Protein AF-F7XV56-F1 (afdb_monomer)

Organism: Midichloria mitochondrii (strain IricVA) (NCBI:txid696127)

Nearest PDB structures (foldseek):
  5if9-assembly2_B  TM=9.444E-01  e=1.455E-21  Mycolicibacterium smegmatis MC2 155
  5ihp-assembly2_B  TM=9.430E-01  e=2.663E-21  Mycolicibacterium smegmatis MC2 155
  5if9-assembly1_A  TM=9.406E-01  e=2.678E-20  Mycolicibacterium smegmatis MC2 155
  6non-assembly2_B  TM=9.044E-01  e=5.265E-17  Cyanothece
  6nop-assembly1_A  TM=9.046E-01  e=1.276E-15  Cyanothece

pLDDT: mean 89.02, std 9.47, range [39.03, 98.56]

Foldseek 3Di:
DLVVLCVVCPPQADPQLSVLVVVLLVLCVVLCVPPVQADPPDDSVNCCVPAQSQLSVLLVPPPDLAFEEEEEDDFHYDSQVNSQSSPSQRYEYEYCDPSNLVSSVVSCVVSVGNYHYHNDQLQPDAQQAGLEYEYPGPDQPLVVCVSNVRHHDQNRKYKYKAFQVSVVVNCVVVDQQKDKDWDQDPVDRRIIIIIIGGPPFSQQQAAEEEEDFLDPPLCLLLLQQLLQLLCVVVPFQEEEEELAQVQLNCLLLPNDPVNLPQAVQCQLVVVDQPVVQWDDGPRPSYIYRTHHNSSVCSLVVCVPPPPSLCSLLVRCVVVSVPGNYYYYRHDSDPGSSVSNSLLNGLEYEYRAELDPCRVVRVVVVVVSNVVCCVPRNVNYYHLAYEYEQQDPVDPSSVVSVVVCCVVPPPRHDPQHQHNDVLSVVSSVVSYRSCVVPVPDPRNVSSSVVSVRSCVVVVPD

Structure (mmCIF, N/CA/C/O backbone):
data_AF-F7XV56-F1
#
_entry.id   AF-F7XV56-F1
#
loop_
_atom_site.group_PDB
_atom_site.id
_atom_site.type_symbol
_atom_site.label_atom_id
_atom_site.label_alt_id
_atom_site.label_comp_id
_atom_site.label_asym_id
_atom_site.label_entity_id
_atom_site.label_seq_id
_atom_site.pdbx_PDB_ins_code
_atom_site.Cartn_x
_atom_site.Cartn_y
_atom_site.Cartn_z
_atom_site.occupancy
_atom_site.B_iso_or_equiv
_atom_site.auth_seq_id
_atom_site.auth_comp_id
_atom_site.auth_asym_id
_atom_site.auth_atom_id
_atom_site.pdbx_PDB_model_num
ATOM 1 N N . MET A 1 1 ? -40.550 28.234 28.111 1.00 57.59 1 MET A N 1
ATOM 2 C CA . MET A 1 1 ? -39.164 27.733 28.331 1.00 57.59 1 MET A CA 1
ATOM 3 C C . MET A 1 1 ? -38.966 26.262 27.997 1.00 57.59 1 MET A C 1
ATOM 5 O O . MET A 1 1 ? -38.316 25.983 27.000 1.00 57.59 1 MET A O 1
ATOM 9 N N . ALA A 1 2 ? -39.512 25.310 28.771 1.00 59.66 2 ALA A N 1
ATOM 10 C CA . ALA A 1 2 ? -39.648 23.938 28.262 1.00 59.66 2 ALA A CA 1
ATOM 11 C C . ALA A 1 2 ? -40.475 23.962 26.962 1.00 59.66 2 ALA A C 1
ATOM 13 O O . ALA A 1 2 ? -40.123 23.301 25.998 1.00 59.66 2 ALA A O 1
ATOM 14 N N . GLU A 1 3 ? -41.492 24.828 26.917 1.00 62.72 3 GLU A N 1
ATOM 15 C CA . GLU A 1 3 ? -42.260 25.170 25.715 1.00 62.72 3 GLU A CA 1
ATOM 16 C C . GLU A 1 3 ? -41.397 25.760 24.583 1.00 62.72 3 GLU A C 1
ATOM 18 O O . GLU A 1 3 ? -41.528 25.311 23.462 1.00 62.72 3 GLU A O 1
ATOM 23 N N . ASP A 1 4 ? -40.446 26.661 24.846 1.00 65.69 4 ASP A N 1
ATOM 24 C CA . ASP A 1 4 ? -39.546 27.210 23.808 1.00 65.69 4 ASP A CA 1
ATOM 25 C C . ASP A 1 4 ? -38.617 26.130 23.220 1.00 65.69 4 ASP A C 1
ATOM 27 O O . ASP A 1 4 ? -38.325 26.111 22.027 1.00 65.69 4 ASP A O 1
ATOM 31 N N . VAL A 1 5 ? -38.151 25.193 24.056 1.00 66.38 5 VAL A N 1
ATOM 32 C CA . VAL A 1 5 ? -37.400 24.017 23.585 1.00 66.38 5 VAL A CA 1
ATOM 33 C C . VAL A 1 5 ? -38.323 23.054 22.847 1.00 66.38 5 VAL A C 1
ATOM 35 O O . VAL A 1 5 ? -37.904 22.474 21.850 1.00 66.38 5 VAL A O 1
ATOM 38 N N . PHE A 1 6 ? -39.572 22.910 23.298 1.00 68.06 6 PHE A N 1
ATOM 39 C CA . PHE A 1 6 ? -40.604 22.160 22.594 1.00 68.06 6 PHE A CA 1
ATOM 40 C C . PHE A 1 6 ? -40.866 22.756 21.214 1.00 68.06 6 PHE A C 1
ATOM 42 O O . PHE A 1 6 ? -40.892 21.995 20.265 1.00 68.06 6 PHE A O 1
ATOM 49 N N . GLU A 1 7 ? -40.975 24.080 21.073 1.00 69.75 7 GLU A N 1
ATOM 50 C CA . GLU A 1 7 ? -41.120 24.777 19.790 1.00 69.75 7 GLU A CA 1
ATOM 51 C C . GLU A 1 7 ? -39.936 24.505 18.859 1.00 69.75 7 GLU A C 1
ATOM 53 O O . GLU A 1 7 ? -40.137 24.221 17.680 1.00 69.75 7 GLU A O 1
ATOM 58 N N . ILE A 1 8 ? -38.715 24.502 19.400 1.00 67.81 8 ILE A N 1
ATOM 59 C CA . ILE A 1 8 ? -37.486 24.162 18.671 1.00 67.81 8 ILE A CA 1
ATOM 60 C C . ILE A 1 8 ? -37.504 22.717 18.140 1.00 67.81 8 ILE A C 1
ATOM 62 O O . ILE A 1 8 ? -37.039 22.461 17.030 1.00 67.81 8 ILE A O 1
ATOM 66 N N . ILE A 1 9 ? -38.027 21.763 18.914 1.00 68.56 9 ILE A N 1
ATOM 67 C CA . ILE A 1 9 ? -38.087 20.338 18.532 1.00 68.56 9 ILE A CA 1
ATOM 68 C C . ILE A 1 9 ? -39.458 19.920 17.978 1.00 68.56 9 ILE A C 1
ATOM 70 O O . ILE A 1 9 ? -39.672 18.734 17.701 1.00 68.56 9 ILE A O 1
ATOM 74 N N . ASN A 1 10 ? -40.386 20.868 17.822 1.00 64.75 10 ASN A N 1
ATOM 75 C CA . ASN A 1 10 ? -41.766 20.611 17.436 1.00 64.75 10 ASN A CA 1
ATOM 76 C C . ASN A 1 10 ? -41.783 20.033 16.018 1.00 64.75 10 ASN A C 1
ATOM 78 O O . ASN A 1 10 ? -41.181 20.591 15.104 1.00 64.75 10 ASN A O 1
ATOM 82 N N . GLY A 1 11 ? -42.429 18.879 15.846 1.00 63.25 11 GLY A N 1
ATOM 83 C CA . GLY A 1 11 ? -42.388 18.091 14.607 1.00 63.25 11 GLY A CA 1
ATOM 84 C C . GLY A 1 11 ? -41.407 16.912 14.620 1.00 63.25 11 GLY A C 1
ATOM 85 O O . GLY A 1 11 ? -41.588 15.987 13.835 1.00 63.25 11 GLY A O 1
ATOM 86 N N . ASN A 1 12 ? -40.437 16.877 15.544 1.00 68.44 12 ASN A N 1
ATOM 87 C CA . ASN A 1 12 ? -39.504 15.749 15.711 1.00 68.44 12 ASN A CA 1
ATOM 88 C C . ASN A 1 12 ? -39.785 14.891 16.958 1.00 68.44 12 ASN A C 1
ATOM 90 O O . ASN A 1 12 ? -39.274 13.775 17.066 1.00 68.44 12 ASN A O 1
ATOM 94 N N . VAL A 1 13 ? -40.572 15.400 17.913 1.00 81.00 13 VAL A N 1
ATOM 95 C CA . VAL A 1 13 ? -40.872 14.736 19.191 1.00 81.00 13 VAL A CA 1
ATOM 96 C C . VAL A 1 13 ? -42.371 14.837 19.498 1.00 81.00 13 VAL A C 1
ATOM 98 O O . VAL A 1 13 ? -42.956 15.912 19.385 1.00 81.00 13 VAL A O 1
ATOM 101 N N . SER A 1 14 ? -43.000 13.719 19.885 1.00 86.56 14 SER A N 1
ATOM 102 C CA . SER A 1 14 ? -44.418 13.681 20.288 1.00 86.56 14 SER A CA 1
ATOM 103 C C . SER A 1 14 ? -44.651 14.375 21.640 1.00 86.56 14 SER A C 1
ATOM 105 O O . SER A 1 14 ? -43.715 14.556 22.424 1.00 86.56 14 SER A O 1
ATOM 107 N N . ARG A 1 15 ? -45.903 14.736 21.957 1.00 85.75 15 ARG A N 1
ATOM 108 C CA . ARG A 1 15 ? -46.239 15.324 23.270 1.00 85.75 15 ARG A CA 1
ATOM 109 C C . ARG A 1 15 ? -45.987 14.341 24.411 1.00 85.75 15 ARG A C 1
ATOM 111 O O . ARG A 1 15 ? -45.510 14.742 25.469 1.00 85.75 15 ARG A O 1
ATOM 118 N N . GLU A 1 16 ? -46.259 13.062 24.181 1.00 88.81 16 GLU A N 1
ATOM 119 C CA . GLU A 1 16 ? -46.002 11.980 25.125 1.00 88.81 16 GLU A CA 1
ATOM 120 C C . GLU A 1 16 ? -44.501 11.871 25.409 1.00 88.81 16 GLU A C 1
ATOM 122 O O . GLU A 1 16 ? -44.075 11.927 26.561 1.00 88.81 16 GLU A O 1
ATOM 127 N N . THR A 1 17 ? -43.677 11.810 24.359 1.00 90.56 17 THR A N 1
ATOM 128 C CA . THR A 1 17 ? -42.215 11.772 24.489 1.00 90.56 17 THR A CA 1
ATOM 129 C C . THR A 1 17 ? -41.681 13.018 25.194 1.00 90.56 17 THR A C 1
ATOM 131 O O . THR A 1 17 ? -40.795 12.917 26.043 1.00 90.56 17 THR A O 1
ATOM 134 N N . PHE A 1 18 ? -42.227 14.196 24.886 1.00 90.19 18 PHE A N 1
ATOM 135 C CA . PHE A 1 18 ? -41.841 15.435 25.551 1.00 90.19 18 PHE A CA 1
ATOM 136 C C . PHE A 1 18 ? -42.140 15.405 27.056 1.00 90.19 18 PHE A C 1
ATOM 138 O O . PHE A 1 18 ? -41.299 15.816 27.854 1.00 90.19 18 PHE A O 1
ATOM 145 N N . SER A 1 19 ? -43.284 14.849 27.461 1.00 91.12 19 SER A N 1
ATOM 146 C CA . SER A 1 19 ? -43.619 14.656 28.876 1.00 91.12 19 SER A CA 1
ATOM 147 C C . SER A 1 19 ? -42.608 13.747 29.590 1.00 91.12 19 SER A C 1
ATOM 149 O O . SER A 1 19 ? -42.156 14.067 30.691 1.00 91.12 19 SER A O 1
ATOM 151 N N . VAL A 1 20 ? -42.159 12.670 28.935 1.00 94.12 20 VAL A N 1
ATOM 152 C CA . VAL A 1 20 ? -41.110 11.787 29.479 1.00 94.12 20 VAL A CA 1
ATOM 153 C C . VAL A 1 20 ? -39.766 12.518 29.599 1.00 94.12 20 VAL A C 1
ATOM 155 O O . VAL A 1 20 ? -39.068 12.358 30.600 1.00 94.12 20 VAL A O 1
ATOM 158 N N . LEU A 1 21 ? -39.408 13.375 28.635 1.00 93.19 21 LEU A N 1
ATOM 159 C CA . LEU A 1 21 ? -38.209 14.221 28.728 1.00 93.19 21 LEU A CA 1
ATOM 160 C C . LEU A 1 21 ? -38.288 15.206 29.903 1.00 93.19 21 LEU A C 1
ATOM 162 O O . LEU A 1 21 ? -37.294 15.398 30.606 1.00 93.19 21 LEU A O 1
ATOM 166 N N . GLN A 1 22 ? -39.457 15.803 30.152 1.00 92.25 22 GLN A N 1
ATOM 167 C CA . GLN A 1 22 ? -39.662 16.666 31.319 1.00 92.25 22 GLN A CA 1
ATOM 168 C C . GLN A 1 22 ? -39.442 15.898 32.622 1.00 92.25 22 GLN A C 1
ATOM 170 O O . GLN A 1 22 ? -38.785 16.406 33.532 1.00 92.25 22 GLN A O 1
ATOM 175 N N . GLU A 1 23 ? -39.950 14.670 32.710 1.00 94.00 23 GLU A N 1
ATOM 176 C CA . GLU A 1 23 ? -39.747 13.841 33.893 1.00 94.00 23 GLU A CA 1
ATOM 177 C C . GLU A 1 23 ? -38.274 13.450 34.061 1.00 94.00 23 GLU A C 1
ATOM 179 O O . GLU A 1 23 ? -37.721 13.594 35.152 1.00 94.00 23 GLU A O 1
ATOM 184 N N . PHE A 1 24 ? -37.579 13.102 32.974 1.00 94.19 24 PHE A N 1
ATOM 185 C CA . PHE A 1 24 ? -36.136 12.862 33.000 1.00 94.19 24 PHE A CA 1
ATOM 186 C C . PHE A 1 24 ? -35.351 14.052 33.571 1.00 94.19 24 PHE A C 1
ATOM 188 O O . PHE A 1 24 ? -34.493 13.865 34.439 1.00 94.19 24 PHE A O 1
ATOM 195 N N . VAL A 1 25 ? -35.659 15.282 33.145 1.00 92.12 25 VAL A N 1
ATOM 196 C CA . VAL A 1 25 ? -34.990 16.491 33.656 1.00 92.12 25 VAL A CA 1
ATOM 197 C C . VAL A 1 25 ? -35.233 16.675 35.157 1.00 92.12 25 VAL A C 1
ATOM 199 O O . VAL A 1 25 ? -34.292 16.993 35.892 1.00 92.12 25 VAL A O 1
ATOM 202 N N . LYS A 1 26 ? -36.448 16.408 35.656 1.00 91.38 26 LYS A N 1
ATOM 203 C CA . LYS A 1 26 ? -36.740 16.451 37.101 1.00 91.38 26 LYS A CA 1
ATOM 204 C C . LYS A 1 26 ? -35.945 15.401 37.874 1.00 91.38 26 LYS A C 1
ATOM 206 O O . LYS A 1 26 ? -35.361 15.719 38.916 1.00 91.38 26 LYS A O 1
ATOM 211 N N . VAL A 1 27 ? -35.888 14.166 37.369 1.00 92.19 27 VAL A N 1
ATOM 212 C CA . VAL A 1 27 ? -35.114 13.072 37.975 1.00 92.19 27 VAL A CA 1
ATOM 213 C C . VAL A 1 27 ? -33.632 13.442 38.031 1.00 92.19 27 VAL A C 1
ATOM 215 O O . VAL A 1 27 ? -33.013 13.332 39.096 1.00 92.19 27 VAL A O 1
ATOM 218 N N . LEU A 1 28 ? -33.086 13.975 36.935 1.00 90.69 28 LEU A N 1
ATOM 219 C CA . LEU A 1 28 ? -31.708 14.451 36.850 1.00 90.69 28 LEU A CA 1
ATOM 220 C C . LEU A 1 28 ? -31.430 15.569 37.864 1.00 90.69 28 LEU A C 1
ATOM 222 O O . LEU A 1 28 ? -30.472 15.466 38.626 1.00 90.69 28 LEU A O 1
ATOM 226 N N . LEU A 1 29 ? -32.278 16.599 37.943 1.00 89.56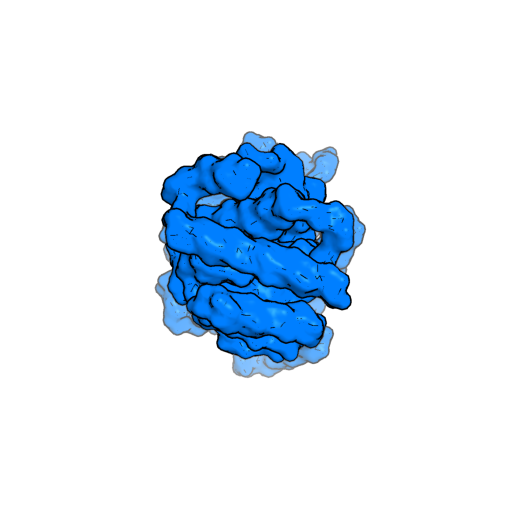 29 LEU A N 1
ATOM 227 C CA . LEU A 1 29 ? -32.139 17.706 38.900 1.00 89.56 29 LEU A CA 1
ATOM 228 C C . LEU A 1 29 ? -32.172 17.229 40.357 1.00 89.56 29 LEU A C 1
ATOM 230 O O . LEU A 1 29 ? -31.346 17.646 41.176 1.00 89.56 29 LEU A O 1
ATOM 234 N N . ARG A 1 30 ? -33.111 16.335 40.686 1.00 90.19 30 ARG A N 1
ATOM 235 C CA . ARG A 1 30 ? -33.264 15.745 42.023 1.00 90.19 30 ARG A CA 1
ATOM 236 C C . ARG A 1 30 ? -31.997 15.008 42.453 1.00 90.19 30 ARG A C 1
ATOM 238 O O . ARG A 1 30 ? -31.543 15.179 43.585 1.00 90.19 30 ARG A O 1
ATOM 245 N N . TRP A 1 31 ? -31.412 14.220 41.555 1.00 90.44 31 TRP A N 1
ATOM 246 C CA . TRP A 1 31 ? -30.198 13.453 41.832 1.00 90.44 31 TRP A CA 1
ATOM 247 C C . TRP A 1 31 ? -28.923 14.296 41.789 1.00 90.44 31 TRP A C 1
ATOM 249 O O . TRP A 1 31 ? -28.021 14.087 42.607 1.00 90.44 31 TRP A O 1
ATOM 259 N N . ASN A 1 32 ? -28.853 15.290 40.902 1.00 88.69 32 ASN A N 1
ATOM 260 C CA . ASN A 1 32 ? -27.681 16.149 40.766 1.00 88.69 32 ASN A CA 1
ATOM 261 C C . ASN A 1 32 ? -27.366 16.895 42.072 1.00 88.69 32 ASN A C 1
ATOM 263 O O . ASN A 1 32 ? -26.199 16.998 42.445 1.00 88.69 32 ASN A O 1
ATOM 267 N N . LYS A 1 33 ? -28.401 17.298 42.830 1.00 86.38 33 LYS A N 1
ATOM 268 C CA . LYS A 1 33 ? -28.272 17.899 44.173 1.00 86.38 33 LYS A CA 1
ATOM 269 C C . LYS A 1 33 ? -27.533 17.013 45.185 1.00 86.38 33 LYS A C 1
ATOM 271 O O . LYS A 1 33 ? -26.964 17.535 46.138 1.00 86.38 33 LYS A O 1
ATOM 276 N N . ARG A 1 34 ? -27.562 15.687 45.011 1.00 86.25 34 ARG A N 1
ATOM 277 C CA . ARG A 1 34 ? -26.998 14.715 45.962 1.00 86.25 34 ARG A CA 1
ATOM 278 C C . ARG A 1 34 ? -25.623 14.209 45.550 1.00 86.25 34 ARG A C 1
ATOM 280 O O . ARG A 1 34 ? -24.757 14.051 46.405 1.00 86.25 34 ARG A O 1
ATOM 287 N N . ILE A 1 35 ? -25.428 13.918 44.264 1.00 84.19 35 ILE A N 1
ATOM 288 C CA . ILE A 1 35 ? -24.251 13.162 43.806 1.00 84.19 35 ILE A CA 1
ATOM 289 C C . ILE A 1 35 ? -23.468 13.812 42.658 1.00 84.19 35 ILE A C 1
ATOM 291 O O . ILE A 1 35 ? -22.511 13.203 42.191 1.00 84.19 35 ILE A O 1
ATOM 295 N N . ASN A 1 36 ? -23.804 15.043 42.249 1.00 82.88 36 ASN A N 1
ATOM 296 C CA . ASN A 1 36 ? -23.087 15.806 41.212 1.00 82.88 36 ASN A CA 1
ATOM 297 C C . ASN A 1 36 ? -22.906 15.016 39.906 1.00 82.88 36 ASN A C 1
ATOM 299 O O . ASN A 1 36 ? -21.788 14.749 39.466 1.00 82.88 36 ASN A O 1
ATOM 303 N N . LEU A 1 37 ? -24.027 14.622 39.304 1.00 84.00 37 LEU A N 1
ATOM 304 C CA . LEU A 1 37 ? -24.071 13.907 38.028 1.00 84.00 37 LEU A CA 1
ATOM 305 C C . LEU A 1 37 ? -23.491 14.740 36.879 1.00 84.00 37 LEU A C 1
ATOM 307 O O . LEU A 1 37 ? -22.766 14.217 36.033 1.00 84.00 37 LEU A O 1
ATOM 311 N N . VAL A 1 38 ? -23.815 16.032 36.875 1.00 82.62 38 VAL A N 1
ATOM 312 C CA . VAL A 1 38 ? -23.401 17.041 35.895 1.00 82.62 38 VAL A CA 1
ATOM 313 C C . VAL A 1 38 ? -22.924 18.299 36.634 1.00 82.62 38 VAL A C 1
ATOM 315 O O . VAL A 1 38 ? -23.024 18.385 37.860 1.00 82.62 38 VAL A O 1
ATOM 318 N N . SER A 1 39 ? -22.363 19.281 35.920 1.00 76.81 39 SER A N 1
ATOM 319 C CA . SER A 1 39 ? -21.805 20.491 36.546 1.00 76.81 39 SER A CA 1
ATOM 320 C C . SER A 1 39 ? -22.807 21.178 37.487 1.00 76.81 39 SER A C 1
ATOM 322 O O . SER A 1 39 ? -23.945 21.451 37.110 1.00 76.81 39 SER A O 1
ATOM 324 N N . LYS A 1 40 ? -22.365 21.512 38.711 1.00 62.28 40 LYS A N 1
ATOM 325 C CA . LYS A 1 40 ? -23.180 22.193 39.740 1.00 62.28 40 LYS A CA 1
ATOM 326 C C . LYS A 1 40 ? -23.666 23.586 39.326 1.00 62.28 40 LYS A C 1
ATOM 328 O O . LYS A 1 40 ? -24.562 24.120 39.966 1.00 62.28 40 LYS A O 1
ATOM 333 N N . ARG A 1 41 ? -23.036 24.188 38.311 1.00 63.75 41 ARG A N 1
ATOM 334 C CA . ARG A 1 41 ? -23.391 25.520 37.801 1.00 63.75 41 ARG A CA 1
ATOM 335 C C . ARG A 1 41 ? -24.572 25.488 36.829 1.00 63.75 41 ARG A C 1
ATOM 337 O O . ARG A 1 41 ? -25.063 26.557 36.501 1.00 63.75 41 ARG A O 1
ATOM 344 N N . LEU A 1 42 ? -25.005 24.297 36.402 1.00 66.00 42 LEU A N 1
ATOM 345 C CA . LEU A 1 42 ? -26.050 24.147 35.398 1.00 66.00 42 LEU A CA 1
ATOM 346 C C . LEU A 1 42 ? -27.432 24.436 35.986 1.00 66.00 42 LEU A C 1
ATOM 348 O O . LEU A 1 42 ? -27.890 23.728 36.888 1.00 66.00 42 LEU A O 1
ATOM 352 N N . ASN A 1 43 ? -28.096 25.462 35.462 1.00 77.06 43 ASN A N 1
ATOM 353 C CA . ASN A 1 43 ? -29.515 25.705 35.717 1.00 77.06 43 ASN A CA 1
ATOM 354 C C . ASN A 1 43 ? -30.396 24.824 34.804 1.00 77.06 43 ASN A C 1
ATOM 356 O O . ASN A 1 43 ? -29.908 24.151 33.895 1.00 77.06 43 ASN A O 1
ATOM 360 N N . GLU A 1 44 ? -31.710 24.800 35.044 1.00 81.69 44 GLU A N 1
ATOM 361 C CA . GLU A 1 44 ? -32.644 23.971 34.264 1.00 81.69 44 GLU A CA 1
ATOM 362 C C . GLU A 1 44 ? -32.605 24.278 32.756 1.00 81.69 44 GLU A C 1
ATOM 364 O O . GLU A 1 44 ? -32.696 23.365 31.937 1.00 81.69 44 GLU A O 1
ATOM 369 N N . ILE A 1 45 ? -32.392 25.541 32.375 1.00 80.50 45 ILE A N 1
ATOM 370 C CA . ILE A 1 45 ? -32.299 25.962 30.969 1.00 80.50 45 ILE A CA 1
ATOM 371 C C . ILE A 1 45 ? -31.086 25.314 30.304 1.00 80.50 45 ILE A C 1
ATOM 373 O O . ILE A 1 45 ? -31.182 24.789 29.194 1.00 80.50 45 ILE A O 1
ATOM 377 N N . GLU A 1 46 ? -29.939 25.339 30.978 1.00 80.25 46 GLU A N 1
ATOM 378 C CA . GLU A 1 46 ? -28.713 24.736 30.465 1.00 80.25 46 GLU A CA 1
ATOM 379 C C . GLU A 1 46 ? -28.832 23.210 30.402 1.00 80.25 46 GLU A C 1
ATOM 381 O O . GLU A 1 46 ? -28.305 22.610 29.474 1.00 80.25 46 GLU A O 1
ATOM 386 N N . LEU A 1 47 ? -29.590 22.564 31.297 1.00 84.94 47 LEU A N 1
ATOM 387 C CA . LEU A 1 47 ? -29.887 21.132 31.168 1.00 84.94 47 LEU A CA 1
ATOM 388 C C . LEU A 1 47 ? -30.679 20.818 29.899 1.00 84.94 47 LEU A C 1
ATOM 390 O O . LEU A 1 47 ? -30.317 19.900 29.165 1.00 84.94 47 LEU A O 1
ATOM 394 N N . TRP A 1 48 ? -31.728 21.586 29.611 1.00 87.44 48 TRP A N 1
ATOM 395 C CA . TRP A 1 48 ? -32.498 21.387 28.388 1.00 87.44 48 TRP A CA 1
ATOM 396 C C . TRP A 1 48 ? -31.663 21.640 27.133 1.00 87.44 48 TRP A C 1
ATOM 398 O O . TRP A 1 48 ? -31.697 20.830 26.211 1.00 87.44 48 TRP A O 1
ATOM 408 N N . LYS A 1 49 ? -30.882 22.722 27.092 1.00 83.75 49 LYS A N 1
ATOM 409 C CA . LYS A 1 49 ? -30.067 23.064 25.916 1.00 83.75 49 LYS A CA 1
ATOM 410 C C . LYS A 1 49 ? -28.888 22.115 25.723 1.00 83.75 49 LYS A C 1
ATOM 412 O O . LYS A 1 49 ? -28.680 21.597 24.631 1.00 83.75 49 LYS A O 1
ATOM 417 N N . GLU A 1 50 ? -28.112 21.896 26.777 1.00 82.25 50 GLU A N 1
ATOM 418 C CA . GLU A 1 50 ? -26.892 21.105 26.707 1.00 82.25 50 GLU A CA 1
ATOM 419 C C . GLU A 1 50 ? -27.217 19.613 26.731 1.00 82.25 50 GLU A C 1
ATOM 421 O O . GLU A 1 50 ? -26.768 18.882 25.869 1.00 82.25 50 GLU A O 1
ATOM 426 N N . HIS A 1 51 ? -28.024 19.109 27.660 1.00 86.50 51 HIS A N 1
ATOM 427 C CA . HIS A 1 51 ? -28.177 17.657 27.813 1.00 86.50 51 HIS A CA 1
ATOM 428 C C . HIS A 1 51 ? -29.295 17.058 26.962 1.00 86.50 51 HIS A C 1
ATOM 430 O O . HIS A 1 51 ? -29.140 15.937 26.478 1.00 86.50 51 HIS A O 1
ATOM 436 N N . VAL A 1 52 ? -30.402 17.777 26.773 1.00 89.25 52 VAL A N 1
ATOM 437 C CA . VAL A 1 52 ? -31.559 17.248 26.040 1.00 89.25 52 VAL A CA 1
ATOM 438 C C . VAL A 1 52 ? -31.477 17.595 24.556 1.00 89.25 52 VAL A C 1
ATOM 440 O O . VAL A 1 52 ? -31.407 16.691 23.728 1.00 89.25 52 VAL A O 1
ATOM 443 N N . LEU A 1 53 ? -31.426 18.881 24.207 1.00 86.88 53 LEU A N 1
ATOM 444 C CA . LEU A 1 53 ? -31.495 19.342 22.821 1.00 86.88 53 LEU A CA 1
ATOM 445 C C . LEU A 1 53 ? -30.311 18.849 21.980 1.00 86.88 53 LEU A C 1
ATOM 447 O O . LEU A 1 53 ? -30.535 18.301 20.905 1.00 86.88 53 LEU A O 1
ATOM 451 N N . ASP A 1 54 ? -29.071 18.962 22.470 1.00 86.25 54 ASP A N 1
ATOM 452 C CA . ASP A 1 54 ? -27.905 18.437 21.737 1.00 86.25 54 ASP A CA 1
ATOM 453 C C . ASP A 1 54 ? -28.038 16.931 21.442 1.00 86.25 54 ASP A C 1
ATOM 455 O O . ASP A 1 54 ? -27.661 16.472 20.364 1.00 86.25 54 ASP A O 1
ATOM 459 N N . SER A 1 55 ? -28.603 16.167 22.382 1.00 89.25 55 SER A N 1
ATOM 460 C CA . SER A 1 55 ? -28.822 14.724 22.229 1.00 89.25 55 SER A CA 1
ATOM 461 C C . SER A 1 55 ? -29.957 14.421 21.244 1.00 89.25 55 SER A C 1
ATOM 463 O O . SER A 1 55 ? -29.844 13.498 20.441 1.00 89.25 55 SER A O 1
ATOM 465 N N . ILE A 1 56 ? -31.030 15.219 21.241 1.00 88.75 56 ILE A N 1
ATOM 466 C CA . ILE A 1 56 ? -32.110 15.110 20.246 1.00 88.75 56 ILE A CA 1
ATOM 467 C C . ILE A 1 56 ? -31.576 15.399 18.844 1.00 88.75 56 ILE A C 1
ATOM 469 O O . ILE A 1 56 ? -31.910 14.677 17.908 1.00 88.75 56 ILE A O 1
ATOM 473 N N . LEU A 1 57 ? -30.717 16.406 18.682 1.00 86.62 57 LEU A N 1
ATOM 474 C CA . LEU A 1 57 ? -30.154 16.741 17.376 1.00 86.62 57 LEU A CA 1
ATOM 475 C C . LEU A 1 57 ? -29.315 15.596 16.795 1.00 86.62 57 LEU A C 1
ATOM 477 O O . LEU A 1 57 ? -29.410 15.334 15.601 1.00 86.62 57 LEU A O 1
ATOM 481 N N . ILE A 1 58 ? -28.559 14.867 17.626 1.00 86.94 58 ILE A N 1
ATOM 482 C CA . ILE A 1 58 ? -27.846 13.646 17.203 1.00 86.94 58 ILE A CA 1
ATOM 483 C C . ILE A 1 58 ? -28.821 12.629 16.584 1.00 86.94 58 ILE A C 1
ATOM 485 O O . ILE A 1 58 ? -28.516 12.013 15.564 1.00 86.94 58 ILE A O 1
ATOM 489 N N . SER A 1 59 ? -30.022 12.491 17.152 1.00 86.38 59 SER A N 1
ATOM 490 C CA . SER A 1 59 ? -31.029 11.519 16.702 1.00 86.38 59 SER A CA 1
ATOM 491 C C . SER A 1 59 ? -31.598 11.770 15.307 1.00 86.38 59 SER A C 1
ATOM 493 O O . SER A 1 59 ? -32.158 10.847 14.714 1.00 86.38 59 SER A O 1
ATOM 495 N N . LEU A 1 60 ? -31.464 12.995 14.784 1.00 83.25 60 LEU A N 1
ATOM 496 C CA . LEU A 1 60 ? -31.883 13.347 13.424 1.00 83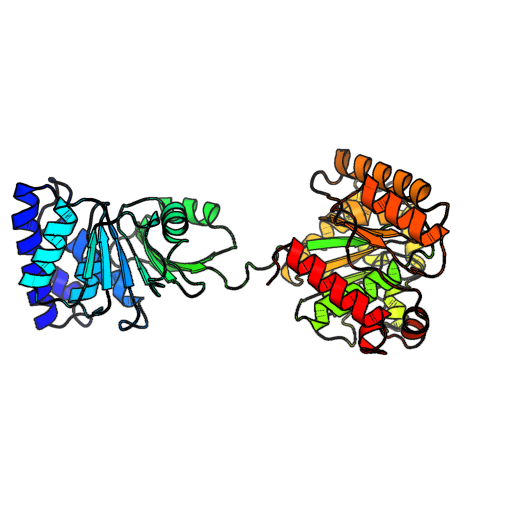.25 60 LEU A CA 1
ATOM 497 C C . LEU A 1 60 ? -30.999 12.676 12.365 1.00 83.25 60 LEU A C 1
ATOM 499 O O . LEU A 1 60 ? -31.413 12.521 11.220 1.00 83.25 60 LEU A O 1
ATOM 503 N N . TYR A 1 61 ? -29.795 12.255 12.758 1.00 83.62 61 TYR A N 1
ATOM 504 C CA . TYR A 1 61 ? -28.804 11.638 11.877 1.00 83.62 61 TYR A CA 1
ATOM 505 C C . TYR A 1 61 ? -28.658 10.128 12.112 1.00 83.62 61 TYR A C 1
ATOM 507 O O . TYR A 1 61 ? -27.932 9.452 11.383 1.00 83.62 61 TYR A O 1
ATOM 515 N N . ILE A 1 62 ? -29.385 9.574 13.089 1.00 86.44 62 ILE A N 1
ATOM 516 C CA . ILE A 1 62 ? -29.511 8.128 13.292 1.00 86.44 62 ILE A CA 1
ATOM 517 C C . ILE A 1 62 ? -30.577 7.603 12.327 1.00 86.44 62 ILE A C 1
ATOM 519 O O . ILE A 1 62 ? -31.763 7.893 12.479 1.00 86.44 62 ILE A O 1
ATOM 523 N N . LYS A 1 63 ? -30.146 6.819 11.333 1.00 83.56 63 LYS A N 1
ATOM 524 C CA . LYS A 1 63 ? -31.015 6.304 10.261 1.00 83.56 63 LYS A CA 1
ATOM 525 C C . LYS A 1 63 ? -31.890 5.128 10.698 1.00 83.56 63 LYS A C 1
ATOM 527 O O . LYS A 1 63 ? -33.017 5.017 10.231 1.00 83.56 63 LYS A O 1
ATOM 532 N N . ASP A 1 64 ? -31.370 4.256 11.562 1.00 87.44 64 ASP A N 1
ATOM 533 C CA . ASP A 1 64 ? -32.028 3.012 11.982 1.00 87.44 64 ASP A CA 1
ATOM 534 C C . ASP A 1 64 ? -32.030 2.905 13.518 1.00 87.44 64 ASP A C 1
ATOM 536 O O . ASP A 1 64 ? -31.038 2.525 14.140 1.00 87.44 64 ASP A O 1
ATOM 540 N N . ARG A 1 65 ? -33.148 3.279 14.151 1.00 86.56 65 ARG A N 1
ATOM 541 C CA . ARG A 1 65 ? -33.261 3.343 15.621 1.00 86.56 65 ARG A CA 1
ATOM 542 C C . ARG A 1 65 ? -33.399 1.974 16.302 1.00 86.56 65 ARG A C 1
ATOM 544 O O . ARG A 1 65 ? -33.329 1.903 17.529 1.00 86.56 65 ARG A O 1
ATOM 551 N N . ASP A 1 66 ? -33.553 0.895 15.534 1.00 88.31 66 ASP A N 1
ATOM 552 C CA . ASP A 1 66 ? -33.666 -0.470 16.067 1.00 88.31 66 ASP A CA 1
ATOM 553 C C . ASP A 1 66 ? -32.292 -1.123 16.291 1.00 88.31 66 ASP A C 1
ATOM 555 O O . ASP A 1 66 ? -32.135 -2.074 17.071 1.00 88.31 66 ASP A O 1
ATOM 559 N N . ARG A 1 67 ? -31.256 -0.597 15.630 1.00 94.06 67 ARG A N 1
ATOM 560 C CA . ARG A 1 67 ? -29.877 -1.066 15.786 1.00 94.06 67 ARG A CA 1
ATOM 561 C C . ARG A 1 67 ? -29.331 -0.741 17.166 1.00 94.06 67 ARG A C 1
ATOM 563 O O . ARG A 1 67 ? -29.709 0.243 17.790 1.00 94.06 67 ARG A O 1
ATOM 570 N N . LEU A 1 68 ? -28.377 -1.547 17.624 1.00 95.38 68 LEU A N 1
ATOM 571 C CA . LEU A 1 68 ? -27.748 -1.330 18.920 1.00 95.38 68 LEU A CA 1
ATOM 572 C C . LEU A 1 68 ? -26.982 0.003 18.943 1.00 95.38 68 LEU A C 1
ATOM 574 O O . LEU A 1 68 ? -26.025 0.187 18.185 1.00 95.38 68 LEU A O 1
ATOM 578 N N . LEU A 1 69 ? -27.390 0.889 19.850 1.00 96.19 69 LEU A N 1
ATOM 579 C CA . LEU A 1 69 ? -26.666 2.095 20.240 1.00 96.19 69 LEU A CA 1
ATOM 580 C C . LEU A 1 69 ? -25.907 1.834 21.537 1.00 96.19 69 LEU A C 1
ATOM 582 O O . LEU A 1 69 ? -26.463 1.308 22.501 1.00 96.19 69 LEU A O 1
ATOM 586 N N . MET A 1 70 ? -24.655 2.262 21.582 1.00 96.31 70 MET A N 1
ATOM 587 C CA . MET A 1 70 ? -23.859 2.274 22.798 1.00 96.31 70 MET A CA 1
ATOM 588 C C . MET A 1 70 ? -23.495 3.711 23.169 1.00 96.31 70 MET A C 1
ATOM 590 O O . MET A 1 70 ? -22.855 4.420 22.393 1.00 96.31 70 MET A O 1
ATOM 594 N N . ASP A 1 71 ? -23.908 4.132 24.361 1.00 96.19 71 ASP A N 1
ATOM 595 C CA . ASP A 1 71 ? -23.499 5.401 24.964 1.00 96.19 71 ASP A CA 1
ATOM 596 C C . ASP A 1 71 ? -22.374 5.146 25.962 1.00 96.19 71 ASP A C 1
ATOM 598 O O . ASP A 1 71 ? -22.486 4.272 26.823 1.00 96.19 71 ASP A O 1
ATOM 602 N N . ILE A 1 72 ? -21.282 5.892 25.833 1.00 93.88 72 ILE A N 1
ATOM 603 C CA . ILE A 1 72 ? -20.095 5.742 26.672 1.00 93.88 72 ILE A CA 1
ATOM 604 C C . ILE A 1 72 ? -20.079 6.874 27.702 1.00 93.88 72 ILE A C 1
ATOM 606 O O . ILE A 1 72 ? -19.938 8.043 27.351 1.00 93.88 72 ILE A O 1
ATOM 610 N N . GLY A 1 73 ? -20.176 6.518 28.981 1.00 83.38 73 GLY A N 1
ATOM 611 C CA . GLY A 1 73 ? -20.039 7.383 30.157 1.00 83.38 73 GLY A CA 1
ATOM 612 C C . GLY A 1 73 ? -18.623 7.315 30.742 1.00 83.38 73 GLY A C 1
ATOM 613 O O . GLY A 1 73 ? -17.967 6.276 30.746 1.00 83.38 73 GLY A O 1
ATOM 614 N N . SER A 1 74 ? -18.020 8.428 31.157 1.00 69.88 74 SER A N 1
ATOM 615 C CA . SER A 1 74 ? -18.244 9.044 32.476 1.00 69.88 74 SER A CA 1
ATOM 616 C C . SER A 1 74 ? -18.025 10.568 32.467 1.00 69.88 74 SER A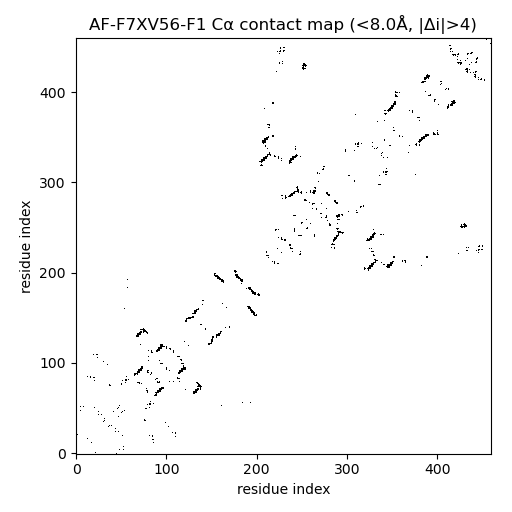 C 1
ATOM 618 O O . SER A 1 74 ? -17.758 11.186 33.504 1.00 69.88 74 SER A O 1
ATOM 620 N N . GLY A 1 75 ? -18.182 11.180 31.291 1.00 69.94 75 GLY A N 1
ATOM 621 C CA . GLY A 1 75 ? -18.127 12.621 31.047 1.00 69.94 75 GLY A CA 1
ATOM 622 C C . GLY A 1 75 ? -19.337 13.399 31.579 1.00 69.94 75 GLY A C 1
ATOM 623 O O . GLY A 1 75 ? -20.094 12.933 32.438 1.00 69.94 75 GLY A O 1
ATOM 624 N N . ALA A 1 76 ? -19.514 14.629 31.097 1.00 70.19 76 ALA A N 1
ATOM 625 C CA . ALA A 1 76 ? -20.598 15.520 31.511 1.00 70.19 76 ALA A CA 1
ATOM 626 C C . ALA A 1 76 ? -21.839 15.358 30.615 1.00 70.19 76 ALA A C 1
ATOM 628 O O . ALA A 1 76 ? -22.133 16.222 29.793 1.00 70.19 76 ALA A O 1
ATOM 629 N N . GLY A 1 77 ? -22.586 14.262 30.784 1.00 81.44 77 GLY A N 1
ATOM 630 C CA . GLY A 1 77 ? -23.933 14.102 30.229 1.00 81.44 77 GLY A CA 1
ATOM 631 C C . GLY A 1 77 ? -24.358 12.664 29.973 1.00 81.44 77 GLY A C 1
ATOM 632 O O . GLY A 1 77 ? -23.642 11.735 30.324 1.00 81.44 77 GLY A O 1
ATOM 633 N N . PHE A 1 78 ? -25.555 12.521 29.395 1.00 87.69 78 PHE A N 1
ATOM 634 C CA . PHE A 1 78 ? -26.242 11.239 29.213 1.00 87.69 78 PHE A CA 1
ATOM 635 C C . PHE A 1 78 ? -26.993 11.218 27.868 1.00 87.69 78 PHE A C 1
ATOM 637 O O . PHE A 1 78 ? -28.224 11.211 27.854 1.00 87.69 78 PHE A O 1
ATOM 644 N N . PRO A 1 79 ? -26.304 11.304 26.718 1.00 90.94 79 PRO A N 1
ATOM 645 C CA . PRO A 1 79 ? -26.997 11.343 25.434 1.00 90.94 79 PRO A CA 1
ATOM 646 C C . PRO A 1 79 ? -27.801 10.063 25.173 1.00 90.94 79 PRO A C 1
ATOM 648 O O . PRO A 1 79 ? -28.919 10.144 24.674 1.00 90.94 79 PRO A O 1
ATOM 651 N N . GLY A 1 80 ? -27.315 8.891 25.589 1.00 92.56 80 GLY A N 1
ATOM 652 C CA . GLY A 1 80 ? -27.977 7.611 25.337 1.00 92.56 80 GLY A CA 1
ATOM 653 C C . GLY A 1 80 ? -29.340 7.459 26.009 1.00 92.56 80 GLY A C 1
ATOM 654 O O . GLY A 1 80 ? -30.258 6.916 25.394 1.00 92.56 80 GLY A O 1
ATOM 655 N N . ILE A 1 81 ? -29.524 7.971 27.233 1.00 94.50 81 ILE A N 1
ATOM 656 C CA . ILE A 1 81 ? -30.841 7.910 27.893 1.00 94.50 81 ILE A CA 1
ATOM 657 C C . ILE A 1 81 ? -31.847 8.843 27.209 1.00 94.50 81 ILE A C 1
ATOM 659 O O . ILE A 1 81 ? -32.999 8.463 27.027 1.00 94.50 81 ILE A O 1
ATOM 663 N N . VAL A 1 82 ? -31.408 10.018 26.743 1.00 94.31 82 VAL A N 1
ATOM 664 C CA . VAL A 1 82 ? -32.258 10.937 25.968 1.00 94.31 82 VAL A CA 1
ATOM 665 C C . VAL A 1 82 ? -32.644 10.306 24.630 1.00 94.31 82 VAL A C 1
ATOM 667 O O . VAL A 1 82 ? -33.821 10.308 24.275 1.00 94.31 82 VAL A O 1
ATOM 670 N N . LEU A 1 83 ? -31.681 9.700 23.928 1.00 93.44 83 LEU A N 1
ATOM 671 C CA . LEU A 1 83 ? -31.920 8.951 22.691 1.00 93.44 83 LEU A CA 1
ATOM 672 C C . LEU A 1 83 ? -32.904 7.788 22.911 1.00 93.44 83 LEU A C 1
ATOM 674 O O . LEU A 1 83 ? -33.773 7.543 22.074 1.00 93.44 83 LEU A O 1
ATOM 678 N N . SER A 1 84 ? -32.828 7.123 24.066 1.00 94.12 84 SER A N 1
ATOM 679 C CA . SER A 1 84 ? -33.762 6.055 24.443 1.00 94.12 84 SER A CA 1
ATOM 680 C C . SER A 1 84 ? -35.189 6.570 24.645 1.00 94.12 84 SER A C 1
ATOM 682 O O . SER A 1 84 ? -36.134 5.937 24.179 1.00 94.12 84 SER A O 1
ATOM 684 N N . ILE A 1 85 ? -35.353 7.733 25.289 1.00 94.19 85 ILE A N 1
ATOM 685 C CA . ILE A 1 85 ? -36.665 8.371 25.502 1.00 94.19 85 ILE A CA 1
ATOM 686 C C . ILE A 1 85 ? -37.338 8.702 24.164 1.00 94.19 85 ILE A C 1
ATOM 688 O O . ILE A 1 85 ? -38.537 8.486 24.005 1.00 94.19 85 ILE A O 1
ATOM 692 N N . ILE A 1 86 ? -36.572 9.178 23.181 1.00 90.50 86 ILE A N 1
ATOM 693 C CA . ILE A 1 86 ? -37.096 9.561 21.859 1.00 90.50 86 ILE A CA 1
ATOM 694 C C . ILE A 1 86 ? -37.191 8.393 20.862 1.00 90.50 86 ILE A C 1
ATOM 696 O O . ILE A 1 86 ? -37.393 8.613 19.666 1.00 90.50 86 ILE A O 1
ATOM 700 N N . GLY A 1 87 ? -37.072 7.151 21.339 1.00 87.50 87 GLY A N 1
ATOM 701 C CA . GLY A 1 87 ? -37.416 5.952 20.573 1.00 87.50 87 GLY A CA 1
ATOM 702 C C . GLY A 1 87 ? -36.251 5.040 20.195 1.00 87.50 87 GLY A C 1
ATOM 703 O O . GLY A 1 87 ? -36.489 4.026 19.546 1.00 87.50 87 GLY A O 1
ATOM 704 N N . HIS A 1 88 ? -35.011 5.328 20.606 1.00 90.06 88 HIS A N 1
ATOM 705 C CA . HIS A 1 88 ? -33.885 4.405 20.412 1.00 90.06 88 HIS A CA 1
ATOM 706 C C . HIS A 1 88 ? -33.904 3.298 21.474 1.00 90.06 88 HIS A C 1
ATOM 708 O O . HIS A 1 88 ? -33.176 3.332 22.463 1.00 90.06 88 HIS A O 1
ATOM 714 N N . THR A 1 89 ? -34.801 2.327 21.316 1.00 87.88 89 THR A N 1
ATOM 715 C CA . THR A 1 89 ? -35.100 1.365 22.393 1.00 87.88 89 THR A CA 1
ATOM 716 C C . THR A 1 89 ? -33.984 0.350 22.660 1.00 87.88 89 THR A C 1
ATOM 718 O O . THR A 1 89 ? -33.887 -0.165 23.775 1.00 87.88 89 THR A O 1
ATOM 721 N N . ASN A 1 90 ? -33.129 0.080 21.670 1.00 94.12 90 ASN A N 1
ATOM 722 C CA . ASN A 1 90 ? -31.998 -0.838 21.776 1.00 94.12 90 ASN A CA 1
ATOM 723 C C . ASN A 1 90 ? -30.708 -0.082 22.132 1.00 94.12 90 ASN A C 1
ATOM 725 O O . ASN A 1 90 ? -29.849 0.153 21.278 1.00 94.12 90 ASN A O 1
ATOM 729 N N . ALA A 1 91 ? -30.598 0.340 23.392 1.00 95.00 91 ALA A N 1
ATOM 730 C CA . ALA A 1 91 ? -29.474 1.129 23.889 1.00 95.00 91 ALA A CA 1
ATOM 731 C C . ALA A 1 91 ? -28.763 0.456 25.073 1.00 95.00 91 ALA A C 1
ATOM 733 O O . ALA A 1 91 ? -29.405 -0.044 26.001 1.00 95.00 91 ALA A O 1
ATOM 734 N N . VAL A 1 92 ? -27.430 0.492 25.062 1.00 96.75 92 VAL A N 1
ATOM 735 C CA . VAL A 1 92 ? -26.563 0.100 26.182 1.00 96.75 92 VAL A CA 1
ATOM 736 C C . VAL A 1 92 ? -25.796 1.330 26.661 1.00 96.75 92 VAL A C 1
ATOM 738 O O . VAL A 1 92 ? -25.039 1.934 25.906 1.00 96.75 92 VAL A O 1
ATOM 741 N N . LEU A 1 93 ? -26.003 1.705 27.920 1.00 96.75 93 LEU A N 1
ATOM 742 C CA . LEU A 1 93 ? -25.375 2.845 28.580 1.00 96.75 93 LEU A CA 1
ATOM 743 C C . LEU A 1 93 ? -24.209 2.332 29.431 1.00 96.75 93 LEU A C 1
ATOM 745 O O . LEU A 1 93 ? -24.412 1.793 30.520 1.00 96.75 93 LEU A O 1
ATOM 749 N N . VAL A 1 94 ? -22.990 2.457 28.918 1.00 96.38 94 VAL A N 1
ATOM 750 C CA . VAL A 1 94 ? -21.768 1.994 29.585 1.00 96.38 94 VAL A CA 1
ATOM 751 C C . VAL A 1 94 ? -21.283 3.084 30.528 1.00 96.38 94 VAL A C 1
ATOM 753 O O . VAL A 1 94 ? -21.025 4.195 30.091 1.00 96.38 94 VAL A O 1
ATOM 756 N N . GLU A 1 95 ? -21.134 2.803 31.818 1.00 95.62 95 GLU A N 1
ATOM 757 C CA . GLU A 1 95 ? -20.736 3.816 32.799 1.00 95.62 95 GLU A CA 1
ATOM 758 C C . GLU A 1 95 ? -19.831 3.210 33.870 1.00 95.62 95 GLU A C 1
ATOM 760 O O . GLU A 1 95 ? -20.261 2.380 34.668 1.00 95.62 95 GLU A O 1
ATOM 765 N N . ILE A 1 96 ? -18.580 3.665 33.928 1.00 93.69 96 ILE A N 1
ATOM 766 C CA . ILE A 1 96 ? -17.592 3.175 34.896 1.00 93.69 96 ILE A CA 1
ATOM 767 C C . ILE A 1 96 ? -17.859 3.694 36.322 1.00 93.69 96 ILE A C 1
ATOM 769 O O . ILE A 1 96 ? -17.522 3.037 37.306 1.00 93.69 96 ILE A O 1
ATOM 773 N N . ASN A 1 97 ? -18.491 4.862 36.476 1.00 94.06 97 ASN A N 1
ATOM 774 C CA . ASN A 1 97 ? -18.820 5.429 37.780 1.00 94.06 97 ASN A CA 1
ATOM 775 C C . ASN A 1 97 ? -20.094 4.793 38.355 1.00 94.06 97 ASN A C 1
ATOM 777 O O . ASN A 1 97 ? -21.208 5.075 37.912 1.00 94.06 97 ASN A O 1
ATOM 781 N N . SER A 1 98 ? -19.944 4.012 39.424 1.00 92.94 98 SER A N 1
ATOM 782 C CA . SER A 1 98 ? -21.051 3.291 40.068 1.00 92.94 98 SER A CA 1
ATOM 783 C C . SER A 1 98 ? -22.224 4.174 40.511 1.00 92.94 98 SER A C 1
ATOM 785 O O . SER A 1 98 ? -23.375 3.749 40.425 1.00 92.94 98 SER A O 1
ATOM 787 N N . LYS A 1 99 ? -21.983 5.428 40.926 1.00 92.81 99 LYS A N 1
ATOM 788 C CA . LYS A 1 99 ? -23.062 6.354 41.321 1.00 92.81 99 LYS A CA 1
ATOM 789 C C . LYS A 1 99 ? -23.863 6.842 40.113 1.00 92.81 99 LYS A C 1
ATOM 791 O O . LYS A 1 99 ? -25.087 6.921 40.194 1.00 92.81 99 LYS A O 1
ATOM 796 N N . LYS A 1 100 ? -23.191 7.154 38.997 1.00 93.38 100 LYS A N 1
ATOM 797 C CA . LYS A 1 100 ? -23.857 7.523 37.736 1.00 93.38 100 LYS A CA 1
ATOM 798 C C . LYS A 1 100 ? -24.605 6.330 37.138 1.00 93.38 100 LYS A C 1
ATOM 800 O O . LYS A 1 100 ? -25.744 6.491 36.715 1.00 93.38 100 LYS A O 1
ATOM 805 N N . ALA A 1 101 ? -24.028 5.131 37.193 1.00 94.88 101 ALA A N 1
ATOM 806 C CA . ALA A 1 101 ? -24.697 3.912 36.747 1.00 94.88 101 ALA A CA 1
ATOM 807 C C . ALA A 1 101 ? -25.955 3.603 37.579 1.00 94.88 101 ALA A C 1
ATOM 809 O O . ALA A 1 101 ? -26.993 3.247 37.023 1.00 94.88 101 ALA A O 1
ATOM 810 N N . ALA A 1 102 ? -25.907 3.790 38.903 1.00 94.69 102 ALA A N 1
ATOM 811 C CA . ALA A 1 102 ? -27.085 3.650 39.762 1.00 94.69 102 ALA A CA 1
ATOM 812 C C . ALA A 1 102 ? -28.187 4.660 39.397 1.00 94.69 102 ALA A C 1
ATOM 814 O O . ALA A 1 102 ? -29.355 4.289 39.298 1.00 94.69 102 ALA A O 1
ATOM 815 N N . PHE A 1 103 ? -27.813 5.918 39.134 1.00 95.31 103 PHE A N 1
ATOM 816 C CA . PHE A 1 103 ? -28.744 6.925 38.624 1.00 95.31 103 PHE A CA 1
ATOM 817 C C . PHE A 1 103 ? -29.387 6.496 37.299 1.00 95.31 103 PHE A C 1
ATOM 819 O O . PHE A 1 103 ? -30.606 6.570 37.179 1.00 95.31 103 PHE A O 1
ATOM 826 N N . LEU A 1 104 ? -28.595 6.022 36.331 1.00 95.81 104 LEU A N 1
ATOM 827 C CA . LEU A 1 104 ? -29.106 5.587 35.029 1.00 95.81 104 LEU A CA 1
ATOM 828 C C . LEU A 1 104 ? -30.114 4.441 35.166 1.00 95.81 104 LEU A C 1
ATOM 830 O O . LEU A 1 104 ? -31.167 4.493 34.540 1.00 95.81 104 LEU A O 1
ATOM 834 N N . ASN A 1 105 ? -29.838 3.455 36.024 1.00 96.44 105 ASN A N 1
ATOM 835 C CA . ASN A 1 105 ? -30.769 2.353 36.287 1.00 96.44 105 ASN A CA 1
ATOM 836 C C . ASN A 1 105 ? -32.103 2.850 36.860 1.00 96.44 105 ASN A C 1
ATOM 838 O O . ASN A 1 105 ? -33.168 2.402 36.441 1.00 96.44 105 ASN A O 1
ATOM 842 N N . ILE A 1 106 ? -32.053 3.801 37.795 1.00 95.19 106 ILE A N 1
ATOM 843 C CA . ILE A 1 106 ? -33.256 4.372 38.412 1.00 95.19 106 ILE A CA 1
ATOM 844 C C . ILE A 1 106 ? -34.031 5.220 37.409 1.00 95.19 106 ILE A C 1
ATOM 846 O O . ILE A 1 106 ? -35.245 5.087 37.324 1.00 95.19 106 ILE A O 1
ATOM 850 N N . ALA A 1 107 ? -33.344 6.038 36.613 1.00 95.50 107 ALA A N 1
ATOM 851 C CA . ALA A 1 107 ? -33.979 6.820 35.563 1.00 95.50 107 ALA A CA 1
ATOM 852 C C . ALA A 1 107 ? -34.641 5.913 34.511 1.00 95.50 107 ALA A C 1
ATOM 854 O O . ALA A 1 107 ? -35.772 6.168 34.122 1.00 95.50 107 ALA A O 1
ATOM 855 N N . ILE A 1 108 ? -33.991 4.820 34.099 1.00 96.12 108 ILE A N 1
ATOM 856 C CA . ILE A 1 108 ? -34.581 3.830 33.185 1.00 96.12 108 ILE A CA 1
ATOM 857 C C . ILE A 1 108 ? -35.852 3.214 33.777 1.00 96.12 108 ILE A C 1
ATOM 859 O O . ILE A 1 108 ? -36.860 3.131 33.078 1.00 96.12 108 ILE A O 1
ATOM 863 N N . ALA A 1 109 ? -35.823 2.822 35.053 1.00 95.88 109 ALA A N 1
ATOM 864 C CA . ALA A 1 109 ? -36.972 2.221 35.723 1.00 95.88 109 ALA A CA 1
ATOM 865 C C . ALA A 1 109 ? -38.135 3.212 35.909 1.00 95.88 109 ALA A C 1
ATOM 867 O O . ALA A 1 109 ? -39.270 2.884 35.575 1.00 95.88 109 ALA A O 1
ATOM 868 N N . GLU A 1 110 ? -37.860 4.425 36.403 1.00 96.06 110 GLU A N 1
ATOM 869 C CA . GLU A 1 110 ? -38.879 5.461 36.636 1.00 96.06 110 GLU A CA 1
ATOM 870 C C . GLU A 1 110 ? -39.527 5.943 35.330 1.00 96.06 110 GLU A C 1
ATOM 872 O O . GLU A 1 110 ? -40.717 6.247 35.310 1.00 96.06 110 GLU A O 1
ATOM 877 N N . LEU A 1 111 ? -38.762 5.987 34.235 1.00 95.75 111 LEU A N 1
ATOM 878 C CA . LEU A 1 111 ? -39.232 6.449 32.925 1.00 95.75 111 LEU A CA 1
ATOM 879 C C . LEU A 1 111 ? -39.754 5.311 32.029 1.00 95.75 111 LEU A C 1
ATOM 881 O O . LEU A 1 111 ? -40.181 5.573 30.906 1.00 95.75 111 LEU A O 1
ATOM 885 N N . GLY A 1 112 ? -39.703 4.054 32.487 1.00 94.81 112 GLY A N 1
ATOM 886 C CA . GLY A 1 112 ? -40.186 2.890 31.734 1.00 94.81 112 GLY A CA 1
ATOM 887 C C . GLY A 1 112 ? -39.404 2.593 30.447 1.00 94.81 112 GLY A C 1
ATOM 888 O O . GLY A 1 112 ? -39.990 2.170 29.449 1.00 94.81 112 GLY A O 1
ATOM 889 N N . LEU A 1 113 ? -38.090 2.832 30.436 1.00 95.12 113 LEU A N 1
ATOM 890 C CA . LEU A 1 113 ? -37.242 2.663 29.250 1.00 95.12 113 LEU A CA 1
ATOM 891 C C . LEU A 1 113 ? -36.745 1.217 29.092 1.00 95.12 113 LEU A C 1
ATOM 893 O O . LEU A 1 113 ? -36.619 0.470 30.057 1.00 95.12 113 LEU A O 1
ATOM 897 N N . LYS A 1 114 ? -36.407 0.829 27.855 1.00 94.44 114 LYS A N 1
ATOM 898 C CA . LYS A 1 114 ? -35.846 -0.500 27.522 1.00 94.44 114 LYS A CA 1
ATOM 899 C C . LYS A 1 114 ? -34.313 -0.553 27.503 1.00 94.44 114 LYS A C 1
ATOM 901 O O . LYS A 1 114 ? -33.742 -1.623 27.294 1.00 94.44 114 LYS A O 1
ATOM 906 N N . ALA A 1 115 ? -33.656 0.590 27.693 1.00 94.88 115 ALA A N 1
ATOM 907 C CA . ALA A 1 115 ? -32.203 0.679 27.708 1.00 94.88 115 A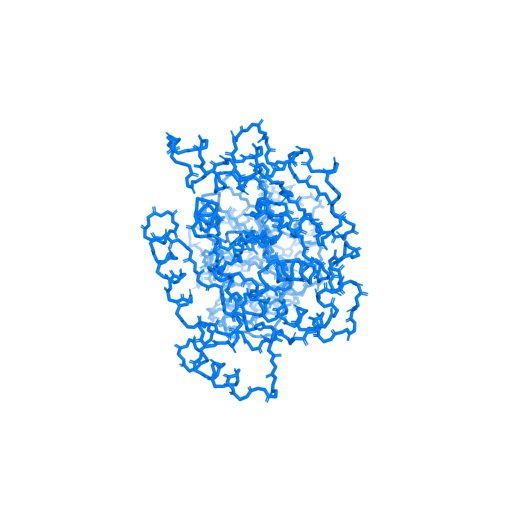LA A CA 1
ATOM 908 C C . ALA A 1 115 ? -31.600 -0.156 28.848 1.00 94.88 115 ALA A C 1
ATOM 910 O O . ALA A 1 115 ? -32.233 -0.382 29.880 1.00 94.88 115 ALA A O 1
ATOM 911 N N . LYS A 1 116 ? -30.354 -0.593 28.669 1.00 96.12 116 LYS A N 1
ATOM 912 C CA . LYS A 1 116 ? -29.592 -1.346 29.672 1.00 96.12 116 LYS A CA 1
ATOM 913 C C . LYS A 1 116 ? -28.412 -0.522 30.156 1.00 96.12 116 LYS A C 1
ATOM 915 O O . LYS A 1 116 ? -27.820 0.208 29.370 1.00 96.12 116 LYS A O 1
ATOM 920 N N . VAL A 1 117 ? -28.045 -0.666 31.425 1.00 96.94 117 VAL A N 1
ATOM 921 C CA . VAL A 1 117 ? -26.838 -0.043 31.982 1.00 96.94 117 VAL A CA 1
ATOM 922 C C . VAL A 1 117 ? -25.776 -1.106 32.184 1.00 96.94 117 VAL A C 1
ATOM 924 O O . VAL A 1 117 ? -26.034 -2.110 32.841 1.00 96.94 117 VAL A O 1
ATOM 927 N N . GLU A 1 118 ? -24.578 -0.844 31.676 1.00 96.56 118 GLU A N 1
ATOM 928 C CA . GLU A 1 118 ? -23.404 -1.682 31.887 1.00 96.56 118 GLU A CA 1
ATOM 929 C C . GLU A 1 118 ? -22.415 -0.931 32.787 1.00 96.56 118 GLU A C 1
ATOM 931 O O . GLU A 1 118 ? -21.756 0.018 32.354 1.00 96.56 118 GLU A O 1
ATOM 936 N N . ASN A 1 119 ? -22.314 -1.323 34.062 1.00 96.50 119 ASN A N 1
ATOM 937 C CA . ASN A 1 119 ? -21.353 -0.711 34.984 1.00 96.50 119 ASN A CA 1
ATOM 938 C C . ASN A 1 119 ? -19.965 -1.344 34.823 1.00 96.50 119 ASN A C 1
ATOM 940 O O . ASN A 1 119 ? -19.578 -2.220 35.591 1.00 96.50 119 ASN A O 1
ATOM 944 N N . SER A 1 120 ? -19.235 -0.933 33.789 1.00 93.88 120 SER A N 1
ATOM 945 C CA . SER A 1 120 ? -17.926 -1.492 33.447 1.00 93.88 120 SER A CA 1
ATOM 946 C C . SER A 1 120 ? -17.049 -0.464 32.730 1.00 93.88 120 SER A C 1
ATOM 948 O O . SER A 1 120 ? -17.530 0.567 32.256 1.00 93.88 120 SER A O 1
ATOM 950 N N . ASP A 1 121 ? -15.749 -0.745 32.636 1.00 92.50 121 ASP A N 1
ATOM 951 C CA . ASP A 1 121 ? -14.866 -0.027 31.716 1.00 92.50 121 ASP A CA 1
ATOM 952 C C . ASP A 1 121 ? -15.144 -0.518 30.287 1.00 92.50 121 ASP A C 1
ATOM 954 O O . ASP A 1 121 ? -15.055 -1.714 30.001 1.00 92.50 121 ASP A O 1
ATOM 958 N N . ILE A 1 122 ? -15.437 0.411 29.374 1.00 92.56 122 ILE A N 1
ATOM 959 C CA . ILE A 1 122 ? -15.672 0.135 27.950 1.00 92.56 122 ILE A CA 1
ATOM 960 C C . ILE A 1 122 ? -14.561 -0.715 27.315 1.00 92.56 122 ILE A C 1
ATOM 962 O O . ILE A 1 122 ? -14.842 -1.545 26.454 1.00 92.56 122 ILE A O 1
ATOM 966 N N . LYS A 1 123 ? -13.311 -0.579 27.778 1.00 90.44 123 LYS A N 1
ATOM 967 C CA . LYS A 1 123 ? -12.163 -1.351 27.272 1.00 90.44 123 LYS A CA 1
ATOM 968 C C . LYS A 1 123 ? -12.257 -2.850 27.567 1.00 90.44 123 LYS A C 1
ATOM 970 O O . LYS A 1 123 ? -11.560 -3.638 26.930 1.00 90.44 123 LYS A O 1
ATOM 975 N N . LEU A 1 124 ? -13.057 -3.240 28.560 1.00 90.88 124 LEU A N 1
ATOM 976 C CA . LEU A 1 124 ? -13.252 -4.633 28.966 1.00 90.88 124 LEU A CA 1
ATOM 977 C C . LEU A 1 124 ? -14.411 -5.299 28.218 1.00 90.88 124 LEU A C 1
ATOM 979 O O . LEU A 1 124 ? -14.507 -6.526 28.216 1.00 90.88 124 LEU A O 1
ATOM 983 N N . LEU A 1 125 ? -15.277 -4.513 27.575 1.00 89.00 125 LEU A N 1
ATOM 984 C CA . LEU A 1 125 ? -16.431 -5.032 26.854 1.00 89.00 125 LEU A CA 1
ATOM 985 C C . LEU A 1 125 ? -16.010 -5.649 25.518 1.00 89.00 125 LEU A C 1
ATOM 987 O O . LEU A 1 125 ? -15.194 -5.098 24.779 1.00 89.00 125 LEU A O 1
ATOM 991 N N . LYS A 1 126 ? -16.601 -6.802 25.195 1.00 87.56 126 LYS A N 1
ATOM 992 C CA . LYS A 1 126 ? -16.383 -7.531 23.940 1.00 87.56 126 LYS A CA 1
ATOM 993 C C . LYS A 1 126 ? -17.702 -8.064 23.400 1.00 87.56 126 LYS A C 1
ATOM 995 O O . LYS A 1 126 ? -18.595 -8.391 24.174 1.00 87.56 126 LYS A O 1
ATOM 1000 N N . GLY A 1 127 ? -17.817 -8.163 22.077 1.00 81.00 127 GLY A N 1
ATOM 1001 C CA . GLY A 1 127 ? -18.929 -8.854 21.410 1.00 81.00 127 GLY A CA 1
ATOM 1002 C C . GLY A 1 127 ? -20.284 -8.139 21.423 1.00 81.00 127 GLY A C 1
ATOM 1003 O O . GLY A 1 127 ? -21.255 -8.703 20.930 1.00 81.00 127 GLY A O 1
ATOM 1004 N N . TYR A 1 128 ? -20.364 -6.909 21.941 1.00 88.75 128 TYR A N 1
ATOM 1005 C CA . TYR A 1 128 ? -21.585 -6.099 21.866 1.00 88.75 128 TYR A CA 1
ATOM 1006 C C . TYR A 1 128 ? -21.904 -5.674 20.428 1.00 88.75 128 TYR A C 1
ATOM 1008 O O . TYR A 1 128 ? -23.071 -5.649 20.060 1.00 88.75 128 TYR A O 1
ATOM 1016 N N . ASN A 1 129 ? -20.884 -5.385 19.611 1.00 91.50 129 ASN A N 1
ATOM 1017 C CA . ASN A 1 129 ? -21.012 -5.034 18.194 1.00 91.50 129 ASN A CA 1
ATOM 1018 C C . ASN A 1 129 ? -22.046 -3.915 17.937 1.00 91.50 129 ASN A C 1
ATOM 1020 O O . ASN A 1 129 ? -22.968 -4.107 17.138 1.00 91.50 129 ASN A O 1
ATOM 1024 N N . PRO A 1 130 ? -21.946 -2.755 18.619 1.00 93.50 130 PRO A N 1
ATOM 1025 C CA . PRO A 1 130 ? -22.900 -1.677 18.430 1.00 93.50 130 PRO A CA 1
ATOM 1026 C C . PRO A 1 130 ? -22.793 -1.124 17.011 1.00 93.50 130 PRO A C 1
ATOM 1028 O O . PRO A 1 130 ? -21.699 -0.962 16.463 1.00 93.50 130 PRO A O 1
ATOM 1031 N N . PHE A 1 131 ? -23.940 -0.808 16.421 1.00 93.56 131 PHE A N 1
ATOM 1032 C CA . PHE A 1 131 ? -23.974 -0.131 15.131 1.00 93.56 131 PHE A CA 1
ATOM 1033 C C . PHE A 1 131 ? -23.721 1.365 15.307 1.00 93.56 131 PHE A C 1
ATOM 1035 O O . PHE A 1 131 ? -23.031 1.959 14.491 1.00 93.56 131 PHE A O 1
ATOM 1042 N N . TYR A 1 132 ? -24.229 1.954 16.393 1.00 95.62 132 TYR A N 1
ATOM 1043 C CA . TYR A 1 132 ? -24.013 3.357 16.726 1.00 95.62 132 TYR A CA 1
ATOM 1044 C C . TYR A 1 132 ? -23.247 3.497 18.035 1.00 95.62 132 TYR A C 1
ATOM 1046 O O . TYR A 1 132 ? -23.578 2.840 19.023 1.00 95.62 132 TYR A O 1
ATOM 1054 N N . ILE A 1 133 ? -22.263 4.392 18.067 1.00 95.38 133 ILE A N 1
ATOM 1055 C CA . ILE A 1 133 ? -21.597 4.810 19.303 1.00 95.38 133 ILE A CA 1
ATOM 1056 C C . ILE A 1 133 ? -21.746 6.311 19.481 1.00 95.38 133 ILE A C 1
ATOM 1058 O O . ILE A 1 133 ? -21.488 7.081 18.558 1.00 95.38 133 ILE A O 1
ATOM 1062 N N . THR A 1 134 ? -22.105 6.730 20.690 1.00 94.75 134 THR A N 1
ATOM 1063 C CA . THR A 1 134 ? -22.112 8.139 21.076 1.00 94.75 134 THR A CA 1
ATOM 1064 C C . THR A 1 134 ? -21.513 8.341 22.464 1.00 94.75 134 THR A C 1
ATOM 1066 O O . THR A 1 134 ? -21.240 7.388 23.194 1.00 94.75 134 THR A O 1
ATOM 1069 N N . SER A 1 135 ? -21.225 9.594 22.797 1.00 93.12 135 SER A N 1
ATOM 1070 C CA . SER A 1 135 ? -20.761 10.002 24.121 1.00 93.12 135 SER A CA 1
ATOM 1071 C C . SER A 1 135 ? -20.829 11.521 24.263 1.00 93.12 135 SER A C 1
ATOM 1073 O O . SER A 1 135 ? -20.970 12.244 23.271 1.00 93.12 135 SER A O 1
ATOM 1075 N N . ARG A 1 136 ? -20.657 12.022 25.492 1.00 87.62 136 ARG A N 1
ATOM 1076 C CA . ARG A 1 136 ? -20.510 13.460 25.751 1.00 87.62 136 ARG A CA 1
ATOM 1077 C C . ARG A 1 136 ? -19.390 13.757 26.742 1.00 87.62 136 ARG A C 1
ATOM 1079 O O . ARG A 1 136 ? -19.432 13.312 27.886 1.00 87.62 136 ARG A O 1
ATOM 1086 N N . ALA A 1 137 ? -18.433 14.584 26.313 1.00 79.38 137 ALA A N 1
ATOM 1087 C CA . ALA A 1 137 ? -17.346 15.121 27.141 1.00 79.38 137 ALA A CA 1
ATOM 1088 C C . ALA A 1 137 ? -16.564 14.047 27.932 1.00 79.38 137 ALA A C 1
ATOM 1090 O O . ALA A 1 137 ? -16.206 14.261 29.089 1.00 79.38 137 ALA A O 1
ATOM 1091 N N . VAL A 1 138 ? -16.343 12.879 27.320 1.00 81.62 138 VAL A N 1
ATOM 1092 C CA . VAL A 1 138 ? -15.601 11.758 27.924 1.00 81.62 138 VAL A CA 1
ATOM 1093 C C . VAL A 1 138 ? -14.106 11.886 27.654 1.00 81.62 138 VAL A C 1
ATOM 1095 O O . VAL A 1 138 ? -13.297 11.857 28.575 1.00 81.62 138 VAL A O 1
ATOM 1098 N N . ALA A 1 139 ? -13.750 12.002 26.377 1.00 86.00 139 ALA A N 1
ATOM 1099 C CA . ALA A 1 139 ? -12.387 12.055 25.875 1.00 86.00 139 ALA A CA 1
ATOM 1100 C C . ALA A 1 139 ? -12.405 12.599 24.431 1.00 86.00 139 ALA A C 1
ATOM 1102 O O . ALA A 1 139 ? -13.480 12.660 23.826 1.00 86.00 139 ALA A O 1
ATOM 1103 N N . PRO A 1 140 ? -11.242 12.962 23.865 1.00 89.94 140 PRO A N 1
ATOM 1104 C CA . PRO A 1 140 ? -11.085 13.162 22.426 1.00 89.94 140 PRO A CA 1
ATOM 1105 C C . PRO A 1 140 ? -11.658 11.982 21.621 1.00 89.94 140 PRO A C 1
ATOM 1107 O O . PRO A 1 140 ? -11.588 10.824 22.047 1.00 89.94 140 PRO A O 1
ATOM 1110 N N . ILE A 1 141 ? -12.215 12.259 20.445 1.00 91.25 141 ILE A N 1
ATOM 1111 C CA . ILE A 1 141 ? -12.913 11.283 19.596 1.00 91.25 141 ILE A CA 1
ATOM 1112 C C . ILE A 1 141 ? -11.988 10.133 19.210 1.00 91.25 141 ILE A C 1
ATOM 1114 O O . ILE A 1 141 ? -12.334 8.963 19.377 1.00 91.25 141 ILE A O 1
ATOM 1118 N N . SER A 1 142 ? -10.783 10.453 18.746 1.00 89.06 142 SER A N 1
ATOM 1119 C CA . SER A 1 142 ? -9.734 9.476 18.441 1.00 89.06 142 SER A CA 1
ATOM 1120 C C . SER A 1 142 ? -9.441 8.523 19.608 1.00 89.06 142 SER A C 1
ATOM 1122 O O . SER A 1 142 ? -9.227 7.323 19.405 1.00 89.06 142 SER A O 1
ATOM 1124 N N . GLN A 1 143 ? -9.493 9.016 20.847 1.00 89.62 143 GLN A N 1
ATOM 1125 C CA . GLN A 1 143 ? -9.319 8.192 22.040 1.00 89.62 143 GLN A CA 1
ATOM 1126 C C . GLN A 1 143 ? -10.541 7.303 22.307 1.00 89.62 143 GLN A C 1
ATOM 1128 O O . GLN A 1 143 ? -10.362 6.131 22.639 1.00 89.62 143 GLN A O 1
ATOM 1133 N N . ILE A 1 144 ? -11.764 7.808 22.116 1.00 91.25 144 ILE A N 1
ATOM 1134 C CA . ILE A 1 144 ? -12.999 7.013 22.236 1.00 91.25 144 ILE A CA 1
ATOM 1135 C C . ILE A 1 144 ? -12.998 5.857 21.229 1.00 91.25 144 ILE A C 1
ATOM 1137 O O . ILE A 1 144 ? -13.260 4.709 21.597 1.00 91.25 144 ILE A O 1
ATOM 1141 N N . ILE A 1 145 ? -12.627 6.128 19.975 1.00 90.56 145 ILE A N 1
ATOM 1142 C CA . ILE A 1 145 ? -12.498 5.095 18.939 1.00 90.56 145 ILE A CA 1
ATOM 1143 C C . ILE A 1 145 ? -11.490 4.028 19.375 1.00 90.56 145 ILE A C 1
ATOM 1145 O O . ILE A 1 145 ? -11.755 2.838 19.237 1.00 90.56 145 ILE A O 1
ATOM 1149 N N . LYS A 1 146 ? -10.352 4.423 19.961 1.00 88.31 146 LYS A N 1
ATOM 1150 C CA . LYS A 1 146 ? -9.356 3.475 20.485 1.00 88.31 146 LYS A CA 1
ATOM 1151 C C . LYS A 1 146 ? -9.893 2.640 21.652 1.00 88.31 146 LYS A C 1
ATOM 1153 O O . LYS A 1 146 ? -9.632 1.443 21.718 1.00 88.31 146 LYS A O 1
ATOM 1158 N N . MET A 1 147 ? -10.633 3.255 22.572 1.00 89.50 147 MET A N 1
ATOM 1159 C CA . MET A 1 147 ? -11.188 2.589 23.757 1.00 89.50 147 MET A CA 1
ATOM 1160 C C . MET A 1 147 ? -12.268 1.554 23.421 1.00 89.50 147 MET A C 1
ATOM 1162 O O . MET A 1 147 ? -12.462 0.618 24.188 1.00 89.50 147 MET A O 1
ATOM 1166 N N . THR A 1 148 ? -12.938 1.706 22.280 1.00 91.31 148 THR A N 1
ATOM 1167 C CA . THR A 1 148 ? -14.070 0.869 21.848 1.00 91.31 148 THR A CA 1
ATOM 1168 C C . THR A 1 148 ? -13.678 -0.246 20.878 1.00 91.31 148 THR A C 1
ATOM 1170 O O . THR A 1 148 ? -14.518 -1.058 20.506 1.00 91.31 148 THR A O 1
ATOM 1173 N N . GLN A 1 149 ? -12.402 -0.350 20.490 1.00 86.44 149 GLN A N 1
ATOM 1174 C CA . GLN A 1 149 ? -11.932 -1.340 19.506 1.00 86.44 149 GLN A CA 1
ATOM 1175 C C . GLN A 1 149 ? -12.265 -2.794 19.868 1.00 86.44 149 GLN A C 1
ATOM 1177 O O . GLN A 1 149 ? -12.400 -3.624 18.977 1.00 86.44 149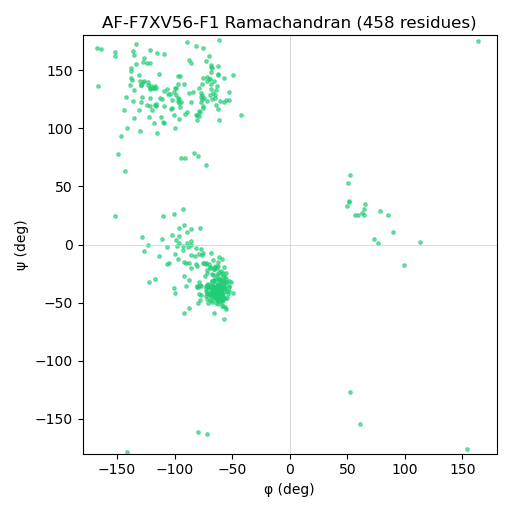 GLN A O 1
ATOM 1182 N N . GLY A 1 150 ? -12.384 -3.114 21.161 1.00 82.62 150 GLY A N 1
ATOM 1183 C CA . GLY A 1 150 ? -12.708 -4.465 21.626 1.00 82.62 150 GLY A CA 1
ATOM 1184 C C . GLY A 1 150 ? -14.161 -4.888 21.389 1.00 82.62 150 GLY A C 1
ATOM 1185 O O . GLY A 1 150 ? -14.456 -6.082 21.448 1.00 82.62 150 GLY A O 1
ATOM 1186 N N . CYS A 1 151 ? -15.058 -3.935 21.119 1.00 87.94 151 CYS A N 1
ATOM 1187 C CA . CYS A 1 151 ? -16.489 -4.186 20.989 1.00 87.94 151 CYS A CA 1
ATOM 1188 C C . CYS A 1 151 ? -17.111 -3.684 19.681 1.00 87.94 151 CYS A C 1
ATOM 1190 O O . CYS A 1 151 ? -18.286 -3.967 19.473 1.00 87.94 151 CYS A O 1
ATOM 1192 N N . THR A 1 152 ? -16.373 -2.972 18.822 1.00 88.75 152 THR A N 1
ATOM 1193 C CA . THR A 1 152 ? -16.872 -2.425 17.548 1.00 88.75 152 THR A CA 1
ATOM 1194 C C . THR A 1 152 ? -16.751 -3.399 16.374 1.00 88.75 152 THR A C 1
ATOM 1196 O O . THR A 1 152 ? -15.936 -4.321 16.377 1.00 88.75 152 THR A O 1
ATOM 1199 N N . ILE A 1 153 ? -17.558 -3.157 15.339 1.00 84.50 153 ILE A N 1
ATOM 1200 C CA . ILE A 1 153 ? -17.517 -3.836 14.036 1.00 84.50 153 ILE A CA 1
ATOM 1201 C C . ILE A 1 153 ? -17.148 -2.831 12.929 1.00 84.50 153 ILE A C 1
ATOM 1203 O O . ILE A 1 153 ? -17.212 -1.623 13.162 1.00 84.50 153 ILE A O 1
ATOM 1207 N N . PRO A 1 154 ? -16.747 -3.277 11.721 1.00 79.88 154 PRO A N 1
ATOM 1208 C CA . PRO A 1 154 ? -16.404 -2.369 10.620 1.00 79.88 154 PRO A CA 1
ATOM 1209 C C . PRO A 1 154 ? -17.521 -1.382 10.255 1.00 79.88 154 PRO A C 1
ATOM 1211 O O . PRO A 1 154 ? -17.240 -0.257 9.858 1.00 79.88 154 PRO A O 1
ATOM 1214 N N . GLU A 1 155 ? -18.779 -1.793 10.409 1.00 85.38 155 GLU A N 1
ATOM 1215 C CA . GLU A 1 155 ? -19.969 -0.982 10.150 1.00 85.38 155 GLU A CA 1
ATOM 1216 C C . GLU A 1 155 ? -20.300 0.019 11.266 1.00 85.38 155 GLU A C 1
ATOM 1218 O O . GLU A 1 155 ? -21.206 0.829 11.074 1.00 85.38 155 GLU A O 1
ATOM 1223 N N . THR A 1 156 ? -19.614 -0.026 12.416 1.00 91.50 156 THR A N 1
ATOM 1224 C CA . THR A 1 156 ? -19.913 0.871 13.536 1.00 91.50 156 THR A CA 1
ATOM 1225 C C . THR A 1 156 ? -19.723 2.333 13.121 1.00 91.50 156 THR A C 1
ATOM 1227 O O . THR A 1 156 ? -18.644 2.755 12.698 1.00 91.50 156 THR A O 1
ATOM 1230 N N . GLU A 1 157 ? -20.785 3.112 13.289 1.00 94.38 157 GLU A N 1
ATOM 1231 C CA . GLU A 1 157 ? -20.860 4.544 13.040 1.00 94.38 157 GLU A CA 1
ATOM 1232 C C . GLU A 1 157 ? -20.782 5.297 14.371 1.00 94.38 157 GLU A C 1
ATOM 1234 O O . GLU A 1 157 ? -21.569 5.070 15.293 1.00 94.38 157 GLU A O 1
ATOM 1239 N N . PHE A 1 158 ? -19.822 6.208 14.487 1.00 94.56 158 PHE A N 1
ATOM 1240 C CA . PHE A 1 158 ? -19.677 7.051 15.665 1.00 94.56 158 PHE A CA 1
ATOM 1241 C C . PHE A 1 158 ? -20.355 8.389 15.408 1.00 94.56 158 PHE A C 1
ATOM 1243 O O . PHE A 1 158 ? -20.023 9.059 14.434 1.00 94.56 158 PHE A O 1
ATOM 1250 N N . ILE A 1 159 ? -21.282 8.793 16.273 1.00 94.38 159 ILE A N 1
ATOM 1251 C CA . ILE A 1 159 ? -22.025 10.043 16.114 1.00 94.38 159 ILE A CA 1
ATOM 1252 C C . ILE A 1 159 ? -21.849 10.884 17.371 1.00 94.38 159 ILE A C 1
ATOM 1254 O O . ILE A 1 159 ? -22.220 10.474 18.474 1.00 94.38 159 ILE A O 1
ATOM 1258 N N . PHE A 1 160 ? -21.284 12.075 17.200 1.00 92.25 160 PHE A N 1
ATOM 1259 C CA . PHE A 1 160 ? -20.945 12.970 18.300 1.00 92.25 160 PHE A CA 1
ATOM 1260 C C . PHE A 1 160 ? -21.389 14.400 18.029 1.00 92.25 160 PHE A C 1
ATOM 1262 O O . PHE A 1 160 ? -21.480 14.853 16.888 1.00 92.25 160 PHE A O 1
ATOM 1269 N N . HIS A 1 161 ? -21.585 15.130 19.120 1.00 89.50 161 HIS A N 1
ATOM 1270 C CA . HIS A 1 161 ? -21.628 16.584 19.122 1.00 89.50 161 HIS A CA 1
ATOM 1271 C C . HIS A 1 161 ? -20.245 17.108 19.523 1.00 89.50 161 HIS A C 1
ATOM 1273 O O . HIS A 1 161 ? -19.683 16.657 20.523 1.00 89.50 161 HIS A O 1
ATOM 1279 N N . VAL A 1 162 ? -19.663 17.984 18.704 1.00 88.12 162 VAL A N 1
ATOM 1280 C CA . VAL A 1 162 ? -18.238 18.344 18.765 1.00 88.12 162 VAL A CA 1
ATOM 1281 C C . VAL A 1 162 ? -18.068 19.848 18.567 1.00 88.12 162 VAL A C 1
ATOM 1283 O O . VAL A 1 162 ? -18.693 20.443 17.687 1.00 88.12 162 VAL A O 1
ATOM 1286 N N . GLY A 1 163 ? -17.196 20.481 19.354 1.00 88.44 163 GLY A N 1
ATOM 1287 C CA . GLY A 1 163 ? -16.804 21.872 19.126 1.00 88.44 163 GLY A CA 1
ATOM 1288 C C . GLY A 1 163 ? -15.948 22.016 17.864 1.00 88.44 163 GLY A C 1
ATOM 1289 O O . GLY A 1 163 ? -15.093 21.177 17.587 1.00 88.44 163 GLY A O 1
ATOM 1290 N N . GLU A 1 164 ? -16.118 23.101 17.103 1.00 84.69 164 GLU A N 1
ATOM 1291 C CA . GLU A 1 164 ? -15.392 23.293 15.831 1.00 84.69 164 GLU A CA 1
ATOM 1292 C C . GLU A 1 164 ? -13.863 23.220 15.974 1.00 84.69 164 GLU A C 1
ATOM 1294 O O . GLU A 1 164 ? -13.176 22.670 15.114 1.00 84.69 164 GLU A O 1
ATOM 1299 N N . LYS A 1 165 ? -13.319 23.750 17.077 1.00 85.25 165 LYS A N 1
ATOM 1300 C CA . LYS A 1 165 ? -11.874 23.721 17.350 1.00 85.25 165 LYS A CA 1
ATOM 1301 C C . LYS A 1 165 ? -11.355 22.300 17.557 1.00 85.25 165 LYS A C 1
ATOM 1303 O O . LYS A 1 165 ? -10.300 21.960 17.023 1.00 85.25 165 LYS A O 1
ATOM 1308 N N . ASP A 1 166 ? -12.101 21.489 18.300 1.00 85.06 166 ASP A N 1
ATOM 1309 C CA . ASP A 1 166 ? -11.737 20.101 18.579 1.00 85.06 166 ASP A CA 1
ATOM 1310 C C . ASP A 1 166 ? -11.799 19.279 17.291 1.00 85.06 166 ASP A C 1
ATOM 1312 O O . ASP A 1 166 ? -10.898 18.495 17.004 1.00 85.06 166 ASP A O 1
ATOM 1316 N N . LEU A 1 167 ? -12.790 19.548 16.438 1.00 85.88 167 LEU A N 1
ATOM 1317 C CA . LEU A 1 167 ? -12.957 18.852 15.168 1.00 85.88 167 LEU A CA 1
ATOM 1318 C C . LEU A 1 167 ? -11.787 19.063 14.194 1.00 85.88 167 LEU A C 1
ATOM 1320 O O . LEU A 1 167 ? -11.383 18.128 13.503 1.00 85.88 167 LEU A O 1
ATOM 1324 N N . ILE A 1 168 ? -11.193 20.262 14.162 1.00 85.75 168 ILE A N 1
ATOM 1325 C CA . ILE A 1 168 ? -9.983 20.531 13.362 1.00 85.75 168 ILE A CA 1
ATOM 1326 C C . ILE A 1 168 ? -8.816 19.651 13.829 1.00 85.75 168 ILE A C 1
ATOM 1328 O O . ILE A 1 168 ? -8.038 19.164 13.004 1.00 85.75 168 ILE A O 1
ATOM 1332 N N . HIS A 1 169 ? -8.677 19.455 15.142 1.00 85.81 169 HIS A N 1
ATOM 1333 C CA . HIS A 1 169 ? -7.649 18.584 15.700 1.00 85.81 169 HIS A CA 1
ATOM 1334 C C . HIS A 1 169 ? -7.940 17.112 15.384 1.00 85.81 169 HIS A C 1
ATOM 1336 O O . HIS A 1 169 ? -7.070 16.422 14.858 1.00 85.81 169 HIS A O 1
ATOM 1342 N N . GLU A 1 170 ? -9.174 16.656 15.603 1.00 86.69 170 GLU A N 1
ATOM 1343 C CA . GLU A 1 170 ? -9.582 15.270 15.347 1.00 86.69 170 GLU A CA 1
ATOM 1344 C C . GLU A 1 170 ? -9.429 14.880 13.877 1.00 86.69 170 GLU A C 1
ATOM 1346 O O . GLU A 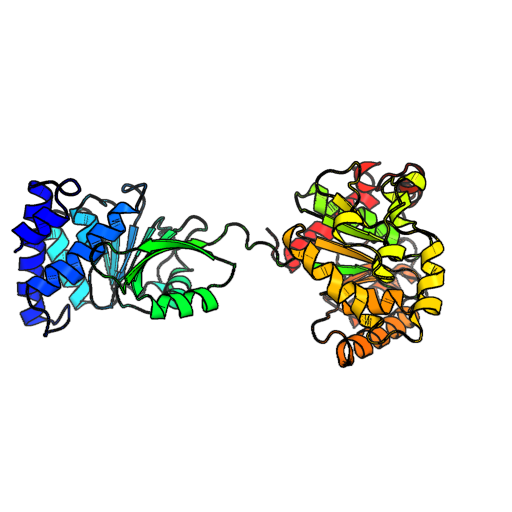1 170 ? -8.915 13.804 13.591 1.00 86.69 170 GLU A O 1
ATOM 1351 N N . ARG A 1 171 ? -9.751 15.768 12.926 1.00 84.62 171 ARG A N 1
ATOM 1352 C CA . ARG A 1 171 ? -9.512 15.527 11.490 1.00 84.62 171 ARG A CA 1
ATOM 1353 C C . ARG A 1 171 ? -8.053 15.179 11.190 1.00 84.62 171 ARG A C 1
ATOM 1355 O O . ARG A 1 171 ? -7.785 14.296 10.380 1.00 84.62 171 ARG A O 1
ATOM 1362 N N . LYS A 1 172 ? -7.104 15.852 11.849 1.00 81.31 172 LYS A N 1
ATOM 1363 C CA . LYS A 1 172 ? -5.670 15.574 11.673 1.00 81.31 172 LYS A CA 1
ATOM 1364 C C . LYS A 1 172 ? -5.261 14.238 12.292 1.00 81.31 172 LYS A C 1
ATOM 1366 O O . LYS A 1 172 ? -4.397 13.571 11.737 1.00 81.31 172 LYS A O 1
ATOM 1371 N N . VAL A 1 173 ? -5.850 13.872 13.431 1.00 83.06 173 VAL A N 1
ATOM 1372 C CA . VAL A 1 173 ? -5.502 12.649 14.174 1.00 83.06 173 VAL A CA 1
ATOM 1373 C C . VAL A 1 173 ? -6.133 11.403 13.549 1.00 83.06 173 VAL A C 1
ATOM 1375 O O . VAL A 1 173 ? -5.465 10.380 13.428 1.00 83.06 173 VAL A O 1
ATOM 1378 N N . LEU A 1 174 ? -7.402 11.481 13.143 1.00 80.12 174 LEU A N 1
ATOM 1379 C CA . LEU A 1 174 ? -8.132 10.381 12.506 1.00 80.12 174 LEU A CA 1
ATOM 1380 C C . LEU A 1 174 ? -7.597 10.085 11.099 1.00 80.12 174 LEU A C 1
ATOM 1382 O O . LEU A 1 174 ? -7.526 8.921 10.700 1.00 80.12 174 LEU A O 1
ATOM 1386 N N . GLY A 1 175 ? -7.173 11.126 10.376 1.00 76.94 175 GLY A N 1
ATOM 1387 C CA . GLY A 1 175 ? -6.596 10.998 9.042 1.00 76.94 175 GLY A CA 1
ATOM 1388 C C . GLY A 1 175 ? -7.565 10.382 8.029 1.00 76.94 175 GLY A C 1
ATOM 1389 O O . GLY A 1 175 ? -8.781 10.463 8.169 1.00 76.94 175 GLY A O 1
ATOM 1390 N N . GLU A 1 176 ? -7.012 9.750 6.995 1.00 70.69 176 GLU A N 1
ATOM 1391 C CA . GLU A 1 176 ? -7.767 9.218 5.847 1.00 70.69 176 GLU A CA 1
ATOM 1392 C C . GLU A 1 176 ? -8.414 7.848 6.112 1.00 70.69 176 GLU A C 1
ATOM 1394 O O . GLU A 1 176 ? -9.113 7.320 5.258 1.00 70.69 176 GLU A O 1
ATOM 1399 N N . SER A 1 177 ? -8.195 7.241 7.285 1.00 67.38 177 SER A N 1
ATOM 1400 C CA . SER A 1 177 ? -8.795 5.941 7.641 1.00 67.38 177 SER A CA 1
ATOM 1401 C C . SER A 1 177 ? -10.273 6.026 8.037 1.00 67.38 177 SER A C 1
ATOM 1403 O O . SER A 1 177 ? -10.923 4.992 8.226 1.00 67.38 177 SER A O 1
ATOM 1405 N N . PHE A 1 178 ? -10.797 7.241 8.189 1.00 80.00 178 PHE A N 1
ATOM 1406 C CA . PHE A 1 178 ? -12.166 7.497 8.604 1.00 80.00 178 PHE A CA 1
ATOM 1407 C C . PHE A 1 178 ? -12.844 8.471 7.642 1.00 80.00 178 PHE A C 1
ATOM 1409 O O . PHE A 1 178 ? -12.268 9.484 7.253 1.00 80.00 178 PHE A O 1
ATOM 1416 N N . GLU A 1 179 ? -14.090 8.174 7.291 1.00 85.31 179 GLU A N 1
ATOM 1417 C CA . GLU A 1 179 ? -14.983 9.121 6.632 1.00 85.31 179 GLU A CA 1
ATOM 1418 C C . GLU A 1 179 ? -15.634 9.998 7.700 1.00 85.31 179 GLU A C 1
ATOM 1420 O O . GLU A 1 179 ? -16.147 9.471 8.689 1.00 85.31 179 GLU A O 1
ATOM 1425 N N . LEU A 1 180 ? -15.617 11.319 7.503 1.00 90.12 180 LEU A N 1
ATOM 1426 C CA . LEU A 1 180 ? -16.283 12.277 8.382 1.00 90.12 180 LEU A CA 1
ATOM 1427 C C . LEU A 1 180 ? -17.374 13.017 7.606 1.00 90.12 180 LEU A C 1
ATOM 1429 O O . LEU A 1 180 ? -17.081 13.728 6.645 1.00 90.12 180 LEU A O 1
ATOM 1433 N N . GLN A 1 181 ? -18.614 12.894 8.069 1.00 90.88 181 GLN A N 1
ATOM 1434 C CA . GLN A 1 181 ? -19.740 13.712 7.622 1.00 90.88 181 GLN A CA 1
ATOM 1435 C C . GLN A 1 181 ? -20.086 14.716 8.719 1.00 90.88 181 GLN A C 1
ATOM 1437 O O . GLN A 1 181 ? -20.144 14.360 9.895 1.00 90.88 181 GLN A O 1
ATOM 1442 N N . GLU A 1 182 ? -20.283 15.977 8.342 1.00 91.31 182 GLU A N 1
ATOM 1443 C CA . GLU A 1 182 ? -20.524 17.072 9.279 1.00 91.31 182 GLU A CA 1
ATOM 1444 C C . GLU A 1 182 ? -21.837 17.773 8.975 1.00 91.31 182 GLU A C 1
ATOM 1446 O O . GLU A 1 182 ? -22.137 18.087 7.823 1.00 91.31 182 GLU A O 1
ATOM 1451 N N . TRP A 1 183 ? -22.556 18.116 10.035 1.00 89.19 183 TRP A N 1
ATOM 1452 C CA . TRP A 1 183 ? -23.745 18.945 9.973 1.00 89.19 183 TRP A CA 1
ATOM 1453 C C . TRP A 1 183 ? -23.620 20.102 10.954 1.00 89.19 183 TRP A C 1
ATOM 1455 O O . TRP A 1 183 ? -23.118 19.948 12.073 1.00 89.19 183 TRP A O 1
ATOM 1465 N N . GLN A 1 184 ? -24.074 21.277 10.526 1.00 85.94 184 GLN A N 1
ATOM 1466 C CA . GLN A 1 184 ? -24.096 22.460 11.375 1.00 85.94 184 GLN A CA 1
ATOM 1467 C C . GLN A 1 184 ? -25.122 22.273 12.495 1.00 85.94 184 GLN A C 1
ATOM 1469 O O . GLN A 1 184 ? -26.225 21.784 12.246 1.00 85.94 184 GLN A O 1
ATOM 1474 N N . ASN A 1 185 ? -24.789 22.684 13.722 1.00 82.56 185 ASN A N 1
ATOM 1475 C CA . ASN A 1 185 ? -25.801 22.774 14.765 1.00 82.56 185 ASN A CA 1
ATOM 1476 C C . ASN A 1 185 ? -26.678 24.019 14.511 1.00 82.56 185 ASN A C 1
ATOM 1478 O O . ASN A 1 185 ? -26.150 25.132 14.544 1.00 82.56 185 ASN A O 1
ATOM 1482 N N . PRO A 1 186 ? -27.998 23.863 14.303 1.00 77.88 186 PRO A N 1
ATOM 1483 C CA . PRO A 1 186 ? -28.886 24.978 13.962 1.00 77.88 186 PRO A CA 1
ATOM 1484 C C . PRO A 1 186 ? -29.056 26.024 15.077 1.00 77.88 186 PRO A C 1
ATOM 1486 O O . PRO A 1 186 ? -29.566 27.107 14.812 1.00 77.88 186 PRO A O 1
ATOM 1489 N N . TYR A 1 187 ? -28.628 25.727 16.309 1.00 77.44 187 TYR A N 1
ATOM 1490 C CA . TYR A 1 187 ? -28.786 26.610 17.473 1.00 77.44 187 TYR A CA 1
ATOM 1491 C C . TYR A 1 187 ? -27.457 26.955 18.168 1.00 77.44 187 TYR A C 1
ATOM 1493 O O . TYR A 1 187 ? -27.461 27.674 19.170 1.00 77.44 187 TYR A O 1
ATOM 1501 N N . LYS A 1 188 ? -26.320 26.433 17.681 1.00 79.06 188 LYS A N 1
ATOM 1502 C CA . LYS A 1 188 ? -24.980 26.675 18.245 1.00 79.06 188 LYS A CA 1
ATOM 1503 C C . LYS A 1 188 ? -23.935 26.817 17.140 1.00 79.06 188 LYS A C 1
ATOM 1505 O O . LYS A 1 188 ? -23.381 25.824 16.681 1.00 79.06 188 LYS A O 1
ATOM 1510 N N . ASP A 1 189 ? -23.570 28.052 16.812 1.00 73.94 189 ASP A N 1
ATOM 1511 C CA . ASP A 1 189 ? -22.647 28.352 15.704 1.00 73.94 189 ASP A CA 1
ATOM 1512 C C . ASP A 1 189 ? -21.272 27.679 15.823 1.00 73.94 189 ASP A C 1
ATOM 1514 O O . ASP A 1 189 ? -20.664 27.332 14.820 1.00 73.94 189 ASP A O 1
ATOM 1518 N N . ARG A 1 190 ? -20.781 27.461 17.050 1.00 82.56 190 ARG A N 1
ATOM 1519 C CA . ARG A 1 190 ? -19.438 26.905 17.321 1.00 82.56 190 ARG A CA 1
ATOM 1520 C C . ARG A 1 190 ? -19.426 25.397 17.572 1.00 82.56 190 ARG A C 1
ATOM 1522 O O . ARG A 1 190 ? -18.457 24.875 18.130 1.00 82.56 190 ARG A O 1
ATOM 1529 N N . CYS A 1 191 ? -20.511 24.706 17.243 1.00 84.00 191 CYS A N 1
ATOM 1530 C CA . CYS A 1 191 ? -20.651 23.268 17.436 1.00 84.00 191 CYS A CA 1
ATOM 1531 C C . CYS A 1 191 ? -21.159 22.604 16.159 1.00 84.00 191 CYS A C 1
ATOM 1533 O O . CYS A 1 191 ? -21.989 23.151 15.435 1.00 84.00 191 CYS A O 1
ATOM 1535 N N . LYS A 1 192 ? -20.695 21.381 15.924 1.00 89.31 192 LYS A N 1
ATOM 1536 C CA . LYS A 1 192 ? -21.119 20.542 14.810 1.00 89.31 192 LYS A CA 1
ATOM 1537 C C . LYS A 1 192 ? -21.561 19.180 15.304 1.00 89.31 192 LYS A C 1
ATOM 1539 O O . LYS A 1 192 ? -21.153 18.718 16.369 1.00 89.31 192 LYS A O 1
ATOM 1544 N N . ILE A 1 193 ? -22.385 18.538 14.495 1.00 90.25 193 ILE A N 1
ATOM 1545 C CA . ILE A 1 193 ? -22.704 17.124 14.636 1.00 90.25 193 ILE A CA 1
ATOM 1546 C C . ILE A 1 193 ? -21.857 16.398 13.609 1.00 90.25 193 ILE A C 1
ATOM 1548 O O . ILE A 1 193 ? -21.784 16.820 12.455 1.00 90.25 193 ILE A O 1
ATOM 1552 N N . VAL A 1 194 ? -21.177 15.347 14.045 1.00 92.38 194 VAL A N 1
ATOM 1553 C CA . VAL A 1 194 ? -20.224 14.625 13.210 1.00 92.38 194 VAL A CA 1
ATOM 1554 C C . VAL A 1 194 ? -20.566 13.151 13.252 1.00 92.38 194 VAL A C 1
ATOM 1556 O O . VAL A 1 194 ? -20.682 12.577 14.334 1.00 92.38 194 VAL A O 1
ATOM 1559 N N . SER A 1 195 ? -20.715 12.557 12.072 1.00 92.69 195 SER A N 1
ATOM 1560 C CA . SER A 1 195 ? -20.709 11.110 11.887 1.00 92.69 195 SER A CA 1
ATOM 1561 C C . SER A 1 195 ? -19.335 10.688 11.392 1.00 92.69 195 SER A C 1
ATOM 1563 O O . SER A 1 195 ? -18.760 11.325 10.508 1.00 92.69 195 SER A O 1
ATOM 1565 N N . ILE A 1 196 ? -18.807 9.623 11.985 1.00 91.69 196 ILE A N 1
ATOM 1566 C CA . ILE A 1 196 ? -17.491 9.084 11.684 1.00 91.69 196 ILE A CA 1
ATOM 1567 C C . ILE A 1 196 ? -17.639 7.597 11.424 1.00 91.69 196 ILE A C 1
ATOM 1569 O O . ILE A 1 196 ? -18.102 6.845 12.284 1.00 91.69 196 ILE A O 1
ATOM 1573 N N . LYS A 1 197 ? -17.208 7.165 10.244 1.00 88.62 197 LYS A N 1
ATOM 1574 C CA . LYS A 1 197 ? -17.199 5.755 9.857 1.00 88.62 197 LYS A CA 1
ATOM 1575 C C . LYS A 1 197 ? -15.787 5.317 9.590 1.00 88.62 197 LYS A C 1
ATOM 1577 O O . LYS A 1 197 ? -15.037 6.002 8.898 1.00 88.62 197 LYS A O 1
ATOM 1582 N N . LYS A 1 198 ? -15.425 4.152 10.118 1.00 79.75 198 LYS A N 1
ATOM 1583 C CA . LYS A 1 198 ? -14.199 3.503 9.679 1.00 79.75 198 LYS A CA 1
ATOM 1584 C C . LYS A 1 198 ? -14.403 3.079 8.231 1.00 79.75 198 LYS A C 1
ATOM 1586 O O . LYS A 1 198 ? -15.366 2.381 7.920 1.00 79.75 198 LYS A O 1
ATOM 1591 N N . LEU A 1 199 ? -13.516 3.508 7.343 1.00 59.78 199 LEU A N 1
ATOM 1592 C CA . LEU A 1 199 ? -13.590 3.061 5.962 1.00 59.78 199 LEU A CA 1
ATOM 1593 C C . LEU A 1 199 ? -13.279 1.559 5.919 1.00 59.78 199 LEU A C 1
ATOM 1595 O O . LEU A 1 199 ? -12.293 1.107 6.508 1.00 59.78 199 LEU A O 1
ATOM 1599 N N . LYS A 1 200 ? -14.131 0.780 5.235 1.00 48.09 200 LYS A N 1
ATOM 1600 C CA . LYS A 1 200 ? -13.931 -0.673 5.033 1.00 48.09 200 LYS A CA 1
ATOM 1601 C C . LYS A 1 200 ? -12.578 -0.969 4.386 1.00 48.09 200 LYS A C 1
ATOM 1603 O O . LYS A 1 200 ? -11.956 -1.986 4.671 1.00 48.09 200 LYS A O 1
ATOM 1608 N N . THR A 1 201 ? -12.116 -0.020 3.587 1.00 42.16 201 THR A N 1
ATOM 1609 C CA . THR A 1 201 ? -10.794 0.058 2.992 1.00 42.16 201 THR A CA 1
ATOM 1610 C C . THR A 1 201 ? -10.277 1.461 3.268 1.00 42.16 201 THR A C 1
ATOM 1612 O O . THR A 1 201 ? -10.860 2.432 2.788 1.00 42.16 201 THR A O 1
ATOM 1615 N N . VAL A 1 202 ? -9.198 1.599 4.043 1.00 39.03 202 VAL A N 1
ATOM 1616 C CA . VAL A 1 202 ? -8.414 2.841 3.980 1.00 39.03 202 VAL A CA 1
ATOM 1617 C C . VAL A 1 202 ? -8.039 2.989 2.504 1.00 39.03 202 VAL A C 1
ATOM 1619 O O . VAL A 1 202 ? -7.513 2.008 1.964 1.00 39.03 202 VAL A O 1
ATOM 1622 N N . PRO A 1 203 ? -8.360 4.107 1.823 1.00 41.19 203 PRO A N 1
ATOM 1623 C CA . PRO A 1 203 ? -7.902 4.298 0.459 1.00 41.19 203 PRO A CA 1
ATOM 1624 C C . PRO A 1 203 ? -6.402 4.082 0.499 1.00 41.19 203 PRO A C 1
ATOM 1626 O O . PRO A 1 203 ? -5.695 4.630 1.352 1.00 41.19 203 PRO A O 1
ATOM 1629 N N . PHE A 1 204 ? -5.945 3.158 -0.330 1.00 46.44 204 PHE A N 1
ATOM 1630 C CA . PHE A 1 204 ? -4.550 2.816 -0.356 1.00 46.44 204 PHE A CA 1
ATOM 1631 C C . PHE A 1 204 ? -3.791 4.108 -0.647 1.00 46.44 204 PHE A C 1
ATOM 1633 O O . PHE A 1 204 ? -4.070 4.794 -1.631 1.00 46.44 204 PHE A O 1
ATOM 1640 N N . LYS A 1 205 ? -2.859 4.501 0.229 1.00 60.22 205 LYS A N 1
ATOM 1641 C CA . LYS A 1 205 ? -1.919 5.549 -0.154 1.00 60.22 205 LYS A CA 1
ATOM 1642 C C . LYS A 1 205 ? -1.171 4.965 -1.335 1.00 60.22 205 LYS A C 1
ATOM 1644 O O . LYS A 1 205 ? -0.378 4.054 -1.111 1.00 60.22 205 LYS A O 1
ATOM 1649 N N . SER A 1 206 ? -1.460 5.461 -2.539 1.00 83.19 206 SER A N 1
ATOM 1650 C CA . SER A 1 206 ? -0.894 4.929 -3.774 1.00 83.19 206 SER A CA 1
ATOM 1651 C C . SER A 1 206 ? 0.585 4.629 -3.589 1.00 83.19 206 SER A C 1
ATOM 1653 O O . SER A 1 206 ? 1.392 5.541 -3.321 1.00 83.19 206 SER A O 1
ATOM 1655 N N . LYS A 1 207 ? 0.896 3.331 -3.601 1.00 90.62 207 LYS A N 1
ATOM 1656 C CA . LYS A 1 207 ? 2.218 2.809 -3.269 1.00 90.62 207 LYS A CA 1
ATOM 1657 C C . LYS A 1 207 ? 2.958 2.592 -4.563 1.00 90.62 207 LYS A C 1
ATOM 1659 O O . LYS A 1 207 ? 2.504 1.860 -5.441 1.00 90.62 207 LYS A O 1
ATOM 1664 N N . ILE A 1 208 ? 4.116 3.226 -4.646 1.00 96.06 208 ILE A N 1
ATOM 1665 C CA . ILE A 1 208 ? 5.004 3.097 -5.785 1.00 96.06 208 ILE A CA 1
ATOM 1666 C C . ILE A 1 208 ? 6.040 2.018 -5.466 1.00 96.06 208 ILE A C 1
ATOM 1668 O O . ILE A 1 208 ? 6.830 2.167 -4.527 1.00 96.06 208 ILE A O 1
ATOM 1672 N N . ILE A 1 209 ? 6.054 0.946 -6.250 1.00 97.25 209 ILE A N 1
ATOM 1673 C CA . ILE A 1 209 ? 6.999 -0.163 -6.123 1.00 97.25 209 ILE A CA 1
ATOM 1674 C C . ILE A 1 209 ? 7.924 -0.156 -7.342 1.00 97.25 209 ILE A C 1
ATOM 1676 O O . ILE A 1 209 ? 7.511 -0.454 -8.462 1.00 97.25 209 ILE A O 1
ATOM 1680 N N . GLY A 1 210 ? 9.192 0.189 -7.126 1.00 97.69 210 GLY A N 1
ATOM 1681 C CA . GLY A 1 210 ? 10.223 0.050 -8.154 1.00 97.69 210 GLY A CA 1
ATOM 1682 C C . GLY A 1 210 ? 10.683 -1.401 -8.258 1.00 97.69 210 GLY A C 1
ATOM 1683 O O . GLY A 1 210 ? 10.935 -2.032 -7.235 1.00 97.69 210 GLY A O 1
ATOM 1684 N N . ILE A 1 211 ? 10.816 -1.930 -9.472 1.00 97.94 211 ILE A N 1
ATOM 1685 C CA . ILE A 1 211 ? 11.319 -3.284 -9.722 1.00 97.94 211 ILE A CA 1
ATOM 1686 C C . ILE A 1 211 ? 12.704 -3.159 -10.338 1.00 97.94 211 ILE A C 1
ATOM 1688 O O . ILE A 1 211 ? 12.843 -2.788 -11.502 1.00 97.94 211 ILE A O 1
ATOM 1692 N N . ALA A 1 212 ? 13.738 -3.435 -9.544 1.00 95.19 212 ALA A N 1
ATOM 1693 C CA . ALA A 1 212 ? 15.110 -3.109 -9.914 1.00 95.19 212 ALA A CA 1
ATOM 1694 C C . ALA A 1 212 ? 16.093 -4.234 -9.592 1.00 95.19 212 ALA A C 1
ATOM 1696 O O . ALA A 1 212 ? 16.011 -4.897 -8.561 1.00 95.19 212 ALA A O 1
ATOM 1697 N N . ASN A 1 213 ? 17.050 -4.414 -10.501 1.00 91.75 213 ASN A N 1
ATOM 1698 C CA . ASN A 1 213 ? 18.238 -5.245 -10.355 1.00 91.75 213 ASN A CA 1
ATOM 1699 C C . ASN A 1 213 ? 19.226 -4.905 -11.482 1.00 91.75 213 ASN A C 1
ATOM 1701 O O . ASN A 1 213 ? 18.827 -4.805 -12.646 1.00 91.75 213 ASN A O 1
ATOM 1705 N N . GLN A 1 214 ? 20.508 -4.778 -11.141 1.00 83.94 214 GLN A N 1
ATOM 1706 C CA . GLN A 1 214 ? 21.600 -4.512 -12.077 1.00 83.94 214 GLN A CA 1
ATOM 1707 C C . GLN A 1 214 ? 21.778 -5.634 -13.115 1.00 83.94 214 GLN A C 1
ATOM 1709 O O . GLN A 1 214 ? 22.174 -5.388 -14.251 1.00 83.94 214 GLN A O 1
ATOM 1714 N N . LYS A 1 215 ? 21.471 -6.889 -12.763 1.00 83.06 215 LYS A N 1
ATOM 1715 C CA . LYS A 1 215 ? 21.634 -8.010 -13.697 1.00 83.06 215 LYS A CA 1
ATOM 1716 C C . LYS A 1 215 ? 20.494 -8.044 -14.725 1.00 83.06 215 LYS A C 1
ATOM 1718 O O . LYS A 1 215 ? 19.306 -7.988 -14.387 1.00 83.06 215 LYS A O 1
ATOM 1723 N N . GLY A 1 216 ? 20.848 -8.144 -16.006 1.00 82.75 216 GLY A N 1
ATOM 1724 C CA . GLY A 1 216 ? 19.900 -8.423 -17.089 1.00 82.75 216 GLY A CA 1
ATOM 1725 C C . GLY A 1 216 ? 19.328 -9.843 -16.991 1.00 82.75 216 GLY A C 1
ATOM 1726 O O . GLY A 1 216 ? 19.971 -10.739 -16.457 1.00 82.75 216 GLY A O 1
ATOM 1727 N N . GLY A 1 217 ? 18.107 -10.060 -17.485 1.00 85.00 217 GLY A N 1
ATOM 1728 C CA . GLY A 1 217 ? 17.529 -11.409 -17.588 1.00 85.00 217 GLY A CA 1
ATOM 1729 C C . GLY A 1 217 ? 17.007 -12.040 -16.288 1.00 85.00 217 GLY A C 1
ATOM 1730 O O . GLY A 1 217 ? 16.459 -13.130 -16.340 1.00 85.00 217 GLY A O 1
ATOM 1731 N N . VAL A 1 218 ? 17.068 -11.355 -15.143 1.00 90.31 218 VAL A N 1
ATOM 1732 C CA . VAL A 1 218 ? 16.553 -11.856 -13.843 1.00 90.31 218 VAL A CA 1
ATOM 1733 C C . VAL A 1 218 ? 15.027 -11.754 -13.678 1.00 90.31 218 VAL A C 1
ATOM 1735 O O . VAL A 1 218 ? 14.510 -11.822 -12.572 1.00 90.31 218 VAL A O 1
ATOM 1738 N N . GLY A 1 219 ? 14.286 -11.511 -14.760 1.00 93.62 219 GLY A N 1
ATOM 1739 C CA . GLY A 1 219 ? 12.822 -11.446 -14.719 1.00 93.62 219 GLY A CA 1
ATOM 1740 C C . GLY A 1 219 ? 12.216 -10.148 -14.166 1.00 93.62 219 GLY A C 1
ATOM 1741 O O . GLY A 1 219 ? 11.105 -10.206 -13.647 1.00 93.62 219 GLY A O 1
ATOM 1742 N N . LYS A 1 220 ? 12.886 -8.988 -14.286 1.00 95.81 220 LYS A N 1
ATOM 1743 C CA . LYS A 1 220 ? 12.333 -7.665 -13.900 1.00 95.81 220 LYS A CA 1
ATOM 1744 C C . LYS A 1 220 ? 11.029 -7.338 -14.625 1.00 95.81 220 LYS A C 1
ATOM 1746 O O . LYS A 1 220 ? 9.978 -7.354 -13.996 1.00 95.81 220 LYS A O 1
ATOM 1751 N N . THR A 1 221 ? 11.087 -7.210 -15.949 1.00 96.88 221 THR A N 1
ATOM 1752 C CA . THR A 1 221 ? 9.915 -6.955 -16.792 1.00 96.88 221 THR A CA 1
ATOM 1753 C C . THR A 1 221 ? 8.855 -8.039 -16.659 1.00 96.88 221 THR A C 1
ATOM 1755 O O . THR A 1 221 ? 7.675 -7.738 -16.518 1.00 96.88 221 THR A O 1
ATOM 1758 N N . THR A 1 222 ? 9.259 -9.315 -16.635 1.00 97.25 222 THR A N 1
ATOM 1759 C CA . THR A 1 222 ? 8.327 -10.434 -16.427 1.00 97.25 222 THR A CA 1
ATOM 1760 C C . THR A 1 222 ? 7.587 -10.298 -15.097 1.00 97.25 222 THR A C 1
ATOM 1762 O O . THR A 1 222 ? 6.383 -10.533 -15.045 1.00 97.25 222 THR A O 1
ATOM 1765 N N . THR A 1 223 ? 8.282 -9.881 -14.039 1.00 98.12 223 THR A N 1
ATOM 1766 C CA . THR A 1 223 ? 7.676 -9.607 -12.735 1.00 98.12 223 THR A CA 1
ATOM 1767 C C . THR A 1 223 ? 6.785 -8.379 -12.793 1.00 98.12 223 THR A C 1
ATOM 1769 O O . THR A 1 223 ? 5.663 -8.461 -12.316 1.00 98.12 223 THR A O 1
ATOM 1772 N N . ALA A 1 224 ? 7.219 -7.292 -13.431 1.00 98.25 224 ALA A N 1
ATOM 1773 C CA . ALA A 1 224 ? 6.435 -6.071 -13.572 1.00 98.25 224 ALA A CA 1
ATOM 1774 C C . ALA A 1 224 ? 5.071 -6.333 -14.212 1.00 98.25 224 ALA A C 1
ATOM 1776 O O . ALA A 1 224 ? 4.044 -6.048 -13.602 1.00 98.25 224 ALA A O 1
ATOM 1777 N N . ILE A 1 225 ? 5.052 -6.952 -15.396 1.00 98.00 225 ILE A N 1
ATOM 1778 C CA . ILE A 1 225 ? 3.807 -7.177 -16.136 1.00 98.00 225 ILE A CA 1
ATOM 1779 C C . ILE A 1 225 ? 2.892 -8.174 -15.417 1.00 98.00 225 ILE A C 1
ATOM 1781 O O . ILE A 1 225 ? 1.689 -7.942 -15.320 1.00 98.00 225 ILE A O 1
ATOM 1785 N N . ASN A 1 226 ? 3.433 -9.275 -14.880 1.00 98.38 226 ASN A N 1
ATOM 1786 C CA . ASN A 1 226 ? 2.606 -10.333 -14.297 1.00 98.38 226 ASN A CA 1
ATOM 1787 C C . ASN A 1 226 ? 2.140 -9.995 -12.883 1.00 98.38 226 ASN A C 1
ATOM 1789 O O . ASN A 1 226 ? 1.010 -10.320 -12.539 1.00 98.38 226 ASN A O 1
ATOM 1793 N N . LEU A 1 227 ? 2.966 -9.322 -12.080 1.00 98.06 227 LEU A N 1
ATOM 1794 C CA . LEU A 1 227 ? 2.558 -8.865 -10.757 1.00 98.06 227 LEU A CA 1
ATOM 1795 C C . LEU A 1 227 ? 1.519 -7.744 -10.866 1.00 98.06 227 LEU A C 1
ATOM 1797 O O . LEU A 1 227 ? 0.503 -7.812 -10.183 1.00 98.06 227 LEU A O 1
ATOM 1801 N N . ALA A 1 228 ? 1.716 -6.774 -11.769 1.00 98.12 228 ALA A N 1
ATOM 1802 C CA . ALA A 1 228 ? 0.720 -5.736 -12.037 1.00 98.12 228 ALA A CA 1
ATOM 1803 C C . ALA A 1 228 ? -0.619 -6.342 -12.485 1.00 98.12 228 ALA A C 1
ATOM 1805 O O . ALA A 1 228 ? -1.666 -6.020 -11.927 1.00 98.12 228 ALA A O 1
ATOM 1806 N N . THR A 1 229 ? -0.573 -7.306 -13.410 1.00 97.94 229 THR A N 1
ATOM 1807 C CA . THR A 1 229 ? -1.767 -8.040 -13.854 1.00 97.94 229 THR A CA 1
ATOM 1808 C C . THR A 1 229 ? -2.419 -8.816 -12.711 1.00 97.94 229 THR A C 1
ATOM 1810 O O . THR A 1 229 ? -3.637 -8.792 -12.575 1.00 97.94 229 THR A O 1
ATOM 1813 N N . ALA A 1 230 ? -1.636 -9.486 -11.860 1.00 97.31 230 ALA A N 1
ATOM 1814 C CA . ALA A 1 230 ? -2.169 -10.215 -10.712 1.00 97.31 230 ALA A CA 1
ATOM 1815 C C . ALA A 1 230 ? -2.900 -9.283 -9.730 1.00 97.31 230 ALA A C 1
ATOM 1817 O O . ALA A 1 230 ? -3.964 -9.650 -9.239 1.00 97.31 230 ALA A O 1
ATOM 1818 N N . PHE A 1 231 ? -2.375 -8.074 -9.491 1.00 96.19 231 PHE A N 1
ATOM 1819 C CA . PHE A 1 231 ? -3.039 -7.057 -8.670 1.00 96.19 231 PHE A CA 1
ATOM 1820 C C . PHE A 1 231 ? -4.319 -6.497 -9.311 1.00 96.19 231 PHE A C 1
ATOM 1822 O O . PHE A 1 231 ? -5.310 -6.298 -8.609 1.00 96.19 231 PHE A O 1
ATOM 1829 N N . SER A 1 232 ? -4.338 -6.300 -10.629 1.00 94.94 232 SER A N 1
ATOM 1830 C CA . SER A 1 232 ? -5.553 -5.881 -11.344 1.00 94.94 232 SER A CA 1
ATOM 1831 C C . SER A 1 232 ? -6.644 -6.961 -11.288 1.00 94.94 232 SER A C 1
ATOM 1833 O O . SER A 1 232 ? -7.793 -6.671 -10.957 1.00 94.94 232 SER A O 1
ATOM 1835 N N . VAL A 1 233 ? -6.281 -8.237 -11.473 1.00 90.69 233 VAL A N 1
ATOM 1836 C CA . VAL A 1 233 ? -7.217 -9.376 -11.396 1.00 90.69 233 VAL A CA 1
ATOM 1837 C C . VAL A 1 233 ? -7.870 -9.511 -10.014 1.00 90.69 233 VAL A C 1
ATOM 1839 O O . VAL A 1 233 ? -9.009 -9.964 -9.917 1.00 90.69 233 VAL A O 1
ATOM 1842 N N . ILE A 1 234 ? -7.186 -9.099 -8.944 1.00 88.06 234 ILE A N 1
ATOM 1843 C CA . ILE A 1 234 ? -7.733 -9.077 -7.574 1.00 88.06 234 ILE A CA 1
ATOM 1844 C C . ILE A 1 234 ? -8.394 -7.734 -7.209 1.00 88.06 234 ILE A C 1
ATOM 1846 O O . ILE A 1 234 ? -8.644 -7.470 -6.033 1.00 88.06 234 ILE A O 1
ATOM 1850 N N . GLY A 1 235 ? -8.713 -6.906 -8.209 1.00 89.38 235 GLY A N 1
ATOM 1851 C CA . GLY A 1 235 ? -9.563 -5.722 -8.079 1.00 89.38 235 GLY A CA 1
ATOM 1852 C C . GLY A 1 235 ? -8.850 -4.447 -7.633 1.00 89.38 235 GLY A C 1
ATOM 1853 O O . GLY A 1 235 ? -9.492 -3.599 -7.017 1.00 89.38 235 GLY A O 1
ATOM 1854 N N . LYS A 1 236 ? -7.539 -4.320 -7.878 1.00 91.81 236 LYS A N 1
ATOM 1855 C CA . LYS A 1 236 ? -6.789 -3.077 -7.631 1.00 91.81 236 LYS A CA 1
ATOM 1856 C C . LYS A 1 236 ? -6.650 -2.259 -8.909 1.00 91.81 236 LYS A C 1
ATOM 1858 O O . LYS A 1 236 ? -6.450 -2.824 -9.979 1.00 91.81 236 LYS A O 1
ATOM 1863 N N . GLU A 1 237 ? -6.680 -0.939 -8.773 1.00 94.75 237 GLU A N 1
ATOM 1864 C CA . GLU A 1 237 ? -6.327 -0.025 -9.862 1.00 94.75 237 GLU A CA 1
ATOM 1865 C C . GLU A 1 237 ? -4.801 0.057 -9.971 1.00 94.75 237 GLU A C 1
ATOM 1867 O O . GLU A 1 237 ? -4.123 0.507 -9.038 1.00 94.75 237 GLU A O 1
ATOM 1872 N N . VAL A 1 238 ? -4.240 -0.409 -11.089 1.00 97.25 238 VAL A N 1
ATOM 1873 C CA . VAL A 1 238 ? -2.791 -0.564 -11.265 1.00 97.25 238 VAL A CA 1
ATOM 1874 C C . VAL A 1 238 ? -2.275 0.263 -12.436 1.00 97.25 238 VAL A C 1
ATOM 1876 O O . VAL A 1 238 ? -2.834 0.245 -13.528 1.00 97.25 238 VAL A O 1
ATOM 1879 N N . LEU A 1 239 ? -1.141 0.926 -12.223 1.00 98.06 239 LEU A N 1
ATOM 1880 C CA . LEU A 1 239 ? -0.363 1.578 -13.268 1.00 98.06 239 LEU A CA 1
ATOM 1881 C C . LEU A 1 239 ? 1.030 0.952 -13.359 1.00 98.06 239 LEU A C 1
ATOM 1883 O O . LEU A 1 239 ? 1.707 0.787 -12.345 1.00 98.06 239 LEU A O 1
ATOM 1887 N N . LEU A 1 240 ? 1.501 0.669 -14.571 1.00 98.56 240 LEU A N 1
ATOM 1888 C CA . LEU A 1 240 ? 2.895 0.303 -14.828 1.00 98.56 240 LEU A CA 1
ATOM 1889 C C . LEU A 1 240 ? 3.620 1.424 -15.576 1.00 98.56 240 LEU A C 1
ATOM 1891 O O . LEU A 1 240 ? 3.129 1.940 -16.570 1.00 98.56 240 LEU A O 1
ATOM 1895 N N . LEU A 1 241 ? 4.809 1.799 -15.123 1.00 98.50 241 LEU A N 1
ATOM 1896 C CA . LEU A 1 241 ? 5.724 2.658 -15.868 1.00 98.50 241 LEU A CA 1
ATOM 1897 C C . LEU A 1 241 ? 6.812 1.779 -16.470 1.00 98.50 241 LEU A C 1
ATOM 1899 O O . LEU A 1 241 ? 7.582 1.163 -15.731 1.00 98.50 241 LEU A O 1
ATOM 1903 N N . ASP A 1 242 ? 6.887 1.743 -17.795 1.00 97.94 242 ASP A N 1
ATOM 1904 C CA . ASP A 1 242 ? 8.002 1.124 -18.502 1.00 97.94 242 ASP A CA 1
ATOM 1905 C C . ASP A 1 242 ? 9.171 2.118 -18.518 1.00 97.94 242 ASP A C 1
ATOM 1907 O O . ASP A 1 242 ? 9.099 3.157 -19.169 1.00 97.94 242 ASP A O 1
ATOM 1911 N N . LEU A 1 243 ? 10.216 1.852 -17.732 1.00 96.88 243 LEU A N 1
ATOM 1912 C CA . LEU A 1 243 ? 11.409 2.696 -17.621 1.00 96.88 243 LEU A CA 1
ATOM 1913 C C . LEU A 1 243 ? 12.645 2.031 -18.252 1.00 96.88 243 LEU A C 1
ATOM 1915 O O . LEU A 1 243 ? 13.782 2.345 -17.891 1.00 96.88 243 LEU A O 1
ATOM 1919 N N . ASP A 1 244 ? 12.433 1.112 -19.197 1.00 95.12 244 ASP A N 1
ATOM 1920 C CA . ASP A 1 244 ? 13.481 0.493 -20.005 1.00 95.12 244 ASP A CA 1
ATOM 1921 C C . ASP A 1 244 ? 13.359 0.976 -21.463 1.00 95.12 244 ASP A C 1
ATOM 1923 O O . ASP A 1 244 ? 12.295 0.826 -22.071 1.00 95.12 244 ASP A O 1
ATOM 1927 N N . PRO A 1 245 ? 14.417 1.536 -22.080 1.00 92.75 245 PRO A N 1
ATOM 1928 C CA . PRO A 1 245 ? 14.379 1.916 -23.493 1.00 92.75 245 PRO A CA 1
ATOM 1929 C C . PRO A 1 245 ? 14.044 0.766 -24.456 1.00 92.75 245 PRO A C 1
ATOM 1931 O O . PRO A 1 245 ? 13.627 1.013 -25.584 1.00 92.75 245 PRO A O 1
ATOM 1934 N N . GLN A 1 246 ? 14.199 -0.496 -24.038 1.00 93.44 246 GLN A N 1
ATOM 1935 C CA . GLN A 1 246 ? 13.774 -1.649 -24.839 1.00 93.44 246 GLN A CA 1
ATOM 1936 C C . GLN A 1 246 ? 12.247 -1.772 -24.959 1.00 93.44 246 GLN A C 1
ATOM 1938 O O . GLN A 1 246 ? 11.756 -2.447 -25.862 1.00 93.44 246 GLN A O 1
ATOM 1943 N N . GLY A 1 247 ? 11.478 -1.140 -24.067 1.00 94.62 247 GLY A N 1
ATOM 1944 C CA . GLY A 1 247 ? 10.017 -1.131 -24.136 1.00 94.62 247 GLY A CA 1
ATOM 1945 C C . GLY A 1 247 ? 9.379 -2.518 -23.994 1.00 94.62 247 GLY A C 1
ATOM 1946 O O . GLY A 1 247 ? 8.315 -2.774 -24.569 1.00 94.62 247 GLY A O 1
ATOM 1947 N N . ASN A 1 248 ? 10.054 -3.440 -23.299 1.00 95.88 248 ASN A N 1
ATOM 1948 C CA . ASN A 1 248 ? 9.634 -4.836 -23.186 1.00 95.88 248 ASN A CA 1
ATOM 1949 C C . ASN A 1 248 ? 8.339 -4.979 -22.380 1.00 95.88 248 ASN A C 1
ATOM 1951 O O . ASN A 1 248 ? 7.516 -5.829 -22.719 1.00 95.88 248 ASN A O 1
ATOM 1955 N N . ALA A 1 249 ? 8.131 -4.153 -21.347 1.00 97.44 249 ALA A N 1
ATOM 1956 C CA . ALA A 1 249 ? 6.884 -4.168 -20.590 1.00 97.44 249 ALA A CA 1
ATOM 1957 C C . ALA A 1 249 ? 5.720 -3.715 -21.475 1.00 97.44 249 ALA A C 1
ATOM 1959 O O . ALA A 1 249 ? 4.700 -4.397 -21.540 1.00 97.44 249 ALA A O 1
ATOM 1960 N N . SER A 1 250 ? 5.923 -2.629 -22.227 1.00 97.31 250 SER A N 1
ATOM 1961 C CA . SER A 1 250 ? 4.953 -2.088 -23.184 1.00 97.31 250 SER A CA 1
ATOM 1962 C C . SER A 1 250 ? 4.532 -3.125 -24.222 1.00 97.31 250 SER A C 1
ATOM 1964 O O . SER A 1 250 ? 3.343 -3.301 -24.481 1.00 97.31 250 SER A O 1
ATOM 1966 N N . THR A 1 251 ? 5.496 -3.855 -24.790 1.00 96.56 251 THR A N 1
ATOM 1967 C CA . THR A 1 251 ? 5.213 -4.945 -25.736 1.00 96.56 251 THR A CA 1
ATOM 1968 C C . THR A 1 251 ? 4.509 -6.111 -25.045 1.00 96.56 251 THR A C 1
ATOM 1970 O O . THR A 1 251 ? 3.535 -6.638 -25.573 1.00 96.56 251 THR A O 1
ATOM 1973 N N . GLY A 1 252 ? 4.962 -6.495 -23.848 1.00 95.88 252 GLY A N 1
ATOM 1974 C CA . GLY A 1 252 ? 4.437 -7.641 -23.106 1.00 95.88 252 GLY A CA 1
ATOM 1975 C C . GLY A 1 252 ? 2.986 -7.499 -22.640 1.00 95.88 252 GLY A C 1
ATOM 1976 O O . GLY A 1 252 ? 2.340 -8.515 -22.393 1.00 95.88 252 GLY A O 1
ATOM 1977 N N . VAL A 1 253 ? 2.466 -6.270 -22.552 1.00 96.75 253 VAL A N 1
ATOM 1978 C CA . VAL A 1 253 ? 1.045 -5.986 -22.267 1.00 96.75 253 VAL A CA 1
ATOM 1979 C C . VAL A 1 253 ? 0.238 -5.601 -23.517 1.00 96.75 253 VAL A C 1
ATOM 1981 O O . VAL A 1 253 ? -0.912 -5.190 -23.396 1.00 96.75 253 VAL A O 1
ATOM 1984 N N . GLY A 1 254 ? 0.829 -5.717 -24.711 1.00 96.19 254 GLY A N 1
ATOM 1985 C CA . GLY A 1 254 ? 0.115 -5.576 -25.983 1.00 96.19 254 GLY A CA 1
ATOM 1986 C C . GLY A 1 254 ? 0.046 -4.160 -26.561 1.00 96.19 254 GLY A C 1
ATOM 1987 O O . GLY A 1 254 ? -0.668 -3.945 -27.536 1.00 96.19 254 GLY A O 1
ATOM 1988 N N . ILE A 1 255 ? 0.796 -3.185 -26.031 1.00 97.06 255 ILE A N 1
ATOM 1989 C CA . ILE A 1 255 ? 0.811 -1.830 -26.604 1.00 97.06 255 ILE A CA 1
ATOM 1990 C C . ILE A 1 255 ? 1.685 -1.804 -27.858 1.00 97.06 255 ILE A C 1
ATOM 1992 O O . ILE A 1 255 ? 2.909 -1.939 -27.776 1.00 97.06 255 ILE A O 1
ATOM 1996 N N . SER A 1 256 ? 1.083 -1.579 -29.026 1.00 93.25 256 SER A N 1
ATOM 1997 C CA . SER A 1 256 ? 1.821 -1.467 -30.290 1.00 93.25 256 SER A CA 1
ATOM 1998 C C . SER A 1 256 ? 2.685 -0.195 -30.342 1.00 93.25 256 SER A C 1
ATOM 2000 O O . SER A 1 256 ? 2.355 0.781 -29.664 1.00 93.25 256 SER A O 1
ATOM 2002 N N . PRO A 1 257 ? 3.780 -0.155 -31.126 1.00 90.94 257 PRO A N 1
ATOM 2003 C CA . PRO A 1 257 ? 4.624 1.039 -31.265 1.00 90.94 257 PRO A CA 1
ATOM 2004 C C . PRO A 1 257 ? 3.855 2.313 -31.656 1.00 90.94 257 PRO A C 1
ATOM 2006 O O . PRO A 1 257 ? 4.152 3.395 -31.153 1.00 90.94 257 PRO A O 1
ATOM 2009 N N . GLU A 1 258 ? 2.824 2.195 -32.495 1.00 90.19 258 GLU A N 1
ATOM 2010 C CA . GLU A 1 258 ? 2.005 3.316 -32.979 1.00 90.19 258 GLU A CA 1
ATOM 2011 C C . GLU A 1 258 ? 1.184 3.971 -31.860 1.00 90.19 258 GLU A C 1
ATOM 2013 O O . GLU A 1 258 ? 0.872 5.164 -31.932 1.00 90.19 258 GLU A O 1
ATOM 2018 N N . SER A 1 259 ? 0.870 3.201 -30.817 1.00 91.38 259 SER A N 1
ATOM 2019 C CA . SER A 1 259 ? 0.151 3.646 -29.622 1.00 91.38 259 SER A CA 1
ATOM 2020 C C . SER A 1 259 ? 1.071 4.264 -28.560 1.00 91.38 259 SER A C 1
ATOM 2022 O O . SER A 1 259 ? 0.585 4.732 -27.536 1.00 91.38 259 SER A O 1
ATOM 2024 N N . ARG A 1 260 ? 2.392 4.329 -28.795 1.00 93.88 260 ARG A N 1
ATOM 2025 C CA . ARG A 1 260 ? 3.392 4.875 -27.849 1.00 93.88 260 ARG A CA 1
ATOM 2026 C C . ARG A 1 260 ? 3.828 6.307 -28.177 1.00 93.88 260 ARG A C 1
ATOM 2028 O O . ARG A 1 260 ? 4.936 6.708 -27.831 1.00 93.88 260 ARG A O 1
ATOM 2035 N N . LYS A 1 261 ? 2.980 7.092 -28.853 1.00 90.81 261 LYS A N 1
ATOM 2036 C CA . LYS A 1 261 ? 3.300 8.480 -29.258 1.00 90.81 261 LYS A CA 1
ATOM 2037 C C . LYS A 1 261 ? 3.639 9.376 -28.071 1.00 90.81 261 LYS A C 1
ATOM 2039 O O . LYS A 1 261 ? 4.634 10.086 -28.110 1.00 90.81 261 LYS A O 1
ATOM 2044 N N . ASN A 1 262 ? 2.815 9.310 -27.029 1.00 94.38 262 ASN A N 1
ATOM 2045 C CA . ASN A 1 262 ? 3.062 9.968 -25.755 1.00 94.38 262 ASN A CA 1
ATOM 2046 C C . ASN A 1 262 ? 3.588 8.912 -24.794 1.00 94.38 262 ASN A C 1
ATOM 2048 O O . ASN A 1 262 ? 2.858 7.991 -24.434 1.00 94.38 262 ASN A O 1
ATOM 2052 N N . ASN A 1 263 ? 4.852 9.017 -24.409 1.00 96.25 263 ASN A N 1
ATOM 2053 C CA . ASN A 1 263 ? 5.500 7.972 -23.632 1.00 96.25 263 ASN A CA 1
ATOM 2054 C C . ASN A 1 263 ? 6.434 8.566 -22.568 1.00 96.25 263 ASN A C 1
ATOM 2056 O O . ASN A 1 263 ? 6.533 9.789 -22.400 1.00 96.25 263 ASN A O 1
ATOM 2060 N N . ILE A 1 264 ? 7.105 7.693 -21.821 1.00 97.00 264 ILE A N 1
ATOM 2061 C CA . ILE A 1 264 ? 7.985 8.094 -20.725 1.00 97.00 264 ILE A CA 1
ATOM 2062 C C . ILE A 1 264 ? 9.127 9.026 -21.171 1.00 97.00 264 ILE A C 1
ATOM 2064 O O . ILE A 1 264 ? 9.523 9.900 -20.404 1.00 97.00 264 ILE A O 1
ATOM 2068 N N . TYR A 1 265 ? 9.618 8.917 -22.411 1.00 96.75 265 TYR A N 1
ATOM 2069 C CA . TYR A 1 265 ? 10.636 9.814 -22.969 1.00 96.75 265 TYR A CA 1
ATOM 2070 C C . TYR A 1 265 ? 10.164 11.273 -22.937 1.00 96.75 265 TYR A C 1
ATOM 2072 O O . TYR A 1 265 ? 10.824 12.131 -22.346 1.00 96.75 265 TYR A O 1
ATOM 2080 N N . ASN A 1 266 ? 8.972 11.549 -23.481 1.00 95.50 266 ASN A N 1
ATOM 2081 C CA . ASN A 1 266 ? 8.396 12.898 -23.499 1.00 95.50 266 ASN A CA 1
ATOM 2082 C C . ASN A 1 266 ? 8.130 13.413 -22.078 1.00 95.50 266 ASN A C 1
ATOM 2084 O O . ASN A 1 266 ? 8.322 14.598 -21.790 1.00 95.50 266 ASN A O 1
ATOM 2088 N N . LEU A 1 267 ? 7.713 12.520 -21.171 1.00 96.00 267 LEU A N 1
ATOM 2089 C CA . LEU A 1 267 ? 7.504 12.861 -19.765 1.00 96.00 267 LEU A CA 1
ATOM 2090 C C . LEU A 1 267 ? 8.810 13.291 -19.087 1.00 96.00 267 LEU A C 1
ATOM 2092 O O . LEU A 1 267 ? 8.831 14.301 -18.381 1.00 96.00 267 LEU A O 1
ATOM 2096 N N . MET A 1 268 ? 9.892 12.541 -19.307 1.00 96.31 268 MET A N 1
ATOM 2097 C CA . MET A 1 268 ? 11.215 12.816 -18.740 1.00 96.31 268 MET A CA 1
ATOM 2098 C C . MET A 1 268 ? 11.813 14.119 -19.277 1.00 96.31 268 MET A C 1
ATOM 2100 O O . MET A 1 268 ? 12.503 14.828 -18.544 1.00 96.31 268 MET A O 1
ATOM 2104 N N . ARG A 1 269 ? 11.488 14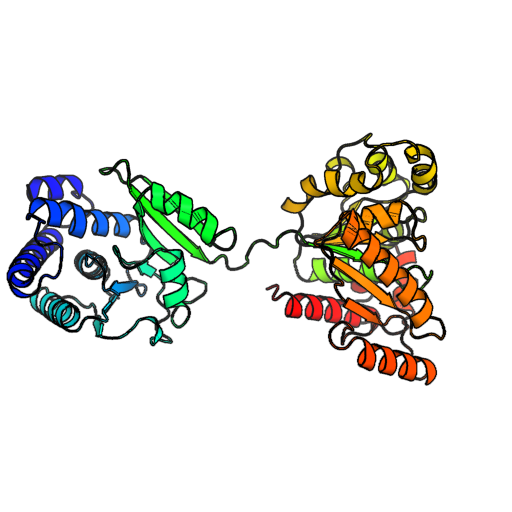.492 -20.518 1.00 95.06 269 ARG A N 1
ATOM 2105 C CA . ARG A 1 269 ? 11.832 15.802 -21.097 1.00 95.06 269 ARG A CA 1
ATOM 2106 C C . ARG A 1 269 ? 10.928 16.940 -20.612 1.00 95.06 269 ARG A C 1
ATOM 2108 O O . ARG A 1 269 ? 11.197 18.102 -20.895 1.00 95.06 269 ARG A O 1
ATOM 2115 N N . GLU A 1 270 ? 9.910 16.620 -19.812 1.00 91.62 270 GLU A N 1
ATOM 2116 C CA . GLU A 1 270 ? 8.891 17.540 -19.296 1.00 91.62 270 GLU A CA 1
ATOM 2117 C C . GLU A 1 270 ? 8.085 18.249 -20.404 1.00 91.62 270 GLU A C 1
ATOM 2119 O O . GLU A 1 270 ? 7.519 19.313 -20.162 1.00 91.62 270 GLU A O 1
ATOM 2124 N N . GLU A 1 271 ? 7.985 17.641 -21.592 1.00 92.50 271 GLU A N 1
ATOM 2125 C CA . GLU A 1 271 ? 7.273 18.186 -22.763 1.00 92.50 271 GLU A CA 1
ATOM 2126 C C . GLU A 1 271 ? 5.757 17.960 -22.702 1.00 92.50 271 GLU A C 1
ATOM 2128 O O . GLU A 1 271 ? 4.991 18.619 -23.403 1.00 92.50 271 GLU A O 1
ATOM 2133 N N . ILE A 1 272 ? 5.313 17.026 -21.861 1.00 94.62 272 ILE A N 1
ATOM 2134 C CA . ILE A 1 272 ? 3.914 16.617 -21.759 1.00 94.62 272 ILE A CA 1
ATOM 2135 C C . ILE A 1 272 ? 3.480 16.438 -20.298 1.00 94.62 272 ILE A C 1
ATOM 2137 O O . ILE A 1 272 ? 4.288 16.144 -19.409 1.00 94.62 272 ILE A O 1
ATOM 2141 N N . ASN A 1 273 ? 2.187 16.646 -20.029 1.00 93.62 273 ASN A N 1
ATOM 2142 C CA . ASN A 1 273 ? 1.589 16.300 -18.740 1.00 93.62 273 ASN A CA 1
ATOM 2143 C C . ASN A 1 273 ? 1.463 14.772 -18.608 1.00 93.62 273 ASN A C 1
ATOM 2145 O O . ASN A 1 273 ? 1.108 14.087 -19.565 1.00 93.62 273 ASN A O 1
ATOM 2149 N N . ILE A 1 274 ? 1.720 14.248 -17.409 1.00 94.19 274 ILE A N 1
ATOM 2150 C CA . ILE A 1 274 ? 1.746 12.806 -17.149 1.00 94.19 274 ILE A CA 1
ATOM 2151 C C . ILE A 1 274 ? 0.409 12.113 -17.447 1.00 94.19 274 ILE A C 1
ATOM 2153 O O . ILE A 1 274 ? 0.407 10.995 -17.958 1.00 94.19 274 ILE A O 1
ATOM 2157 N N . ASN A 1 275 ? -0.724 12.790 -17.241 1.00 92.62 275 ASN A N 1
ATOM 2158 C CA . ASN A 1 275 ? -2.050 12.233 -17.518 1.00 92.62 275 ASN A CA 1
ATOM 2159 C C . ASN A 1 275 ? -2.252 11.920 -19.011 1.00 92.62 275 ASN A C 1
ATOM 2161 O O . ASN A 1 275 ? -3.031 11.040 -19.348 1.00 92.62 275 ASN A O 1
ATOM 2165 N N . HIS A 1 276 ? -1.532 12.600 -19.911 1.00 94.50 276 HIS A N 1
ATOM 2166 C CA . HIS A 1 276 ? -1.603 12.351 -21.357 1.00 94.50 276 HIS A CA 1
ATOM 2167 C C . HIS A 1 276 ? -0.630 11.265 -21.843 1.00 94.50 276 HIS A C 1
ATOM 2169 O O . HIS A 1 276 ? -0.595 10.974 -23.039 1.00 94.50 276 HIS A O 1
ATOM 2175 N N . THR A 1 277 ? 0.187 10.708 -20.944 1.00 96.00 277 THR A N 1
ATOM 2176 C CA . THR A 1 277 ? 1.109 9.596 -21.242 1.00 96.00 277 THR A CA 1
ATOM 2177 C C . THR A 1 277 ? 0.571 8.237 -20.809 1.00 96.00 277 THR A C 1
ATOM 2179 O O . THR A 1 277 ? 1.172 7.218 -21.131 1.00 96.00 277 THR A O 1
ATOM 2182 N N . VAL A 1 278 ? -0.545 8.223 -20.077 1.00 96.88 278 VAL A N 1
ATOM 2183 C CA . VAL A 1 278 ? -1.213 6.997 -19.645 1.00 96.88 278 VAL A CA 1
ATOM 2184 C C . VAL A 1 278 ? -1.969 6.399 -20.827 1.00 96.88 278 VAL A C 1
ATOM 2186 O O . VAL A 1 278 ? -2.749 7.084 -21.490 1.00 96.88 278 VAL A O 1
ATOM 2189 N N . VAL A 1 279 ? -1.737 5.115 -21.075 1.00 96.75 279 VAL A N 1
ATOM 2190 C CA . VAL A 1 279 ? -2.393 4.322 -22.111 1.00 96.75 279 VAL A CA 1
ATOM 2191 C C . VAL A 1 279 ? -3.092 3.140 -21.435 1.00 96.75 279 VAL A C 1
ATOM 2193 O O . VAL A 1 279 ? -2.431 2.398 -20.703 1.00 96.75 279 VAL A O 1
ATOM 2196 N N . PRO A 1 280 ? -4.401 2.935 -21.660 1.00 96.38 280 PRO A N 1
ATOM 2197 C CA . PRO A 1 280 ? -5.086 1.763 -21.136 1.00 96.38 280 PRO A CA 1
ATOM 2198 C C . PRO A 1 280 ? -4.618 0.496 -21.850 1.00 96.38 280 PRO A C 1
ATOM 2200 O O . PRO A 1 280 ? -4.381 0.504 -23.062 1.00 96.38 280 PRO A O 1
ATOM 2203 N N . THR A 1 281 ? -4.495 -0.601 -21.106 1.00 96.50 281 THR A N 1
ATOM 2204 C CA . THR A 1 281 ? -4.260 -1.926 -21.695 1.00 96.50 281 THR A CA 1
ATOM 2205 C C . THR A 1 281 ? -5.593 -2.617 -22.012 1.00 96.50 281 THR A C 1
ATOM 2207 O O . THR A 1 281 ? -6.666 -2.126 -21.661 1.00 96.50 281 THR A O 1
ATOM 2210 N N . GLU A 1 282 ? -5.558 -3.787 -22.657 1.00 93.81 282 GLU A N 1
ATOM 2211 C CA . GLU A 1 282 ? -6.762 -4.628 -22.808 1.00 93.81 282 GLU A CA 1
ATOM 2212 C C . GLU A 1 282 ? -7.241 -5.237 -21.472 1.00 93.81 282 GLU A C 1
ATOM 2214 O O . GLU A 1 282 ? -8.290 -5.880 -21.415 1.00 93.81 282 GLU A O 1
ATOM 2219 N N . ILE A 1 283 ? -6.466 -5.069 -20.398 1.00 95.06 283 ILE A N 1
ATOM 2220 C CA . ILE A 1 283 ? -6.709 -5.651 -19.082 1.00 95.06 283 ILE A CA 1
ATOM 2221 C C . ILE A 1 283 ? -7.435 -4.607 -18.220 1.00 95.06 283 ILE A C 1
ATOM 2223 O O . ILE A 1 283 ? -6.897 -3.518 -18.011 1.00 95.06 283 ILE A O 1
ATOM 2227 N N . PRO A 1 284 ? -8.636 -4.909 -17.691 1.00 93.19 284 PRO A N 1
ATOM 2228 C CA . PRO A 1 284 ? -9.370 -3.977 -16.838 1.00 93.19 284 PRO A CA 1
ATOM 2229 C C . PRO A 1 284 ? -8.564 -3.537 -15.609 1.00 93.19 284 PRO A C 1
ATOM 2231 O O . PRO A 1 284 ? -7.847 -4.346 -15.017 1.00 93.19 284 PRO A O 1
ATOM 2234 N N . SER A 1 285 ? -8.709 -2.270 -15.211 1.00 95.31 285 SER A N 1
ATOM 2235 C CA . SER A 1 285 ? -8.012 -1.683 -14.051 1.00 95.31 285 SER A CA 1
ATOM 2236 C C . SER A 1 285 ? -6.480 -1.789 -14.127 1.00 95.31 285 SER A C 1
ATOM 2238 O O . SER A 1 285 ? -5.796 -1.821 -13.102 1.00 95.31 285 SER A O 1
ATOM 2240 N N . PHE A 1 286 ? -5.926 -1.880 -15.343 1.00 97.81 286 PHE A N 1
ATOM 2241 C CA . PHE A 1 286 ? -4.489 -1.902 -15.579 1.00 97.81 286 PHE A CA 1
ATOM 2242 C C . PHE A 1 286 ? -4.097 -0.990 -16.746 1.00 97.81 286 PHE A C 1
ATOM 2244 O O . PHE A 1 286 ? -4.314 -1.305 -17.920 1.00 97.81 286 PHE A O 1
ATOM 2251 N N . ASP A 1 287 ? -3.442 0.114 -16.402 1.00 98.25 287 ASP A N 1
ATOM 2252 C CA . ASP A 1 287 ? -2.902 1.082 -17.349 1.00 98.25 287 ASP A CA 1
ATOM 2253 C C . ASP A 1 287 ? -1.369 1.035 -17.398 1.00 98.25 287 ASP A C 1
ATOM 2255 O O . ASP A 1 287 ? -0.693 0.522 -16.498 1.00 98.25 287 ASP A O 1
ATOM 2259 N N . ILE A 1 288 ? -0.792 1.632 -18.442 1.00 98.38 288 ILE A N 1
ATOM 2260 C CA . ILE A 1 288 ? 0.656 1.729 -18.622 1.00 98.38 288 ILE A CA 1
ATOM 2261 C C . ILE A 1 288 ? 1.089 3.111 -19.126 1.00 98.38 288 ILE A C 1
ATOM 2263 O O . ILE A 1 288 ? 0.429 3.720 -19.962 1.00 98.38 288 ILE A O 1
ATOM 2267 N N . ILE A 1 289 ? 2.241 3.596 -18.657 1.00 98.31 289 ILE A N 1
ATOM 2268 C CA . ILE A 1 289 ? 3.022 4.634 -19.341 1.00 98.31 289 ILE A CA 1
ATOM 2269 C C . ILE A 1 289 ? 4.099 3.910 -20.155 1.00 98.31 289 ILE A C 1
ATOM 2271 O O . ILE A 1 289 ? 5.020 3.341 -19.556 1.00 98.31 289 ILE A O 1
ATOM 2275 N N . PRO A 1 290 ? 3.982 3.875 -21.494 1.00 98.06 290 PRO A N 1
ATOM 2276 C CA . PRO A 1 290 ? 4.860 3.063 -22.319 1.00 98.06 290 PRO A CA 1
ATOM 2277 C C . PRO A 1 290 ? 6.256 3.677 -22.466 1.00 98.06 290 PRO A C 1
ATOM 2279 O O . PRO A 1 290 ? 6.480 4.853 -22.164 1.00 98.06 290 PRO A O 1
ATOM 2282 N N . SER A 1 291 ? 7.177 2.881 -23.009 1.00 96.62 291 SER A N 1
ATOM 2283 C CA . SER A 1 291 ? 8.539 3.285 -23.361 1.00 96.62 291 SER A CA 1
ATOM 2284 C C . SER A 1 291 ? 8.843 3.069 -24.843 1.00 96.62 291 SER A C 1
ATOM 2286 O O . SER A 1 291 ? 8.225 2.244 -25.531 1.00 96.62 291 SER A O 1
ATOM 2288 N N . THR A 1 292 ? 9.817 3.833 -25.329 1.00 95.06 292 THR A N 1
ATOM 2289 C CA . THR A 1 292 ? 10.364 3.778 -26.685 1.00 95.06 292 THR A CA 1
ATOM 2290 C C . THR A 1 292 ? 11.890 3.838 -26.634 1.00 95.06 292 THR A C 1
ATOM 2292 O O . THR A 1 292 ? 12.475 4.250 -25.630 1.00 95.06 292 THR A O 1
ATOM 2295 N N . ILE A 1 293 ? 12.538 3.454 -27.737 1.00 93.44 293 ILE A N 1
ATOM 2296 C CA . ILE A 1 293 ? 14.004 3.452 -27.847 1.00 93.44 293 ILE A CA 1
ATOM 2297 C C . ILE A 1 293 ? 14.621 4.845 -27.650 1.00 93.44 293 ILE A C 1
ATOM 2299 O O . ILE A 1 293 ? 15.749 4.954 -27.172 1.00 93.44 293 ILE A O 1
ATOM 2303 N N . ASP A 1 294 ? 13.858 5.908 -27.921 1.00 94.25 294 ASP A N 1
ATOM 2304 C CA . ASP A 1 294 ? 14.273 7.301 -27.731 1.00 94.25 294 ASP A CA 1
ATOM 2305 C C . ASP A 1 294 ? 14.643 7.606 -26.271 1.00 94.25 294 ASP A C 1
ATOM 2307 O O . ASP A 1 294 ? 15.454 8.494 -26.004 1.00 94.25 294 ASP A O 1
ATOM 2311 N N . LEU A 1 295 ? 14.141 6.815 -25.311 1.00 94.50 295 LEU A N 1
ATOM 2312 C CA . LEU A 1 295 ? 14.489 6.928 -23.895 1.00 94.50 295 LEU A CA 1
ATOM 2313 C C . LEU A 1 295 ? 16.003 6.835 -23.630 1.00 94.50 295 LEU A C 1
ATOM 2315 O O . LEU A 1 295 ? 16.472 7.410 -22.648 1.00 94.50 295 LEU A O 1
ATOM 2319 N N . VAL A 1 296 ? 16.786 6.198 -24.512 1.00 92.44 296 VAL A N 1
ATOM 2320 C CA . VAL A 1 296 ? 18.260 6.189 -24.424 1.00 92.44 296 VAL A CA 1
ATOM 2321 C C . VAL A 1 296 ? 18.841 7.610 -24.434 1.00 92.44 296 VAL A C 1
ATOM 2323 O O . VAL A 1 296 ? 19.820 7.880 -23.738 1.00 92.44 296 VAL A O 1
ATOM 2326 N N . ALA A 1 297 ? 18.239 8.542 -25.178 1.00 93.44 297 ALA A N 1
ATOM 2327 C CA . ALA A 1 297 ? 18.757 9.901 -25.319 1.00 93.44 297 ALA A CA 1
ATOM 2328 C C . ALA A 1 297 ? 18.590 10.749 -24.043 1.00 93.44 297 ALA A C 1
ATOM 2330 O O . ALA A 1 297 ? 19.356 11.690 -23.826 1.00 93.44 297 ALA A O 1
ATOM 2331 N N . VAL A 1 298 ? 17.654 10.391 -23.154 1.00 93.38 298 VAL A N 1
ATOM 2332 C CA . VAL A 1 298 ? 17.337 11.164 -21.937 1.00 93.38 298 VAL A CA 1
ATOM 2333 C C . VAL A 1 298 ? 18.542 11.334 -21.021 1.00 93.38 298 VAL A C 1
ATOM 2335 O O . VAL A 1 298 ? 18.716 12.402 -20.436 1.00 93.38 298 VAL A O 1
ATOM 2338 N N . GLU A 1 299 ? 19.407 10.328 -20.895 1.00 87.00 299 GLU A N 1
ATOM 2339 C CA . GLU A 1 299 ? 20.574 10.440 -20.011 1.00 87.00 299 GLU A CA 1
ATOM 2340 C C . GLU A 1 299 ? 21.563 11.512 -20.491 1.00 87.00 299 GLU A C 1
ATOM 2342 O O . GLU A 1 299 ? 22.128 12.246 -19.676 1.00 87.00 299 GLU A O 1
ATOM 2347 N N . VAL A 1 300 ? 21.723 11.644 -21.811 1.00 92.31 300 VAL A N 1
ATOM 2348 C CA . VAL A 1 300 ? 22.609 12.634 -22.436 1.00 92.31 300 VAL A CA 1
ATOM 2349 C C . VAL A 1 300 ? 21.961 14.014 -22.429 1.00 92.31 300 VAL A C 1
ATOM 2351 O O . VAL A 1 300 ? 22.583 14.991 -22.014 1.00 92.31 300 VAL A O 1
ATOM 2354 N N . GLU A 1 301 ? 20.697 14.106 -22.841 1.00 94.06 301 GLU A N 1
ATOM 2355 C CA . GLU A 1 301 ? 19.974 15.376 -22.938 1.00 94.06 301 GLU A CA 1
ATOM 2356 C C . GLU A 1 301 ? 19.809 16.066 -21.580 1.00 94.06 301 GLU A C 1
ATOM 2358 O O . GLU A 1 301 ? 19.873 17.293 -21.477 1.00 94.06 301 GLU A O 1
ATOM 2363 N N . LEU A 1 302 ? 19.614 15.286 -20.515 1.00 94.19 302 LEU A N 1
ATOM 2364 C CA . LEU A 1 302 ? 19.373 15.826 -19.183 1.00 94.19 302 LEU A CA 1
ATOM 2365 C C . LEU A 1 302 ? 20.652 16.061 -18.379 1.00 94.19 302 LEU A C 1
ATOM 2367 O O . LEU A 1 302 ? 20.548 16.520 -17.244 1.00 94.19 302 LEU A O 1
ATOM 2371 N N . ILE A 1 303 ? 21.848 15.803 -18.921 1.00 91.44 303 ILE A N 1
ATOM 2372 C CA . ILE A 1 303 ? 23.107 15.819 -18.155 1.00 91.44 303 ILE A CA 1
ATOM 2373 C C . ILE A 1 303 ? 23.324 17.117 -17.358 1.00 91.44 303 ILE A C 1
ATOM 2375 O O . ILE A 1 303 ? 23.711 17.060 -16.189 1.00 91.44 303 ILE A O 1
ATOM 2379 N N . ASN A 1 304 ? 22.979 18.271 -17.937 1.00 92.06 304 ASN A N 1
ATOM 2380 C CA . ASN A 1 304 ? 23.138 19.595 -17.321 1.00 92.06 304 ASN A CA 1
ATOM 2381 C C . ASN A 1 304 ? 21.865 20.115 -16.635 1.00 92.06 304 ASN A C 1
ATOM 2383 O O . ASN A 1 304 ? 21.850 21.229 -16.111 1.00 92.06 304 ASN A O 1
ATOM 2387 N N . LYS A 1 305 ? 20.777 19.338 -16.633 1.00 94.31 305 LYS A N 1
ATOM 2388 C CA . LYS A 1 305 ? 19.515 19.757 -16.028 1.00 94.31 305 LYS A CA 1
ATOM 2389 C C . LYS A 1 305 ? 19.586 19.623 -14.509 1.00 94.31 305 LYS A C 1
ATOM 2391 O O . LYS A 1 305 ? 19.880 18.558 -13.967 1.00 94.31 305 LYS A O 1
ATOM 2396 N N . PHE A 1 306 ? 19.272 20.712 -13.815 1.00 93.88 306 PHE A N 1
ATOM 2397 C CA . PHE A 1 306 ? 19.185 20.714 -12.360 1.00 93.88 306 PHE A CA 1
ATOM 2398 C C . PHE A 1 306 ? 17.995 19.871 -11.876 1.00 93.88 306 PHE A C 1
ATOM 2400 O O . PHE A 1 306 ? 16.884 19.986 -12.399 1.00 93.88 306 PHE A O 1
ATOM 2407 N N . GLY A 1 307 ? 18.219 19.025 -10.867 1.00 93.69 307 GLY A N 1
ATOM 2408 C CA . GLY A 1 307 ? 17.182 18.165 -10.289 1.00 93.69 307 GLY A CA 1
ATOM 2409 C C . GLY A 1 307 ? 16.627 17.119 -11.261 1.00 93.69 307 GLY A C 1
ATOM 2410 O O . GLY A 1 307 ? 15.442 16.766 -11.166 1.00 93.69 307 GLY A O 1
ATOM 2411 N N . LYS A 1 308 ? 17.461 16.657 -12.204 1.00 95.56 308 LYS A N 1
ATOM 2412 C CA . LYS A 1 308 ? 17.142 15.620 -13.199 1.00 95.56 308 LYS A CA 1
ATOM 2413 C C . LYS A 1 308 ? 16.799 14.268 -12.574 1.00 95.56 308 LYS A C 1
ATOM 2415 O O . LYS A 1 308 ? 16.057 13.495 -13.163 1.00 95.56 308 LYS A O 1
ATOM 2420 N N . GLU A 1 309 ? 17.274 14.016 -11.362 1.00 95.81 309 GLU A N 1
ATOM 2421 C CA . GLU A 1 309 ? 17.039 12.816 -10.555 1.00 95.81 309 GLU A CA 1
ATOM 2422 C C . GLU A 1 309 ? 15.623 12.780 -9.950 1.00 95.81 309 GLU A C 1
ATOM 2424 O O . GLU A 1 309 ? 15.162 11.741 -9.484 1.00 95.81 309 GLU A O 1
ATOM 2429 N N . PHE A 1 310 ? 14.929 13.924 -9.934 1.00 96.62 310 PHE A N 1
ATOM 2430 C CA . PHE A 1 310 ? 13.624 14.095 -9.292 1.00 96.62 310 PHE A CA 1
ATOM 2431 C C . PHE A 1 310 ? 12.477 14.308 -10.282 1.00 96.62 310 PHE A C 1
ATOM 2433 O O . PHE A 1 310 ? 11.361 14.599 -9.846 1.00 96.62 310 PHE A O 1
ATOM 2440 N N . ILE A 1 311 ? 12.725 14.219 -11.592 1.00 96.00 311 ILE A N 1
ATOM 2441 C CA . ILE A 1 311 ? 11.713 14.525 -12.613 1.00 96.00 311 ILE A CA 1
ATOM 2442 C C . ILE A 1 311 ? 10.504 13.616 -12.427 1.00 96.00 311 ILE A C 1
ATOM 2444 O O . ILE A 1 311 ? 9.390 14.108 -12.223 1.00 96.00 311 ILE A O 1
ATOM 2448 N N . LEU A 1 312 ? 10.735 12.302 -12.379 1.00 96.06 312 LEU A N 1
ATOM 2449 C CA . LEU A 1 312 ? 9.650 11.342 -12.220 1.00 96.06 312 LEU A CA 1
ATOM 2450 C C . LEU A 1 312 ? 8.918 11.532 -10.881 1.00 96.06 312 LEU A C 1
ATOM 2452 O O . LEU A 1 312 ? 7.689 11.570 -10.845 1.00 96.06 312 LEU A O 1
ATOM 2456 N N . LYS A 1 313 ? 9.661 11.790 -9.796 1.00 95.50 313 LYS A N 1
ATOM 2457 C CA . LYS A 1 313 ? 9.110 12.003 -8.446 1.00 95.50 313 LYS A CA 1
ATOM 2458 C C . LYS A 1 313 ? 8.167 13.200 -8.387 1.00 95.50 313 LYS A C 1
ATOM 2460 O O . LYS A 1 313 ? 7.210 13.193 -7.613 1.00 95.50 313 LYS A O 1
ATOM 2465 N N . ARG A 1 314 ? 8.441 14.257 -9.160 1.00 94.62 314 ARG A N 1
ATOM 2466 C CA . ARG A 1 314 ? 7.560 15.430 -9.244 1.00 94.62 314 ARG A CA 1
ATOM 2467 C C . ARG A 1 314 ? 6.284 15.101 -10.010 1.00 94.62 314 ARG A C 1
ATOM 2469 O O . ARG A 1 314 ? 5.208 15.425 -9.519 1.00 94.62 314 ARG A O 1
ATOM 2476 N N . LYS A 1 315 ? 6.411 14.442 -11.163 1.00 94.38 315 LYS A N 1
ATOM 2477 C CA . LYS A 1 315 ? 5.298 14.168 -12.082 1.00 94.38 315 LYS A CA 1
ATOM 2478 C C . LYS A 1 315 ? 4.336 13.101 -11.547 1.00 94.38 315 LYS A C 1
ATOM 2480 O O . LYS A 1 315 ? 3.127 13.292 -11.584 1.00 94.38 315 LYS A O 1
ATOM 2485 N N . ILE A 1 316 ? 4.853 12.019 -10.960 1.00 93.00 316 ILE A N 1
ATOM 2486 C CA . ILE A 1 316 ? 4.050 10.862 -10.518 1.00 93.00 316 ILE A CA 1
ATOM 2487 C C . ILE A 1 316 ? 3.050 11.192 -9.397 1.00 93.00 316 ILE A C 1
ATOM 2489 O O . ILE A 1 316 ? 2.079 10.467 -9.191 1.00 93.00 316 ILE A O 1
ATOM 2493 N N . LYS A 1 317 ? 3.248 12.309 -8.681 1.00 87.75 317 LYS A N 1
ATOM 2494 C CA . LYS A 1 317 ? 2.333 12.778 -7.628 1.00 87.75 317 LYS A CA 1
ATOM 2495 C C . LYS A 1 317 ? 0.916 13.028 -8.140 1.00 87.75 317 LYS A C 1
ATOM 2497 O O . LYS A 1 317 ? -0.021 12.844 -7.370 1.00 87.75 317 LYS A O 1
ATOM 2502 N N . GLU A 1 318 ? 0.767 13.440 -9.398 1.00 86.75 318 GLU A N 1
ATOM 2503 C CA . GLU A 1 318 ? -0.541 13.704 -10.012 1.00 86.75 318 GLU A CA 1
ATOM 2504 C C . GLU A 1 318 ? -1.358 12.413 -10.182 1.00 86.75 318 GLU A C 1
ATOM 2506 O O . GLU A 1 318 ? -2.575 12.442 -10.028 1.00 86.75 318 GLU A O 1
ATOM 2511 N N . LEU A 1 319 ? -0.688 11.275 -10.398 1.00 87.56 319 LEU A N 1
ATOM 2512 C CA . LEU A 1 319 ? -1.332 9.977 -10.627 1.00 87.56 319 LEU A CA 1
ATOM 2513 C C . LEU A 1 319 ? -1.640 9.200 -9.344 1.00 87.56 319 LEU A C 1
ATOM 2515 O O . LEU A 1 319 ? -2.470 8.295 -9.362 1.00 87.56 319 LEU A O 1
ATOM 2519 N N . LYS A 1 320 ? -1.040 9.576 -8.206 1.00 82.88 320 LYS A N 1
ATOM 2520 C CA . LYS A 1 320 ? -1.229 8.886 -6.915 1.00 82.88 320 LYS A CA 1
ATOM 2521 C C . LYS A 1 320 ? -2.681 8.839 -6.416 1.00 82.88 320 LYS A C 1
ATOM 2523 O O . LYS A 1 320 ? -2.953 8.150 -5.445 1.00 82.88 320 LYS A O 1
ATOM 2528 N N . LYS A 1 321 ? -3.604 9.605 -6.995 1.00 82.50 321 LYS A N 1
ATOM 2529 C CA . LYS A 1 321 ? -5.020 9.587 -6.593 1.00 82.50 321 LYS A CA 1
ATOM 2530 C C . LYS A 1 321 ? -5.865 8.593 -7.388 1.00 82.50 321 LYS A C 1
ATOM 2532 O O . LYS A 1 321 ? -6.976 8.305 -6.964 1.00 82.50 321 LYS A O 1
ATOM 2537 N N . ASN A 1 322 ? -5.348 8.105 -8.514 1.00 88.06 322 ASN A N 1
ATOM 2538 C CA . ASN A 1 322 ? -6.116 7.322 -9.481 1.00 88.06 322 ASN A CA 1
ATOM 2539 C C . ASN A 1 322 ? -5.793 5.825 -9.417 1.00 88.06 322 ASN A C 1
ATOM 2541 O O . ASN A 1 322 ? -6.556 5.029 -9.941 1.00 88.06 322 ASN A O 1
ATOM 2545 N N . TYR A 1 323 ? -4.679 5.455 -8.781 1.00 93.50 323 TYR A N 1
ATOM 2546 C CA . TYR A 1 323 ? -4.193 4.080 -8.736 1.00 93.50 323 TYR A CA 1
ATOM 2547 C C . TYR A 1 323 ? -3.891 3.656 -7.311 1.00 93.50 323 TYR A C 1
ATOM 2549 O O . TYR A 1 323 ? -3.225 4.388 -6.571 1.00 93.50 323 TYR A O 1
ATOM 2557 N N . ASP A 1 324 ? -4.287 2.435 -6.969 1.00 91.62 324 ASP A N 1
ATOM 2558 C CA . ASP A 1 324 ? -3.819 1.770 -5.766 1.00 91.62 324 ASP A CA 1
ATOM 2559 C C . ASP A 1 324 ? -2.313 1.511 -5.914 1.00 91.62 324 ASP A C 1
ATOM 2561 O O . ASP A 1 324 ? -1.496 2.037 -5.165 1.00 91.62 324 ASP A O 1
ATOM 2565 N N . LEU A 1 325 ? -1.890 0.779 -6.940 1.00 94.62 325 LEU A N 1
ATOM 2566 C CA . LEU A 1 325 ? -0.488 0.386 -7.092 1.00 94.62 325 LEU A CA 1
ATOM 2567 C C . LEU A 1 325 ? 0.136 0.999 -8.334 1.00 94.62 325 LEU A C 1
ATOM 2569 O O . LEU A 1 325 ? -0.432 0.955 -9.419 1.00 94.62 325 LEU A O 1
ATOM 2573 N N . ILE A 1 326 ? 1.349 1.526 -8.173 1.00 97.50 326 ILE A N 1
ATOM 2574 C CA . ILE A 1 326 ? 2.160 1.986 -9.295 1.00 97.50 326 ILE A CA 1
ATOM 2575 C C . ILE A 1 326 ? 3.461 1.190 -9.317 1.00 97.50 326 ILE A C 1
ATOM 2577 O O . ILE A 1 326 ? 4.281 1.302 -8.407 1.00 97.50 326 ILE A O 1
ATOM 2581 N N . PHE A 1 327 ? 3.672 0.402 -10.362 1.00 98.31 327 PHE A N 1
ATOM 2582 C CA . PHE A 1 327 ? 4.921 -0.314 -10.594 1.00 98.31 327 PHE A CA 1
ATOM 2583 C C . PHE A 1 327 ? 5.833 0.484 -11.523 1.00 98.31 327 PHE A C 1
ATOM 2585 O O . PHE A 1 327 ? 5.362 1.142 -12.448 1.00 98.31 327 PHE A O 1
ATOM 2592 N N . ILE A 1 328 ? 7.144 0.414 -11.298 1.00 98.44 328 ILE A N 1
ATOM 2593 C CA . ILE A 1 328 ? 8.147 0.980 -12.210 1.00 98.44 328 ILE A CA 1
ATOM 2594 C C . ILE A 1 328 ? 9.090 -0.142 -12.649 1.00 98.44 328 ILE A C 1
ATOM 2596 O O . ILE A 1 328 ? 9.876 -0.629 -11.833 1.00 98.44 328 ILE A O 1
ATOM 2600 N N . ASP A 1 329 ? 9.014 -0.551 -13.917 1.00 97.94 329 ASP A N 1
ATOM 2601 C CA . ASP A 1 329 ? 9.935 -1.531 -14.502 1.00 97.94 329 ASP A CA 1
ATOM 2602 C C . ASP A 1 329 ? 11.253 -0.844 -14.859 1.00 97.94 329 ASP A C 1
ATOM 2604 O O . ASP A 1 329 ? 11.299 0.002 -15.750 1.00 97.94 329 ASP A O 1
ATOM 2608 N N . CYS A 1 330 ? 12.323 -1.166 -14.133 1.00 95.06 330 CYS A N 1
ATOM 2609 C CA . CYS A 1 330 ? 13.633 -0.582 -14.388 1.00 95.06 330 CYS A CA 1
ATOM 2610 C C . CYS A 1 330 ? 14.426 -1.455 -15.364 1.00 95.06 330 CYS A C 1
ATOM 2612 O O . CYS A 1 330 ? 14.519 -2.676 -15.192 1.00 95.06 330 CYS A O 1
ATOM 2614 N N . GLY A 1 331 ? 15.107 -0.815 -16.317 1.00 89.50 331 GLY A N 1
ATOM 2615 C CA . GLY A 1 331 ? 16.111 -1.480 -17.145 1.00 89.50 331 GLY A CA 1
ATOM 2616 C C . GLY A 1 331 ? 17.300 -2.037 -16.334 1.00 89.50 331 GLY A C 1
ATOM 2617 O O . GLY A 1 331 ? 17.396 -1.859 -15.117 1.00 89.50 331 GLY A O 1
ATOM 2618 N N . PRO A 1 332 ? 18.245 -2.746 -16.977 1.00 86.50 332 PRO A N 1
ATOM 2619 C CA . PRO A 1 332 ? 19.400 -3.339 -16.292 1.00 86.50 332 PRO A CA 1
ATOM 2620 C C . PRO A 1 332 ? 20.455 -2.314 -15.838 1.00 86.50 332 PRO A C 1
ATOM 2622 O O . PRO A 1 332 ? 21.305 -2.635 -15.013 1.00 86.50 332 PRO A O 1
ATOM 2625 N N . SER A 1 333 ? 20.421 -1.087 -16.361 1.00 84.62 333 SER A N 1
ATOM 2626 C CA . SER A 1 333 ? 21.372 -0.031 -16.002 1.00 84.62 333 SER A CA 1
ATOM 2627 C C . SER A 1 333 ? 21.066 0.568 -14.624 1.00 84.62 333 SER A C 1
ATOM 2629 O O . SER A 1 333 ? 19.907 0.784 -14.280 1.00 84.62 333 SER A O 1
ATOM 2631 N N . LEU A 1 334 ? 22.098 0.923 -13.852 1.00 79.88 334 LEU A N 1
ATOM 2632 C CA . LEU A 1 334 ? 21.978 1.745 -12.634 1.00 79.88 334 LEU A CA 1
ATOM 2633 C C . LEU A 1 334 ? 22.166 3.251 -12.934 1.00 79.88 334 LEU A C 1
ATOM 2635 O O . LEU A 1 334 ? 22.676 3.996 -12.100 1.00 79.88 334 LEU A O 1
ATOM 2639 N N . GLY A 1 335 ? 21.788 3.682 -14.143 1.00 88.69 335 GLY A N 1
ATOM 2640 C CA . GLY A 1 335 ? 21.888 5.060 -14.634 1.00 88.69 335 GLY A CA 1
ATOM 2641 C C . GLY A 1 335 ? 20.779 6.003 -14.149 1.00 88.69 335 GLY A C 1
ATOM 2642 O O . GLY A 1 335 ? 20.079 5.743 -13.165 1.00 88.69 335 GLY A O 1
ATOM 2643 N N . LEU A 1 336 ? 20.603 7.121 -14.860 1.00 93.31 336 LEU A N 1
ATOM 2644 C CA . LEU A 1 336 ? 19.698 8.213 -14.475 1.00 93.31 336 LEU A CA 1
ATOM 2645 C C . LEU A 1 336 ? 18.234 7.758 -14.391 1.00 93.31 336 LEU A C 1
ATOM 2647 O O . LEU A 1 336 ? 17.491 8.234 -13.527 1.00 93.31 336 LEU A O 1
ATOM 2651 N N . LEU A 1 337 ? 17.820 6.842 -15.270 1.00 94.62 337 LEU A N 1
ATOM 2652 C CA . LEU A 1 337 ? 16.457 6.300 -15.287 1.00 94.62 337 LEU A CA 1
ATOM 2653 C C . LEU A 1 337 ? 16.157 5.525 -13.999 1.00 94.62 337 LEU A C 1
ATOM 2655 O O . LEU A 1 337 ? 15.186 5.825 -13.306 1.00 94.62 337 LEU A O 1
ATOM 2659 N N . THR A 1 338 ? 17.041 4.604 -13.615 1.00 93.81 338 THR A N 1
ATOM 2660 C CA . THR A 1 338 ? 16.900 3.831 -12.373 1.00 93.81 338 THR A CA 1
ATOM 2661 C C . THR A 1 338 ? 16.991 4.729 -11.142 1.00 93.81 338 THR A C 1
ATOM 2663 O O . THR A 1 338 ? 16.220 4.559 -10.200 1.00 93.81 338 THR A O 1
ATOM 2666 N N . ILE A 1 339 ? 17.852 5.752 -11.154 1.00 95.06 339 ILE A N 1
ATOM 2667 C CA . ILE A 1 339 ? 17.884 6.759 -10.084 1.00 95.06 339 ILE A CA 1
ATOM 2668 C C . ILE A 1 339 ? 16.530 7.474 -9.968 1.00 95.06 339 ILE A C 1
ATOM 2670 O O . ILE A 1 339 ? 16.016 7.600 -8.859 1.00 95.06 339 ILE A O 1
ATOM 2674 N N . ASN A 1 340 ? 15.913 7.887 -11.081 1.00 96.38 340 ASN A N 1
ATOM 2675 C CA . ASN A 1 340 ? 14.582 8.504 -11.069 1.00 96.38 340 ASN A CA 1
ATOM 2676 C C . ASN A 1 340 ? 13.503 7.549 -10.549 1.00 96.38 340 ASN A C 1
ATOM 2678 O O . ASN A 1 340 ? 12.659 7.964 -9.750 1.00 96.38 340 ASN A O 1
ATOM 2682 N N . ALA A 1 341 ? 13.532 6.281 -10.968 1.00 96.81 341 ALA A N 1
ATOM 2683 C CA . ALA A 1 341 ? 12.612 5.254 -10.487 1.00 96.81 341 ALA A CA 1
ATOM 2684 C C . ALA A 1 341 ? 12.680 5.132 -8.960 1.00 96.81 341 ALA A C 1
ATOM 2686 O O . ALA A 1 341 ? 11.680 5.303 -8.262 1.00 96.81 341 ALA A O 1
ATOM 2687 N N . LEU A 1 342 ? 13.884 4.926 -8.427 1.00 96.44 342 LEU A N 1
ATOM 2688 C CA . LEU A 1 342 ? 14.123 4.722 -7.001 1.00 96.44 342 LEU A CA 1
ATOM 2689 C C . LEU A 1 342 ? 13.913 6.006 -6.183 1.00 96.44 342 LEU A C 1
ATOM 2691 O O . LEU A 1 342 ? 13.394 5.960 -5.068 1.00 96.44 342 LEU A O 1
ATOM 2695 N N . ALA A 1 343 ? 14.227 7.180 -6.735 1.00 96.62 343 ALA A N 1
ATOM 2696 C CA . ALA A 1 343 ? 13.910 8.456 -6.098 1.00 96.62 343 ALA A CA 1
ATOM 2697 C C . ALA A 1 343 ? 12.392 8.670 -5.945 1.00 96.62 343 ALA A C 1
ATOM 2699 O O . ALA A 1 343 ? 11.962 9.377 -5.026 1.00 96.62 343 ALA A O 1
ATOM 2700 N N . SER A 1 344 ? 11.594 8.062 -6.828 1.00 96.06 344 SER A N 1
ATOM 2701 C CA . SER A 1 344 ? 10.130 8.163 -6.867 1.00 96.06 344 SER A CA 1
ATOM 2702 C C . SER A 1 344 ? 9.416 7.066 -6.076 1.00 96.06 344 SER A C 1
ATOM 2704 O O . SER A 1 344 ? 8.299 7.294 -5.617 1.00 96.06 344 SER A O 1
ATOM 2706 N N . ALA A 1 345 ? 10.042 5.898 -5.920 1.00 96.31 345 ALA A N 1
ATOM 2707 C CA . ALA A 1 345 ? 9.441 4.724 -5.303 1.00 96.31 345 ALA A CA 1
ATOM 2708 C C . ALA A 1 345 ? 9.262 4.860 -3.782 1.00 96.31 345 ALA A C 1
ATOM 2710 O O . ALA A 1 345 ? 10.107 5.418 -3.083 1.00 96.31 345 ALA A O 1
ATOM 2711 N N . ASP A 1 346 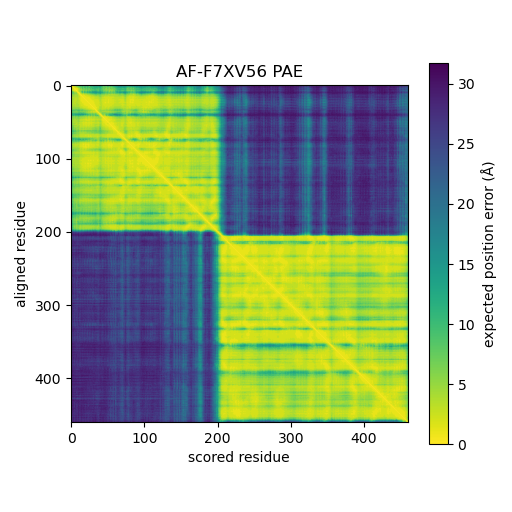? 8.178 4.301 -3.250 1.00 94.38 346 ASP A N 1
ATOM 2712 C CA . ASP A 1 346 ? 8.008 4.116 -1.807 1.00 94.38 346 ASP A CA 1
ATOM 2713 C C . ASP A 1 346 ? 8.815 2.889 -1.335 1.00 94.38 346 ASP A C 1
ATOM 2715 O O . ASP A 1 346 ? 9.361 2.874 -0.231 1.00 94.38 346 ASP A O 1
ATOM 2719 N N . SER A 1 347 ? 8.945 1.874 -2.196 1.00 95.56 347 SER A N 1
ATOM 2720 C CA . SER A 1 347 ? 9.668 0.633 -1.898 1.00 95.56 347 SER A CA 1
ATOM 2721 C C . SER A 1 347 ? 10.264 -0.022 -3.150 1.00 95.56 347 SER A C 1
ATOM 2723 O O . SER A 1 347 ? 9.842 0.293 -4.264 1.00 95.56 347 SER A O 1
ATOM 2725 N N . VAL A 1 348 ? 11.231 -0.930 -2.980 1.00 96.38 348 VAL A N 1
ATOM 2726 C CA . VAL A 1 348 ? 11.920 -1.619 -4.090 1.00 96.38 348 VAL A CA 1
ATOM 2727 C C . VAL A 1 348 ? 11.769 -3.132 -3.988 1.00 96.38 348 VAL A C 1
ATOM 2729 O O . VAL A 1 348 ? 12.242 -3.731 -3.023 1.00 96.38 348 VAL A O 1
ATOM 2732 N N . LEU A 1 349 ? 11.161 -3.742 -5.003 1.00 97.38 349 LEU A N 1
ATOM 2733 C CA . LEU A 1 349 ? 11.130 -5.187 -5.211 1.00 97.38 349 LEU A CA 1
ATOM 2734 C C . LEU A 1 349 ? 12.373 -5.607 -6.002 1.00 97.38 349 LEU A C 1
ATOM 2736 O O . LEU A 1 349 ? 12.667 -5.027 -7.049 1.00 97.38 349 LEU A O 1
ATOM 2740 N N . ILE A 1 350 ? 13.085 -6.626 -5.518 1.00 96.00 350 ILE A N 1
ATOM 2741 C CA . ILE A 1 350 ? 14.349 -7.084 -6.109 1.00 96.00 350 ILE A CA 1
ATOM 2742 C C . ILE A 1 350 ? 14.182 -8.512 -6.651 1.00 96.00 350 ILE A C 1
ATOM 2744 O O . ILE A 1 350 ? 14.313 -9.475 -5.892 1.00 96.00 350 ILE A O 1
ATOM 2748 N N . PRO A 1 351 ? 13.906 -8.693 -7.956 1.00 95.19 351 PRO A N 1
ATOM 2749 C CA . PRO A 1 351 ? 13.929 -10.007 -8.589 1.00 95.19 351 PRO A CA 1
ATOM 2750 C C . PRO A 1 351 ? 15.360 -10.532 -8.664 1.00 95.19 351 PRO A C 1
ATOM 2752 O O . PRO A 1 351 ? 16.254 -9.842 -9.155 1.00 95.19 351 PRO A O 1
ATOM 2755 N N . LEU A 1 352 ? 15.583 -11.754 -8.200 1.00 92.38 352 LEU A N 1
ATOM 2756 C CA . LEU A 1 352 ? 16.878 -12.422 -8.163 1.00 92.38 352 LEU A CA 1
ATOM 2757 C C . LEU A 1 352 ? 16.755 -13.776 -8.845 1.00 92.38 352 LEU A C 1
ATOM 2759 O O . LEU A 1 352 ? 15.769 -14.485 -8.667 1.00 92.38 352 LEU A O 1
ATOM 2763 N N . GLN A 1 353 ? 17.771 -14.153 -9.609 1.00 89.00 353 GLN A N 1
ATOM 2764 C CA . GLN A 1 353 ? 17.893 -15.506 -10.133 1.00 89.00 353 GLN A CA 1
ATOM 2765 C C . GLN A 1 353 ? 18.949 -16.242 -9.310 1.00 89.00 353 GLN A C 1
ATOM 2767 O O . GLN A 1 353 ? 20.042 -15.704 -9.139 1.00 89.00 353 GLN A O 1
ATOM 2772 N N . SER A 1 354 ? 18.642 -17.445 -8.817 1.00 80.25 354 SER A N 1
ATOM 2773 C CA . SER A 1 354 ? 19.528 -18.241 -7.950 1.00 80.25 354 SER A CA 1
ATOM 2774 C C . SER A 1 354 ? 20.713 -18.849 -8.716 1.00 80.25 354 SER A C 1
ATOM 2776 O O . SER A 1 354 ? 20.802 -20.056 -8.934 1.00 80.25 354 SER A O 1
ATOM 2778 N N . GLU A 1 355 ? 21.620 -17.987 -9.163 1.00 81.31 355 GLU A N 1
ATOM 2779 C CA . GLU A 1 355 ? 22.857 -18.319 -9.867 1.00 81.31 355 GLU A CA 1
ATOM 2780 C C . GLU A 1 355 ? 24.076 -17.785 -9.107 1.00 81.31 355 GLU A C 1
ATOM 2782 O O . GLU A 1 355 ? 23.953 -16.940 -8.225 1.00 81.31 355 GLU A O 1
ATOM 2787 N N . PHE A 1 356 ? 25.269 -18.232 -9.501 1.00 70.44 356 PHE A N 1
ATOM 2788 C CA . PHE A 1 356 ? 26.536 -17.937 -8.823 1.00 70.44 356 PHE A CA 1
ATOM 2789 C C . PHE A 1 356 ? 26.766 -16.441 -8.513 1.00 70.44 356 PHE A C 1
ATOM 2791 O O . PHE A 1 356 ? 27.168 -16.093 -7.410 1.00 70.44 356 PHE A O 1
ATOM 2798 N N . PHE A 1 357 ? 26.443 -15.541 -9.449 1.00 71.19 357 PHE A N 1
ATOM 2799 C CA . PHE A 1 357 ? 26.654 -14.091 -9.298 1.00 71.19 357 PHE A CA 1
ATOM 2800 C C . PHE A 1 357 ? 25.474 -13.331 -8.661 1.00 71.19 357 PHE A C 1
ATOM 2802 O O . PHE A 1 357 ? 25.436 -12.100 -8.701 1.00 71.19 357 PHE A O 1
ATOM 2809 N N . ALA A 1 358 ? 24.474 -14.028 -8.110 1.00 74.12 358 ALA A N 1
ATOM 2810 C CA . ALA A 1 358 ? 23.275 -13.386 -7.565 1.00 74.12 358 ALA A CA 1
ATOM 2811 C C . ALA A 1 358 ? 23.588 -12.451 -6.387 1.00 74.12 358 ALA A C 1
ATOM 2813 O O . ALA A 1 358 ? 23.055 -11.344 -6.315 1.00 74.12 358 ALA A O 1
ATOM 2814 N N . LEU A 1 359 ? 24.478 -12.882 -5.488 1.00 78.31 359 LEU A N 1
ATOM 2815 C CA . LEU A 1 359 ? 24.829 -12.141 -4.274 1.00 78.31 359 LEU A CA 1
ATOM 2816 C C . LEU A 1 359 ? 25.691 -10.905 -4.560 1.00 78.31 359 LEU A C 1
ATOM 2818 O O . LEU A 1 359 ? 25.514 -9.875 -3.911 1.00 78.31 359 LEU A O 1
ATOM 2822 N N . GLU A 1 360 ? 26.584 -10.983 -5.547 1.00 79.19 360 GLU A N 1
ATOM 2823 C CA . GLU A 1 360 ? 27.437 -9.860 -5.952 1.00 79.19 360 GLU A CA 1
ATOM 2824 C C . GLU A 1 360 ? 26.606 -8.732 -6.583 1.00 79.19 360 GLU A C 1
ATOM 2826 O O . GLU A 1 360 ? 26.669 -7.585 -6.138 1.00 79.19 360 GLU A O 1
ATOM 2831 N N . GLY A 1 361 ? 25.737 -9.063 -7.547 1.00 77.69 361 GLY A N 1
ATOM 2832 C CA . GLY A 1 361 ? 24.831 -8.084 -8.161 1.00 77.69 361 GLY A CA 1
ATOM 2833 C C . GLY A 1 361 ? 23.841 -7.471 -7.162 1.00 77.69 361 GLY A C 1
ATOM 2834 O O . GLY A 1 361 ? 23.519 -6.284 -7.244 1.00 77.69 361 GLY A O 1
ATOM 2835 N N . LEU A 1 362 ? 23.401 -8.254 -6.171 1.00 86.44 362 LEU A N 1
ATOM 2836 C CA . LEU A 1 362 ? 22.572 -7.761 -5.073 1.00 86.44 362 LEU A CA 1
ATOM 2837 C C . LEU A 1 362 ? 23.316 -6.720 -4.221 1.00 86.44 362 LEU A C 1
ATOM 2839 O O . LEU A 1 362 ? 22.737 -5.687 -3.892 1.00 86.44 362 LEU A O 1
ATOM 2843 N N . ALA A 1 363 ? 24.591 -6.948 -3.891 1.00 86.94 363 ALA A N 1
ATOM 2844 C CA . ALA A 1 363 ? 25.374 -6.021 -3.073 1.00 86.94 363 ALA A CA 1
ATOM 2845 C C . ALA A 1 363 ? 25.495 -4.629 -3.719 1.00 86.94 363 ALA A C 1
ATOM 2847 O O . ALA A 1 363 ? 25.311 -3.614 -3.041 1.00 86.94 363 ALA A O 1
ATOM 2848 N N . HIS A 1 364 ? 25.730 -4.570 -5.033 1.00 85.31 364 HIS A N 1
ATOM 2849 C CA . HIS A 1 364 ? 25.771 -3.307 -5.773 1.00 85.31 364 HIS A CA 1
ATOM 2850 C C . HIS A 1 364 ? 24.435 -2.561 -5.727 1.00 85.31 364 HIS A C 1
ATOM 2852 O O . HIS A 1 364 ? 24.414 -1.368 -5.421 1.00 85.31 364 HIS A O 1
ATOM 2858 N N . LEU A 1 365 ? 23.318 -3.260 -5.958 1.00 88.75 365 LEU A N 1
ATOM 2859 C CA . LEU A 1 365 ? 21.990 -2.654 -5.886 1.00 88.75 365 LEU A CA 1
ATOM 2860 C C . LEU A 1 365 ? 21.682 -2.115 -4.482 1.00 88.75 365 LEU A C 1
ATOM 2862 O O . LEU A 1 365 ? 21.184 -0.998 -4.353 1.00 88.75 365 LEU A O 1
ATOM 2866 N N . LEU A 1 366 ? 21.993 -2.880 -3.432 1.00 91.69 366 LEU A N 1
ATOM 2867 C CA . LEU A 1 366 ? 21.783 -2.451 -2.047 1.00 91.69 366 LEU A CA 1
ATOM 2868 C C . LEU A 1 366 ? 22.584 -1.184 -1.723 1.00 91.69 366 LEU A C 1
ATOM 2870 O O . LEU A 1 366 ? 22.055 -0.278 -1.078 1.00 91.69 366 LEU A O 1
ATOM 2874 N N . ASN A 1 367 ? 23.820 -1.082 -2.220 1.00 91.06 367 ASN A N 1
ATOM 2875 C CA . ASN A 1 367 ? 24.625 0.127 -2.077 1.00 91.06 367 ASN A CA 1
ATOM 2876 C C . ASN A 1 367 ? 23.988 1.325 -2.805 1.00 91.06 367 ASN A C 1
ATOM 2878 O O . ASN A 1 367 ? 23.862 2.406 -2.232 1.00 91.06 367 ASN A O 1
ATOM 2882 N N . THR A 1 368 ? 23.505 1.138 -4.037 1.00 90.50 368 THR A N 1
ATOM 2883 C CA . THR A 1 368 ? 22.779 2.191 -4.765 1.00 90.50 368 THR A CA 1
ATOM 2884 C C . THR A 1 368 ? 21.528 2.643 -4.010 1.00 90.50 368 THR A C 1
ATOM 2886 O O . THR A 1 368 ? 21.314 3.845 -3.852 1.00 90.50 368 THR A O 1
ATOM 2889 N N . ILE A 1 369 ? 20.726 1.711 -3.487 1.00 92.88 369 ILE A N 1
ATOM 2890 C CA . ILE A 1 369 ? 19.541 2.035 -2.679 1.00 92.88 369 ILE A CA 1
ATOM 2891 C C . ILE A 1 369 ? 19.942 2.824 -1.426 1.00 92.88 369 ILE A C 1
ATOM 2893 O O . ILE A 1 369 ? 19.268 3.797 -1.088 1.00 92.88 369 ILE A O 1
ATOM 2897 N N . ALA A 1 370 ? 21.045 2.465 -0.762 1.00 92.56 370 ALA A N 1
ATOM 2898 C CA . ALA A 1 370 ? 21.544 3.189 0.406 1.00 92.56 370 ALA A CA 1
ATOM 2899 C C . ALA A 1 370 ? 21.930 4.644 0.073 1.00 92.56 370 ALA A C 1
ATOM 2901 O O . ALA A 1 370 ? 21.510 5.565 0.777 1.00 92.56 370 ALA A O 1
ATOM 2902 N N . LEU A 1 371 ? 22.644 4.870 -1.036 1.00 93.62 371 LEU A N 1
ATOM 2903 C CA . LEU A 1 371 ? 23.010 6.214 -1.504 1.00 93.62 371 LEU A CA 1
ATOM 2904 C C . LEU A 1 371 ? 21.777 7.059 -1.853 1.00 93.62 371 LEU A C 1
ATOM 2906 O O . LEU A 1 371 ? 21.683 8.229 -1.468 1.00 93.62 371 LEU A O 1
ATOM 2910 N N . ILE A 1 372 ? 20.800 6.459 -2.539 1.00 94.75 372 ILE A N 1
ATOM 2911 C CA . ILE A 1 372 ? 19.529 7.113 -2.877 1.00 94.75 372 ILE A CA 1
ATOM 2912 C C . ILE A 1 372 ? 18.748 7.447 -1.611 1.00 94.75 372 ILE A C 1
ATOM 2914 O O . ILE A 1 372 ? 18.230 8.557 -1.492 1.00 94.75 372 ILE A O 1
ATOM 2918 N N . LYS A 1 373 ? 18.697 6.535 -0.638 1.00 91.75 373 LYS A N 1
ATOM 2919 C CA . LYS A 1 373 ? 18.035 6.772 0.646 1.00 91.75 373 LYS A CA 1
ATOM 2920 C C . LYS A 1 373 ? 18.640 7.959 1.388 1.00 91.75 373 LYS A C 1
ATOM 2922 O O . LYS A 1 373 ? 17.908 8.778 1.930 1.00 91.75 373 LYS A O 1
ATOM 2927 N N . GLN A 1 374 ? 19.962 8.091 1.371 1.00 92.69 374 GLN A N 1
ATOM 2928 C CA . GLN A 1 374 ? 20.651 9.182 2.054 1.00 92.69 374 GLN A CA 1
ATOM 2929 C C . GLN A 1 374 ? 20.394 10.556 1.414 1.00 92.69 374 GLN A C 1
ATOM 2931 O O . GLN A 1 374 ? 20.307 11.549 2.132 1.00 92.69 374 GLN A O 1
ATOM 2936 N N . SER A 1 375 ? 20.291 10.625 0.083 1.00 90.69 375 SER A N 1
ATOM 2937 C CA . SER A 1 375 ? 20.381 11.898 -0.652 1.00 90.69 375 SER A CA 1
ATOM 2938 C C . SER A 1 375 ? 19.122 12.303 -1.427 1.00 90.69 375 SER A C 1
ATOM 2940 O O . SER A 1 375 ? 18.861 13.495 -1.575 1.00 90.69 375 SER A O 1
ATOM 2942 N N . LEU A 1 376 ? 18.316 11.348 -1.904 1.00 94.06 376 LEU A N 1
ATOM 2943 C CA . LEU A 1 376 ? 17.203 11.607 -2.831 1.00 94.06 376 LEU A CA 1
ATOM 2944 C C . LEU A 1 376 ? 15.842 11.130 -2.291 1.00 94.06 376 LEU A C 1
ATOM 2946 O O . LEU A 1 376 ? 14.791 11.714 -2.589 1.00 94.06 376 LEU A O 1
ATOM 2950 N N . ASN A 1 377 ? 15.822 10.051 -1.508 1.00 95.94 377 ASN A N 1
ATOM 2951 C CA . ASN A 1 377 ? 14.581 9.444 -1.036 1.00 95.94 377 ASN A CA 1
ATOM 2952 C C . ASN A 1 377 ? 14.700 8.767 0.343 1.00 95.94 377 ASN A C 1
ATOM 2954 O O . ASN A 1 377 ? 14.716 7.540 0.419 1.00 95.94 377 ASN A O 1
ATOM 2958 N N . PRO A 1 378 ? 14.704 9.539 1.448 1.00 91.19 378 PRO A N 1
ATOM 2959 C CA . PRO A 1 378 ? 14.859 9.002 2.808 1.00 91.19 378 PRO A CA 1
ATOM 2960 C C . PRO A 1 378 ? 13.821 7.958 3.232 1.00 91.19 378 PRO A C 1
ATOM 2962 O O . PRO A 1 378 ? 14.096 7.136 4.106 1.00 91.19 378 PRO A O 1
ATOM 2965 N N . SER A 1 379 ? 12.636 7.970 2.616 1.00 86.88 379 SER A N 1
ATOM 2966 C CA . SER A 1 379 ? 11.546 7.042 2.921 1.00 86.88 379 SER A CA 1
ATOM 2967 C C . SER A 1 379 ? 11.624 5.710 2.181 1.00 86.88 379 SER A C 1
ATOM 2969 O O . SER A 1 379 ? 10.840 4.826 2.509 1.00 86.88 379 SER A O 1
ATOM 2971 N N . ILE A 1 380 ? 12.528 5.546 1.204 1.00 91.44 380 ILE A N 1
ATOM 2972 C CA . ILE A 1 380 ? 12.602 4.301 0.434 1.00 91.44 380 ILE A CA 1
ATOM 2973 C C . ILE A 1 380 ? 12.970 3.119 1.340 1.00 91.44 380 ILE A C 1
ATOM 2975 O O . ILE A 1 380 ? 13.869 3.192 2.196 1.00 91.44 380 ILE A O 1
ATOM 2979 N N . VAL A 1 381 ? 12.266 2.012 1.142 1.00 89.88 381 VAL A N 1
ATOM 2980 C CA . VAL A 1 381 ? 12.525 0.739 1.819 1.00 89.88 381 VAL A CA 1
ATOM 2981 C C . VAL A 1 381 ? 12.694 -0.386 0.806 1.00 89.88 381 VAL A C 1
ATOM 2983 O O . VAL A 1 381 ? 12.289 -0.274 -0.349 1.00 89.88 381 VAL A O 1
ATOM 2986 N N . ILE A 1 382 ? 13.312 -1.478 1.236 1.00 91.19 382 ILE A N 1
ATOM 2987 C CA . ILE A 1 382 ? 13.302 -2.717 0.461 1.00 91.19 382 ILE A CA 1
ATOM 2988 C C . ILE A 1 382 ? 11.927 -3.345 0.681 1.00 91.19 382 ILE A C 1
ATOM 2990 O O . ILE A 1 382 ? 11.531 -3.557 1.823 1.00 91.19 382 ILE A O 1
ATOM 2994 N N . GLU A 1 383 ? 11.201 -3.574 -0.409 1.00 93.44 383 GLU A N 1
ATOM 2995 C CA . GLU A 1 383 ? 9.887 -4.223 -0.392 1.00 93.44 383 GLU A CA 1
ATOM 2996 C C . GLU A 1 383 ? 10.036 -5.715 -0.105 1.00 93.44 383 GLU A C 1
ATOM 2998 O O . GLU A 1 383 ? 9.321 -6.275 0.720 1.00 93.44 383 GLU A O 1
ATOM 3003 N N . GLY A 1 384 ? 11.010 -6.325 -0.777 1.00 93.62 384 GLY A N 1
ATOM 3004 C CA . GLY A 1 384 ? 11.383 -7.717 -0.622 1.00 93.62 384 GLY A CA 1
ATOM 3005 C C . GLY A 1 384 ? 12.227 -8.203 -1.797 1.00 93.62 384 GLY A C 1
ATOM 3006 O O . GLY A 1 384 ? 12.452 -7.492 -2.783 1.00 93.62 384 GLY A O 1
ATOM 3007 N N . MET A 1 385 ? 12.703 -9.433 -1.683 1.00 94.44 385 MET A N 1
ATOM 3008 C CA . MET A 1 385 ? 13.504 -10.144 -2.664 1.00 94.44 385 MET A CA 1
ATOM 3009 C C . MET A 1 385 ? 12.683 -11.304 -3.216 1.00 94.44 385 MET A C 1
ATOM 3011 O O . MET A 1 385 ? 12.174 -12.131 -2.460 1.00 94.44 385 MET A O 1
ATOM 3015 N N . LEU A 1 386 ? 12.556 -11.364 -4.540 1.00 96.56 386 LEU A N 1
ATOM 3016 C CA . LEU A 1 386 ? 11.782 -12.388 -5.232 1.00 96.56 386 LEU A CA 1
ATOM 3017 C C . LEU A 1 386 ? 12.718 -13.345 -5.959 1.00 96.56 386 LEU A C 1
ATOM 3019 O O . LEU A 1 386 ? 13.420 -12.941 -6.884 1.00 96.56 386 LEU A O 1
ATOM 3023 N N . LEU A 1 387 ? 12.684 -14.624 -5.596 1.00 94.56 387 LEU A N 1
ATOM 3024 C CA . LEU A 1 387 ? 13.414 -15.652 -6.331 1.00 94.56 387 LEU A CA 1
ATOM 3025 C C . LEU A 1 387 ? 12.677 -15.990 -7.628 1.00 94.56 387 LEU A C 1
ATOM 3027 O O . LEU A 1 387 ? 11.500 -16.354 -7.628 1.00 94.56 387 LEU A O 1
ATOM 3031 N N . THR A 1 388 ? 13.387 -15.880 -8.745 1.00 94.44 388 THR A N 1
ATOM 3032 C CA . THR A 1 388 ? 12.861 -16.052 -10.099 1.00 94.44 388 THR A CA 1
ATOM 3033 C C . THR A 1 388 ? 13.618 -17.115 -10.877 1.00 94.44 388 THR A C 1
ATOM 3035 O O . THR A 1 388 ? 14.776 -17.427 -10.596 1.00 94.44 388 THR A O 1
ATOM 3038 N N . MET A 1 389 ? 12.937 -17.683 -11.877 1.00 90.50 389 MET A N 1
ATOM 3039 C CA . MET A 1 389 ? 13.439 -18.766 -12.727 1.00 90.50 389 MET A CA 1
ATOM 3040 C C . MET A 1 389 ? 14.036 -19.941 -11.936 1.00 90.50 389 MET A C 1
ATOM 3042 O O . MET A 1 389 ? 14.981 -20.586 -12.402 1.00 90.50 389 MET A O 1
ATOM 3046 N N . SER A 1 390 ? 13.486 -20.220 -10.750 1.00 87.31 390 SER A N 1
ATOM 3047 C CA . SER A 1 390 ? 13.990 -21.269 -9.864 1.00 87.31 390 SER A CA 1
ATOM 3048 C C . SER A 1 390 ? 13.835 -22.645 -10.517 1.00 87.31 390 SER A C 1
ATOM 3050 O O . SER A 1 390 ? 12.773 -22.971 -11.063 1.00 87.31 390 SER A O 1
ATOM 3052 N N . ASP A 1 391 ? 14.901 -23.449 -10.464 1.00 85.56 391 ASP A N 1
ATOM 3053 C CA . ASP A 1 391 ? 14.882 -24.868 -10.821 1.00 85.56 391 ASP A CA 1
ATOM 3054 C C . ASP A 1 391 ? 15.254 -25.691 -9.587 1.00 85.56 391 ASP A C 1
ATOM 3056 O O . ASP A 1 391 ? 16.422 -25.801 -9.210 1.00 85.56 391 ASP A O 1
ATOM 3060 N N . ARG A 1 392 ? 14.243 -26.319 -8.979 1.00 79.44 392 ARG A N 1
ATOM 3061 C CA . ARG A 1 392 ? 14.404 -27.150 -7.780 1.00 79.44 392 ARG A CA 1
ATOM 3062 C C . ARG A 1 392 ? 15.302 -28.367 -7.995 1.00 79.44 392 ARG A C 1
ATOM 3064 O O . ARG A 1 392 ? 15.715 -28.966 -7.012 1.00 79.44 392 ARG A O 1
ATOM 3071 N N . ARG A 1 393 ? 15.608 -28.760 -9.235 1.00 84.50 393 ARG A N 1
ATOM 3072 C CA . ARG A 1 393 ? 16.531 -29.874 -9.516 1.00 84.50 393 ARG A CA 1
ATOM 3073 C C . ARG A 1 393 ? 17.994 -29.442 -9.440 1.00 84.50 393 ARG A C 1
ATOM 3075 O O . ARG A 1 393 ? 18.875 -30.293 -9.346 1.00 84.50 393 ARG A O 1
ATOM 3082 N N . ASN A 1 394 ? 18.265 -28.138 -9.480 1.00 83.94 394 ASN A N 1
ATOM 3083 C CA . ASN A 1 394 ? 19.615 -27.604 -9.436 1.00 83.94 394 ASN A CA 1
ATOM 3084 C C . ASN A 1 394 ? 20.054 -27.356 -7.983 1.00 83.94 394 ASN A C 1
ATOM 3086 O O . ASN A 1 394 ? 19.534 -26.470 -7.307 1.00 83.94 394 ASN A O 1
ATOM 3090 N N . ARG A 1 395 ? 21.059 -28.110 -7.520 1.00 85.06 395 ARG A N 1
ATOM 3091 C CA . ARG A 1 395 ? 21.622 -27.972 -6.165 1.00 85.06 395 ARG A CA 1
ATOM 3092 C C . ARG A 1 395 ? 22.178 -26.574 -5.887 1.00 85.06 395 ARG A C 1
ATOM 3094 O O . ARG A 1 395 ? 21.978 -26.072 -4.788 1.00 85.06 395 ARG A O 1
ATOM 3101 N N . LEU A 1 396 ? 22.812 -25.930 -6.871 1.00 83.69 396 LEU A N 1
ATOM 3102 C CA . LEU A 1 396 ? 23.336 -24.569 -6.707 1.00 83.69 396 LEU A CA 1
ATOM 3103 C C . LEU A 1 396 ? 22.198 -23.574 -6.444 1.00 83.69 396 LEU A C 1
ATOM 3105 O O . LEU A 1 396 ? 22.310 -22.725 -5.567 1.00 83.69 396 LEU A O 1
ATOM 3109 N N . SER A 1 397 ? 21.074 -23.726 -7.151 1.00 83.62 397 SER A N 1
ATOM 3110 C CA . SER A 1 397 ? 19.889 -22.882 -6.958 1.00 83.62 397 SER A CA 1
ATOM 3111 C C . SER A 1 397 ? 19.335 -22.999 -5.535 1.00 83.62 397 SER A C 1
ATOM 3113 O O . SER A 1 397 ? 18.935 -21.993 -4.958 1.00 83.62 397 SER A O 1
ATOM 3115 N N . GLN A 1 398 ? 19.327 -24.213 -4.971 1.00 86.19 398 GLN A N 1
ATOM 3116 C CA . GLN A 1 398 ? 18.874 -24.464 -3.599 1.00 86.19 398 GLN A CA 1
ATOM 3117 C C . GLN A 1 398 ? 19.833 -23.876 -2.557 1.00 86.19 398 GLN A C 1
ATOM 3119 O O . GLN A 1 398 ? 19.388 -23.304 -1.567 1.00 86.19 398 GLN A O 1
ATOM 3124 N N . GLN A 1 399 ? 21.145 -23.997 -2.782 1.00 86.50 399 GLN A N 1
ATOM 3125 C CA . GLN A 1 399 ? 22.161 -23.433 -1.890 1.00 86.50 399 GLN A CA 1
ATOM 3126 C C . GLN A 1 399 ? 22.078 -21.905 -1.843 1.00 86.50 399 GLN A C 1
ATOM 3128 O O . GLN A 1 399 ? 22.012 -21.338 -0.757 1.00 86.50 399 GLN A O 1
ATOM 3133 N N . VAL A 1 400 ? 21.997 -21.252 -3.008 1.00 86.06 400 VAL A N 1
ATOM 3134 C CA . VAL A 1 400 ? 21.863 -19.789 -3.102 1.00 86.06 400 VAL A CA 1
ATOM 3135 C C . VAL A 1 400 ? 20.557 -19.308 -2.464 1.00 86.06 400 VAL A C 1
ATOM 3137 O O . VAL A 1 400 ? 20.553 -18.299 -1.767 1.00 86.06 400 VAL A O 1
ATOM 3140 N N . GLU A 1 401 ? 19.446 -20.028 -2.658 1.00 88.62 401 GLU A N 1
ATOM 3141 C CA . GLU A 1 401 ? 18.182 -19.719 -1.977 1.00 88.62 401 GLU A CA 1
ATOM 3142 C C . GLU A 1 401 ? 18.313 -19.817 -0.451 1.00 88.62 401 GLU A C 1
ATOM 3144 O O . GLU A 1 401 ? 17.893 -18.900 0.254 1.00 88.62 401 GLU A O 1
ATOM 3149 N N . SER A 1 402 ? 18.915 -20.895 0.059 1.00 89.06 402 SER A N 1
ATOM 3150 C CA . SER A 1 402 ? 19.118 -21.084 1.498 1.00 89.06 402 SER A CA 1
ATOM 3151 C C . SER A 1 402 ? 19.970 -19.968 2.097 1.00 89.06 402 SER A C 1
ATOM 3153 O O . SER A 1 402 ? 19.609 -19.424 3.135 1.00 89.06 402 SER A O 1
ATOM 3155 N N . GLU A 1 403 ? 21.062 -19.592 1.432 1.00 88.81 403 GLU A N 1
ATOM 3156 C CA . GLU A 1 403 ? 21.950 -18.517 1.883 1.00 88.81 403 GLU A CA 1
ATOM 3157 C C . GLU A 1 403 ? 21.239 -17.154 1.882 1.00 88.81 403 GLU A C 1
ATOM 3159 O O . GLU A 1 403 ? 21.379 -16.369 2.822 1.00 88.81 403 GLU A O 1
ATOM 3164 N N . LEU A 1 404 ? 20.422 -16.875 0.859 1.00 88.94 404 LEU A N 1
ATOM 3165 C CA . LEU A 1 404 ? 19.607 -15.661 0.809 1.00 88.94 404 LEU A CA 1
ATOM 3166 C C . LEU A 1 404 ? 18.600 -15.612 1.963 1.00 88.94 404 LEU A C 1
ATOM 3168 O O . LEU A 1 404 ? 18.486 -14.578 2.620 1.00 88.94 404 LEU A O 1
ATOM 3172 N N . ARG A 1 405 ? 17.897 -16.716 2.239 1.00 90.06 405 ARG A N 1
ATOM 3173 C CA . ARG A 1 405 ? 16.934 -16.788 3.349 1.00 90.06 405 ARG A CA 1
ATOM 3174 C C . ARG A 1 405 ? 17.620 -16.688 4.711 1.00 90.06 405 ARG A C 1
ATOM 3176 O O . ARG A 1 405 ? 17.124 -15.975 5.574 1.00 90.06 405 ARG A O 1
ATOM 3183 N N . GLU A 1 406 ? 18.774 -17.327 4.895 1.00 89.44 406 GLU A N 1
ATOM 3184 C CA . GLU A 1 406 ? 19.558 -17.231 6.133 1.00 89.44 406 GLU A CA 1
ATOM 3185 C C . GLU A 1 406 ? 20.029 -15.794 6.395 1.00 89.44 406 GLU A C 1
ATOM 3187 O O . GLU A 1 406 ? 19.932 -15.294 7.514 1.00 89.44 406 GLU A O 1
ATOM 3192 N N . LYS A 1 407 ? 20.501 -15.103 5.351 1.00 86.19 407 LYS A N 1
ATOM 3193 C CA . LYS A 1 407 ? 21.071 -13.758 5.476 1.00 86.19 407 LYS A CA 1
ATOM 3194 C C . LYS A 1 407 ? 20.027 -12.644 5.555 1.00 86.19 407 LYS A C 1
ATOM 3196 O O . LYS A 1 407 ? 20.261 -11.650 6.240 1.00 86.19 407 LYS A O 1
ATOM 3201 N N . PHE A 1 408 ? 18.920 -12.764 4.822 1.00 83.31 408 PHE A N 1
ATOM 3202 C CA . PHE A 1 408 ? 17.939 -11.684 4.651 1.00 83.31 408 PHE A CA 1
ATOM 3203 C C . PHE A 1 408 ? 16.571 -11.972 5.288 1.00 83.31 408 PHE A C 1
ATOM 3205 O O . PHE A 1 408 ? 15.767 -11.046 5.401 1.00 83.31 408 PHE A O 1
ATOM 3212 N N . GLY A 1 409 ? 16.323 -13.203 5.750 1.00 88.88 409 GLY A N 1
ATOM 3213 C CA . GLY A 1 409 ? 15.134 -13.582 6.514 1.00 88.88 409 GLY A CA 1
ATOM 3214 C C . GLY A 1 409 ? 13.832 -13.168 5.832 1.00 88.88 409 GLY A C 1
ATOM 3215 O O . GLY A 1 409 ? 13.631 -13.435 4.648 1.00 88.88 409 GLY A O 1
ATOM 3216 N N . ASP A 1 410 ? 12.995 -12.447 6.579 1.00 83.31 410 ASP A N 1
ATOM 3217 C CA . ASP A 1 410 ? 11.663 -11.982 6.165 1.00 83.31 410 ASP A CA 1
ATOM 3218 C C . ASP A 1 410 ? 11.663 -11.043 4.942 1.00 83.31 410 ASP A C 1
ATOM 3220 O O . ASP A 1 410 ? 10.603 -10.737 4.400 1.00 83.31 410 ASP A O 1
ATOM 3224 N N . LEU A 1 411 ? 12.829 -10.557 4.493 1.00 86.50 411 LEU A N 1
ATOM 3225 C CA . LEU A 1 411 ? 12.926 -9.798 3.244 1.00 86.50 411 LEU A CA 1
ATOM 3226 C C . LEU A 1 411 ? 12.834 -10.692 2.004 1.00 86.50 411 LEU A C 1
ATOM 3228 O O . LEU A 1 411 ? 12.633 -10.159 0.919 1.00 86.50 411 LEU A O 1
ATOM 3232 N N . VAL A 1 412 ? 13.008 -12.010 2.114 1.00 92.56 412 VAL A N 1
ATOM 3233 C CA . VAL A 1 412 ? 12.869 -12.940 0.984 1.00 92.56 412 VAL A CA 1
ATOM 3234 C C . VAL A 1 412 ? 11.454 -13.502 0.976 1.00 92.56 412 VAL A C 1
ATOM 3236 O O . VAL A 1 412 ? 11.041 -14.136 1.941 1.00 92.56 412 VAL A O 1
ATOM 3239 N N . TYR A 1 413 ? 10.723 -13.316 -0.124 1.00 94.56 413 TYR A N 1
ATOM 3240 C CA . TYR A 1 413 ? 9.366 -13.853 -0.232 1.00 94.56 413 TYR A CA 1
ATOM 3241 C C . TYR A 1 413 ? 9.348 -15.384 -0.159 1.00 94.56 413 TYR A C 1
ATOM 3243 O O . TYR A 1 413 ? 10.243 -16.081 -0.653 1.00 94.56 413 TYR A O 1
ATOM 3251 N N . GLU A 1 414 ? 8.293 -15.926 0.438 1.00 93.19 414 GLU A N 1
ATOM 3252 C CA . GLU A 1 414 ? 7.992 -17.356 0.403 1.00 93.19 414 GLU A CA 1
ATOM 3253 C C . GLU A 1 414 ? 7.616 -17.787 -1.017 1.00 93.19 414 GLU A C 1
ATOM 3255 O O . GLU A 1 414 ? 7.996 -18.868 -1.475 1.00 93.19 414 GLU A O 1
ATOM 3260 N N . SER A 1 415 ? 6.927 -16.916 -1.758 1.00 94.94 415 SER A N 1
ATOM 3261 C CA . SER A 1 415 ? 6.622 -17.142 -3.167 1.00 94.94 415 SER A CA 1
ATOM 3262 C C . SER A 1 415 ? 7.891 -17.171 -4.021 1.00 94.94 415 SER A C 1
ATOM 3264 O O . SER A 1 415 ? 8.706 -16.249 -4.020 1.00 94.94 415 SER A O 1
ATOM 3266 N N . VAL A 1 416 ? 8.019 -18.225 -4.828 1.00 94.50 416 VAL A N 1
ATOM 3267 C CA . VAL A 1 416 ? 9.108 -18.410 -5.794 1.00 94.50 416 VAL A CA 1
ATOM 3268 C C . VAL A 1 416 ? 8.519 -18.542 -7.194 1.00 94.50 416 VAL A C 1
ATOM 3270 O O . VAL A 1 416 ? 7.558 -19.291 -7.405 1.00 94.50 416 VAL A O 1
ATOM 3273 N N . ILE A 1 417 ? 9.111 -17.850 -8.171 1.00 96.12 417 ILE A N 1
ATOM 3274 C CA . ILE A 1 417 ? 8.710 -17.955 -9.576 1.00 96.12 417 ILE A CA 1
ATOM 3275 C C . ILE A 1 417 ? 9.538 -19.063 -10.248 1.00 96.12 417 ILE A C 1
ATOM 3277 O O . ILE A 1 417 ? 10.755 -18.907 -10.412 1.00 96.12 417 ILE A O 1
ATOM 3281 N N . PRO A 1 418 ? 8.926 -20.193 -10.647 1.00 93.00 418 PRO A N 1
ATOM 3282 C CA . PRO A 1 418 ? 9.650 -21.287 -11.280 1.00 93.00 418 PRO A CA 1
ATOM 3283 C C . PRO A 1 418 ? 10.055 -20.928 -12.710 1.00 93.00 418 PRO A C 1
ATOM 3285 O O . PRO A 1 418 ? 9.415 -20.107 -13.374 1.00 93.00 418 PRO A O 1
ATOM 3288 N N . ARG A 1 419 ? 11.080 -21.606 -13.237 1.00 91.50 419 ARG A N 1
ATOM 3289 C CA . ARG A 1 419 ? 11.352 -21.565 -14.679 1.00 91.50 419 ARG A CA 1
ATOM 3290 C C . ARG A 1 419 ? 10.156 -22.157 -15.431 1.00 91.50 419 ARG A C 1
ATOM 3292 O O . ARG A 1 419 ? 9.834 -23.331 -15.268 1.00 91.50 419 ARG A O 1
ATOM 3299 N N . ASN A 1 420 ? 9.496 -21.342 -16.250 1.00 92.56 420 ASN A N 1
ATOM 3300 C CA . ASN A 1 420 ? 8.272 -21.726 -16.943 1.00 92.56 420 ASN A CA 1
ATOM 3301 C C . ASN A 1 420 ? 8.248 -21.145 -18.365 1.00 92.56 420 ASN A C 1
ATOM 3303 O O . ASN A 1 420 ? 8.399 -19.939 -18.539 1.00 92.56 420 ASN A O 1
ATOM 3307 N N . VAL A 1 421 ? 8.032 -22.001 -19.369 1.00 93.00 421 VAL A N 1
ATOM 3308 C CA . VAL A 1 421 ? 8.024 -21.616 -20.793 1.00 93.00 421 VAL A CA 1
ATOM 3309 C C . VAL A 1 421 ? 6.914 -20.609 -21.108 1.00 93.00 421 VAL A C 1
ATOM 3311 O O . VAL A 1 421 ? 7.134 -19.687 -21.887 1.00 93.00 421 VAL A O 1
ATOM 3314 N N . LYS A 1 422 ? 5.754 -20.712 -20.447 1.00 94.81 422 LYS A N 1
ATOM 3315 C CA . LYS A 1 422 ? 4.613 -19.811 -20.657 1.00 94.81 422 LYS A CA 1
ATOM 3316 C C . LYS A 1 422 ? 4.909 -18.372 -20.237 1.00 94.81 422 LYS A C 1
ATOM 3318 O O . LYS A 1 422 ? 4.407 -17.456 -20.875 1.00 94.81 422 LYS A O 1
ATOM 3323 N N . LEU A 1 423 ? 5.779 -18.157 -19.242 1.00 92.94 423 LEU A N 1
ATOM 3324 C CA . LEU A 1 423 ? 6.238 -16.808 -18.872 1.00 92.94 423 LEU A CA 1
ATOM 3325 C C . LEU A 1 423 ? 7.062 -16.145 -19.986 1.00 92.94 423 LEU A C 1
ATOM 3327 O O . LEU A 1 423 ? 7.049 -14.923 -20.106 1.00 92.94 423 LEU A O 1
ATOM 3331 N N . SER A 1 424 ? 7.785 -16.939 -20.779 1.00 90.69 424 SER A N 1
ATOM 3332 C CA . SER A 1 424 ? 8.592 -16.461 -21.908 1.00 90.69 424 SER A CA 1
ATOM 3333 C C . SER A 1 424 ? 7.790 -16.355 -23.207 1.00 90.69 424 SER A C 1
ATOM 3335 O O . SER A 1 424 ? 8.095 -15.503 -24.032 1.00 90.69 424 SER A O 1
ATOM 3337 N N . GLU A 1 425 ? 6.777 -17.204 -23.386 1.00 92.69 425 GLU A N 1
ATOM 3338 C CA . GLU A 1 425 ? 5.902 -17.223 -24.563 1.00 92.69 425 GLU A CA 1
ATOM 3339 C C . GLU A 1 425 ? 4.864 -16.093 -24.525 1.00 92.69 425 GLU A C 1
ATOM 3341 O O . GLU A 1 425 ? 4.667 -15.415 -25.522 1.00 92.69 425 GLU A O 1
ATOM 3346 N N . ALA A 1 426 ? 4.235 -15.831 -23.377 1.00 94.19 426 ALA A N 1
ATOM 3347 C CA . ALA A 1 426 ? 3.112 -14.894 -23.294 1.00 94.19 426 ALA A CA 1
ATOM 3348 C C . ALA A 1 426 ? 3.398 -13.479 -23.865 1.00 94.19 426 ALA A C 1
ATOM 3350 O O . ALA A 1 426 ? 2.569 -12.983 -24.637 1.00 94.19 426 ALA A O 1
ATOM 3351 N N . PRO A 1 427 ? 4.571 -12.847 -23.617 1.00 90.25 427 PRO A N 1
ATOM 3352 C CA . PRO A 1 427 ? 4.882 -11.535 -24.187 1.00 90.25 427 PRO A CA 1
ATOM 3353 C C . PRO A 1 427 ? 4.904 -11.492 -25.722 1.00 90.25 427 PRO A C 1
ATOM 3355 O O . PRO A 1 427 ? 4.579 -10.451 -26.288 1.00 90.25 427 PRO A O 1
ATOM 3358 N N . SER A 1 428 ? 5.238 -12.592 -26.415 1.00 91.75 428 SER A N 1
ATOM 3359 C CA . SER A 1 428 ? 5.211 -12.626 -27.890 1.00 91.75 428 SER A CA 1
ATOM 3360 C C . SER A 1 428 ? 3.787 -12.581 -28.457 1.00 91.75 428 SER A C 1
ATOM 3362 O O . SER A 1 428 ? 3.595 -12.241 -29.621 1.00 91.75 428 SER A O 1
ATOM 3364 N N . HIS A 1 429 ? 2.787 -12.866 -27.618 1.00 93.31 429 HIS A N 1
ATOM 3365 C CA . HIS A 1 429 ? 1.366 -12.717 -27.915 1.00 93.31 429 HIS A CA 1
ATOM 3366 C C . HIS A 1 429 ? 0.782 -11.393 -27.400 1.00 93.31 429 HIS A C 1
ATOM 3368 O O . HIS A 1 429 ? -0.437 -11.224 -27.432 1.00 93.31 429 HIS A O 1
ATOM 3374 N N . GLY A 1 430 ? 1.619 -10.480 -26.891 1.00 93.12 430 GLY A N 1
ATOM 3375 C CA . GLY A 1 430 ? 1.177 -9.206 -26.322 1.00 93.12 430 GLY A CA 1
ATOM 3376 C C . GLY A 1 430 ? 0.319 -9.363 -25.067 1.00 93.12 430 GLY A C 1
ATOM 3377 O O . GLY A 1 430 ? -0.524 -8.514 -24.796 1.00 93.12 430 GLY A O 1
ATOM 3378 N N . LYS A 1 431 ? 0.473 -10.471 -24.329 1.00 94.19 431 LYS A N 1
ATOM 3379 C CA . LYS A 1 431 ? -0.329 -10.764 -23.138 1.00 94.19 431 LYS A CA 1
ATOM 3380 C C . LYS A 1 431 ? 0.562 -11.138 -21.955 1.00 94.19 431 LYS A C 1
ATOM 3382 O O . LYS A 1 431 ? 1.501 -11.916 -22.115 1.00 94.19 431 LYS A O 1
ATOM 3387 N N . PRO A 1 432 ? 0.234 -10.693 -20.735 1.00 96.44 432 PRO A N 1
ATOM 3388 C CA . PRO A 1 432 ? 0.825 -11.246 -19.525 1.00 96.44 432 PRO A CA 1
ATOM 3389 C C . PRO A 1 432 ? 0.468 -12.726 -19.374 1.00 96.44 432 PRO A C 1
ATOM 3391 O O . PRO A 1 432 ? -0.634 -13.158 -19.724 1.00 96.44 432 PRO A O 1
ATOM 3394 N N . ALA A 1 433 ? 1.377 -13.510 -18.797 1.00 96.00 433 ALA A N 1
ATOM 3395 C CA . ALA A 1 433 ? 1.182 -14.944 -18.607 1.00 96.00 433 ALA A CA 1
ATOM 3396 C C . ALA A 1 433 ? -0.034 -15.255 -17.729 1.00 96.00 433 ALA A C 1
ATOM 3398 O O . ALA A 1 433 ? -0.761 -16.203 -18.018 1.00 96.00 433 ALA A O 1
ATOM 3399 N N . VAL A 1 434 ? -0.290 -14.406 -16.724 1.00 94.88 434 VAL A N 1
ATOM 3400 C CA . VAL A 1 434 ? -1.450 -14.509 -15.822 1.00 94.88 434 VAL A CA 1
ATOM 3401 C C . VAL A 1 434 ? -2.774 -14.598 -16.587 1.00 94.88 434 VAL A C 1
ATOM 3403 O O . VAL A 1 434 ? -3.677 -15.287 -16.128 1.00 94.88 434 VAL A O 1
ATOM 3406 N N . ILE A 1 435 ? -2.876 -13.974 -17.764 1.00 93.88 435 ILE A N 1
ATOM 3407 C CA . ILE A 1 435 ? -4.074 -14.019 -18.619 1.00 93.88 435 ILE A CA 1
ATOM 3408 C C . ILE A 1 435 ? -3.910 -15.013 -19.769 1.00 93.88 435 ILE A C 1
ATOM 3410 O O . ILE A 1 435 ? -4.865 -15.696 -20.130 1.00 93.88 435 ILE A O 1
ATOM 3414 N N . TYR A 1 436 ? -2.710 -15.106 -20.344 1.00 94.75 436 TYR A N 1
ATOM 3415 C CA . TYR A 1 436 ? -2.415 -16.016 -21.450 1.00 94.75 436 TYR A CA 1
ATOM 3416 C C . TYR A 1 436 ? -2.629 -17.490 -21.068 1.00 94.75 436 TYR A C 1
ATOM 3418 O O . TYR A 1 436 ? -3.219 -18.249 -21.834 1.00 94.75 436 TYR A O 1
ATOM 3426 N N . ASP A 1 437 ? -2.185 -17.887 -19.874 1.00 94.81 437 ASP A N 1
ATOM 3427 C CA . ASP A 1 437 ? -2.422 -19.211 -19.302 1.00 94.81 437 ASP A CA 1
ATOM 3428 C C . ASP A 1 437 ? -2.551 -19.103 -17.776 1.00 94.81 437 ASP A C 1
ATOM 3430 O O . ASP A 1 437 ? -1.569 -19.163 -17.028 1.00 94.81 437 ASP A O 1
ATOM 3434 N N . THR A 1 438 ? -3.792 -18.961 -17.307 1.00 92.50 438 THR A N 1
ATOM 3435 C CA . THR A 1 438 ? -4.139 -18.824 -15.882 1.00 92.50 438 THR A CA 1
ATOM 3436 C C . THR A 1 438 ? -3.775 -20.054 -15.047 1.00 92.50 438 THR A C 1
ATOM 3438 O O . THR A 1 438 ? -3.658 -19.951 -13.826 1.00 92.50 438 THR A O 1
ATOM 3441 N N . LYS A 1 439 ? -3.596 -21.224 -15.677 1.00 93.56 439 LYS A N 1
ATOM 3442 C CA . LYS A 1 439 ? -3.349 -22.500 -14.989 1.00 93.56 439 LYS A CA 1
ATOM 3443 C C . LYS A 1 439 ? -1.871 -22.857 -14.914 1.00 93.56 439 LYS A C 1
ATOM 3445 O O . LYS A 1 439 ? -1.513 -23.786 -14.187 1.00 93.56 439 LYS A O 1
ATOM 3450 N N . CYS A 1 440 ? -1.004 -22.166 -15.651 1.00 95.62 440 CYS A N 1
ATOM 3451 C CA . CYS A 1 440 ? 0.418 -22.464 -15.596 1.00 95.62 440 CYS A CA 1
ATOM 3452 C C . CYS A 1 440 ? 1.013 -22.077 -14.233 1.00 95.62 440 CYS A C 1
ATOM 3454 O O . CYS A 1 440 ? 0.612 -21.102 -13.595 1.00 95.62 440 CYS A O 1
ATOM 3456 N N . MET A 1 441 ? 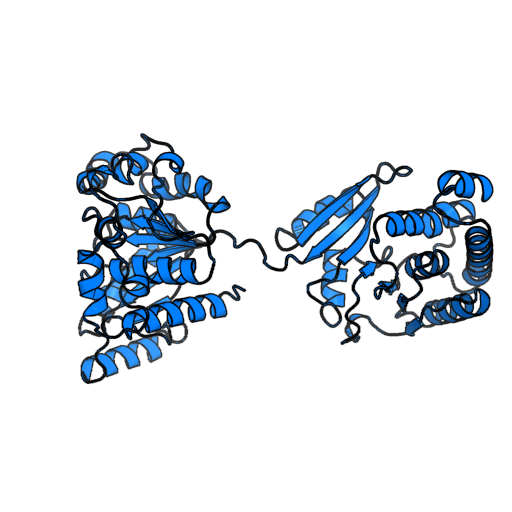2.029 -22.827 -13.799 1.00 94.81 441 MET A N 1
ATOM 3457 C CA . MET A 1 441 ? 2.675 -22.596 -12.501 1.00 94.81 441 MET A CA 1
ATOM 3458 C C . MET A 1 441 ? 3.238 -21.177 -12.346 1.00 94.81 441 MET A C 1
ATOM 3460 O O . MET A 1 441 ? 3.223 -20.650 -11.243 1.00 94.81 441 MET A O 1
ATOM 3464 N N . GLY A 1 442 ? 3.710 -20.547 -13.430 1.00 95.25 442 GLY A N 1
ATOM 3465 C CA . GLY A 1 442 ? 4.207 -19.168 -13.383 1.00 95.25 442 GLY A CA 1
ATOM 3466 C C . GLY A 1 442 ? 3.113 -18.164 -13.012 1.00 95.25 442 GLY A C 1
ATOM 3467 O O . GLY A 1 442 ? 3.321 -17.333 -12.131 1.00 95.25 442 GLY A O 1
ATOM 3468 N N . SER A 1 443 ? 1.936 -18.282 -13.630 1.00 95.88 443 SER A N 1
ATOM 3469 C CA . SER A 1 443 ? 0.767 -17.445 -13.337 1.00 95.88 443 SER A CA 1
ATOM 3470 C C . SER A 1 443 ? 0.295 -17.616 -11.899 1.00 95.88 443 SER A C 1
ATOM 3472 O O . SER A 1 443 ? 0.107 -16.629 -11.189 1.00 95.88 443 SER A O 1
ATOM 3474 N N . ILE A 1 444 ? 0.183 -18.867 -11.443 1.00 96.31 444 ILE A N 1
ATOM 3475 C CA . ILE A 1 444 ? -0.199 -19.185 -10.063 1.00 96.31 444 ILE A CA 1
ATOM 3476 C C . ILE A 1 444 ? 0.805 -18.570 -9.079 1.00 96.31 444 ILE A C 1
ATOM 3478 O O . ILE A 1 444 ? 0.391 -17.911 -8.129 1.00 96.31 444 ILE A O 1
ATOM 3482 N N . SER A 1 445 ? 2.112 -18.704 -9.331 1.00 97.31 445 SER A N 1
ATOM 3483 C CA . SER A 1 445 ? 3.154 -18.115 -8.482 1.00 97.31 445 SER A CA 1
ATOM 3484 C C . SER A 1 445 ? 3.058 -16.588 -8.377 1.00 97.31 445 SER A C 1
ATOM 3486 O O . SER A 1 445 ? 3.271 -16.052 -7.293 1.00 97.31 445 SER A O 1
ATOM 3488 N N . TYR A 1 446 ? 2.714 -15.872 -9.455 1.00 97.81 446 TYR A N 1
ATOM 3489 C CA . TYR A 1 446 ? 2.531 -14.414 -9.395 1.00 97.81 446 TYR A CA 1
ATOM 3490 C C . TYR A 1 446 ? 1.260 -13.997 -8.644 1.00 97.81 446 TYR A C 1
ATOM 3492 O O . TYR A 1 446 ? 1.290 -13.006 -7.917 1.00 97.81 446 TYR A O 1
ATOM 3500 N N . ILE A 1 447 ? 0.171 -14.765 -8.752 1.00 95.81 447 ILE A N 1
ATOM 3501 C CA . ILE A 1 447 ? -1.041 -14.542 -7.946 1.00 95.81 447 ILE A CA 1
ATOM 3502 C C . ILE A 1 447 ? -0.745 -14.779 -6.459 1.00 95.81 447 ILE A C 1
ATOM 3504 O O . ILE A 1 447 ? -1.136 -13.970 -5.618 1.00 95.81 447 ILE A O 1
ATOM 3508 N N . MET A 1 448 ? -0.013 -15.847 -6.127 1.00 95.94 448 MET A N 1
ATOM 3509 C CA . MET A 1 448 ? 0.413 -16.126 -4.750 1.00 95.94 448 MET A CA 1
ATOM 3510 C C . MET A 1 448 ? 1.322 -15.020 -4.203 1.00 95.94 448 MET A C 1
ATOM 3512 O O . MET A 1 448 ? 1.111 -14.572 -3.079 1.00 95.94 448 MET A O 1
ATOM 3516 N N . LEU A 1 449 ? 2.259 -14.516 -5.014 1.00 96.75 449 LEU A N 1
ATOM 3517 C CA . LEU A 1 449 ? 3.101 -13.378 -4.642 1.00 96.75 449 LEU A CA 1
ATOM 3518 C C . LEU A 1 449 ? 2.264 -12.121 -4.361 1.00 96.75 449 LEU A C 1
ATOM 3520 O O . LEU A 1 449 ? 2.497 -11.444 -3.362 1.00 96.75 449 LEU A O 1
ATOM 3524 N N . ALA A 1 450 ? 1.274 -11.811 -5.202 1.00 95.44 450 ALA A N 1
ATOM 3525 C CA . ALA A 1 450 ? 0.382 -10.675 -4.972 1.00 95.44 450 ALA A CA 1
ATOM 3526 C C . ALA A 1 450 ? -0.379 -10.817 -3.640 1.00 95.44 450 ALA A C 1
ATOM 3528 O O . ALA A 1 450 ? -0.418 -9.875 -2.848 1.00 95.44 450 ALA A O 1
ATOM 3529 N N . GLN A 1 451 ? -0.911 -12.009 -3.344 1.00 92.06 451 GLN A N 1
ATOM 3530 C CA . GLN A 1 451 ? -1.581 -12.304 -2.071 1.00 92.06 451 GLN A CA 1
ATOM 3531 C C . GLN A 1 451 ? -0.640 -12.189 -0.863 1.00 92.06 451 GLN A C 1
ATOM 3533 O O . GLN A 1 451 ? -1.032 -11.669 0.183 1.00 92.06 451 GLN A O 1
ATOM 3538 N N . GLU A 1 452 ? 0.599 -12.659 -0.995 1.00 93.25 452 GLU A N 1
ATOM 3539 C CA . GLU A 1 452 ? 1.626 -12.551 0.040 1.00 93.25 452 GLU A CA 1
ATOM 3540 C C . GLU A 1 452 ? 1.949 -11.083 0.351 1.00 93.25 452 GLU A C 1
ATOM 3542 O O . GLU A 1 452 ? 1.892 -10.671 1.513 1.00 93.25 452 GLU A O 1
ATOM 3547 N N . ILE A 1 453 ? 2.182 -10.269 -0.685 1.00 91.19 453 ILE A N 1
ATOM 3548 C CA . ILE A 1 453 ? 2.406 -8.824 -0.555 1.00 91.19 453 ILE A CA 1
ATOM 3549 C C . ILE A 1 453 ? 1.190 -8.152 0.099 1.00 91.19 453 ILE A C 1
ATOM 3551 O O . ILE A 1 453 ? 1.351 -7.381 1.048 1.00 91.19 453 ILE A O 1
ATOM 3555 N N . MET A 1 454 ? -0.035 -8.473 -0.333 1.00 85.56 454 MET A N 1
ATOM 3556 C CA . MET A 1 454 ? -1.251 -7.940 0.292 1.00 85.56 454 MET A CA 1
ATOM 3557 C C . MET A 1 454 ? -1.315 -8.264 1.783 1.00 85.56 454 MET A C 1
ATOM 3559 O O . MET A 1 454 ? -1.578 -7.377 2.592 1.00 85.56 454 MET A O 1
ATOM 3563 N N . LYS A 1 455 ? -1.029 -9.511 2.167 1.00 82.38 455 LYS A N 1
ATOM 3564 C CA . LYS A 1 455 ? -1.063 -9.949 3.565 1.00 82.38 455 LYS A CA 1
ATOM 3565 C C . LYS A 1 455 ? -0.044 -9.201 4.425 1.00 82.38 455 LYS A C 1
ATOM 3567 O O . LYS A 1 455 ? -0.397 -8.759 5.519 1.00 82.38 455 LYS A O 1
ATOM 3572 N N . ILE A 1 456 ? 1.186 -9.032 3.935 1.00 77.25 456 ILE A N 1
ATOM 3573 C CA . ILE A 1 456 ? 2.257 -8.302 4.636 1.00 77.25 456 ILE A CA 1
ATOM 3574 C C . ILE A 1 456 ? 1.836 -6.853 4.899 1.00 77.25 456 ILE A C 1
ATOM 3576 O O . ILE A 1 456 ? 1.967 -6.354 6.018 1.00 77.25 456 ILE A O 1
ATOM 3580 N N . HIS A 1 457 ? 1.246 -6.201 3.897 1.00 69.50 457 HIS A N 1
ATOM 3581 C CA . HIS A 1 457 ? 0.787 -4.813 4.005 1.00 69.50 457 HIS A CA 1
ATOM 3582 C C . HIS A 1 457 ? -0.621 -4.667 4.588 1.00 69.50 457 HIS A C 1
ATOM 3584 O O . HIS A 1 457 ? -1.118 -3.547 4.695 1.00 69.50 457 HIS A O 1
ATOM 3590 N N . LYS A 1 458 ? -1.261 -5.775 4.991 1.00 62.06 458 LYS A N 1
ATOM 3591 C CA . LYS A 1 458 ? -2.653 -5.824 5.471 1.00 62.06 458 LYS A CA 1
ATOM 3592 C C . LYS A 1 458 ? -3.633 -5.153 4.499 1.00 62.06 458 LYS A C 1
ATOM 3594 O O . LYS A 1 458 ? -4.579 -4.491 4.922 1.00 62.06 458 LYS A O 1
ATOM 3599 N N . MET A 1 459 ? -3.380 -5.306 3.202 1.00 57.06 459 MET A N 1
ATOM 3600 C CA . MET A 1 459 ? -4.284 -4.868 2.147 1.00 57.06 459 MET A CA 1
ATOM 3601 C C . MET A 1 459 ? -5.486 -5.814 2.141 1.00 57.06 459 MET A C 1
ATOM 3603 O O . MET A 1 459 ? -5.307 -7.029 2.055 1.00 57.06 459 MET A O 1
ATOM 3607 N N . VAL A 1 460 ? -6.685 -5.249 2.294 1.00 46.06 460 VAL A N 1
ATOM 3608 C CA . VAL A 1 460 ? -7.960 -5.981 2.216 1.00 46.06 460 VAL A CA 1
ATOM 3609 C C . VAL A 1 460 ? -8.383 -6.131 0.763 1.00 46.06 460 VAL A C 1
ATOM 3611 O O . VAL A 1 460 ? -8.166 -5.170 -0.025 1.00 46.06 460 VAL A O 1
#

Solvent-accessible surface area (backbone atoms only — not comparable to full-atom values): 24123 Å² total; per-residue (Å²): 99,75,60,56,54,43,62,75,42,57,89,80,58,53,73,70,46,48,52,53,51,54,50,49,52,51,54,48,54,65,46,32,78,77,68,57,64,46,70,90,83,61,51,74,67,49,44,45,54,61,43,43,46,54,26,54,60,56,53,78,73,55,88,62,49,78,48,40,31,34,20,49,45,77,24,67,54,54,40,47,62,52,38,32,63,76,59,28,43,39,29,39,38,32,16,56,46,65,70,58,35,52,48,51,50,49,51,31,61,77,70,71,53,70,52,42,74,42,78,41,58,64,67,76,43,61,81,72,50,32,42,32,38,35,54,35,75,61,66,60,65,68,54,50,58,62,42,38,59,58,23,54,46,71,76,26,33,36,46,38,75,42,45,54,72,57,47,60,52,43,53,69,74,53,43,77,45,41,49,77,49,78,43,78,37,95,87,38,92,66,32,30,37,37,41,37,31,50,44,92,60,52,73,61,74,40,42,29,37,20,28,46,43,53,59,71,90,30,45,44,48,60,45,44,47,26,37,46,49,32,39,17,76,73,74,36,34,25,34,38,35,28,54,24,38,82,18,60,43,27,36,21,49,48,52,52,78,85,76,41,80,46,19,42,46,44,43,72,71,63,77,48,62,63,82,71,20,58,41,79,46,93,48,73,52,34,34,30,27,26,31,44,63,68,37,62,52,50,62,67,75,39,67,85,46,82,67,59,52,43,48,54,41,63,54,53,60,74,52,42,82,75,25,41,37,35,39,33,27,37,37,41,59,87,46,62,60,38,47,14,43,52,38,44,20,50,23,33,36,30,45,36,36,53,49,95,64,41,65,62,45,46,52,55,45,53,51,52,51,51,54,38,26,76,74,64,22,73,74,46,43,79,66,30,33,35,47,23,61,45,49,94,87,39,66,65,30,52,52,48,48,50,53,48,41,73,74,50,41,89,41,42,52,89,47,56,32,48,64,44,70,56,64,69,49,20,38,82,72,25,27,35,27,47,74,68,40,60,82,41,70,44,23,46,27,31,41,50,38,42,54,50,53,28,58,76,70,66,56,128

Radius of gyration: 30.37 Å; Cα contacts (8 Å, |Δi|>4): 883; chains: 1; bounding box: 74×58×79 Å

Sequence (460 aa):
MAEDVFEIINGNVSRETFSVLQEFVKVLLRWNKRINLVSKRLNEIELWKEHVLDSILISLYIKDRDRLLMDIGSGAGFPGIVLSIIGHTNAVLVEINSKKAAFLNIAIAELGLKAKVENSDIKLLKGYNPFYITSRAVAPISQIIKMTQGCTIPETEFIFHVGEKDLIHERKVLGESFELQEWQNPYKDRCKIVSIKKLKTVPFKSKIIGIANQKGGVGKTTTAINLATAFSVIGKEVLLLDLDPQGNASTGVGISPESRKNNIYNLMREEININHTVVPTEIPSFDIIPSTIDLVAVEVELINKFGKEFILKRKIKELKKNYDLIFIDCGPSLGLLTINALASADSVLIPLQSEFFALEGLAHLLNTIALIKQSLNPSIVIEGMLLTMSDRRNRLSQQVESELREKFGDLVYESVIPRNVKLSEAPSHGKPAVIYDTKCMGSISYIMLAQEIMKIHKMV

InterPro domains:
  IPR003682 rRNA small subunit methyltransferase G [MF_00074] (10-196)
  IPR003682 rRNA small subunit methyltransferase G [PF02527] (20-167)
  IPR003682 rRNA small subunit methyltransferase G [TIGR00138] (22-177)
  IPR025669 AAA domain [PF13614] (206-381)
  IPR027417 P-loop containing nucleoside triphosphate hydrolase [G3DSA:3.40.50.300] (200-455)
  IPR027417 P-loop containing nucleoside triphosphate hydrolase [SSF52540] (206-457)
  IPR029063 S-adenosyl-L-methionine-dependent methyltransferase superfamily [G3DSA:3.40.50.150] (3-199)
  IPR029063 S-adenosyl-L-methionine-dependent methyltransferase superfamily [SSF53335] (10-165)
  IPR050678 DNA Partitioning ATPase [PTHR13696] (203-455)

Mean predicted aligned error: 14.52 Å

Secondary structure (DSSP, 8-state):
-HHHHHHHHBTTB-HHHHHHHHHHHHHHHHHHHHH-SS-TT--HHHIIIIIIIHHHHHHTS-S-TTSPEEEEESSS--HHHHHHHTT--SEEEEES-HHHHHHHHHHHHHTT---EEE-S-GGG--S---SEEEESSSS-HHHHHHHTTTT--TTPEEEEEEEHHHHHHHHHHHGGGEEEEEEE-TT-TTEEEEEEEE-SSPPP--EEEEE--SSTTSSHHHHHHHHHHHHHHTT--EEEEEESTT-HHHHHTT--GGG-SS-HHHHHTT-S-GGGT-EE-SSTTEEEE---GGGGGHHHHTTT-TTGGGHHHHHGGGGGGT-SEEEEEE-S--SHHHHHHHHH-SEEEEEEE-STTHHHHHHHHHHHHHHHHHHT-TT-EEEEEEEEEE-TT-HHHHHHHHHHHHHHGGGEEEEEEE--HHHHHGGGGTS-HHHH-TTSHHHHHHHHHHHHHHHHTT--